Protein AF-A0A4D5S5E4-F1 (afdb_monomer_lite)

Secondary structure (DSSP, 8-state):
--SSSS--PPPHHHHHHHHHTT-EEEE-TTS-EEEE--TTEEEETTEEEE-TTT-TTS-HHHHHHTT-TTT-TTS-TT-BTTTTBPPSSGGGSPPTTEEEETTEEEETTTTT--TTT-TT-EEE-S-TTSSEEE---TTEEE-TTSSPEEEP-PPPHHHHHTS-TT-EEEEETTEEEEEPPTT-EEETTEEES--SSPPSSTTEEEEEETTEEEEEEPTT-EE-SSSS--EEB--EEEEEEE-BS--S---HHHHHHHHHHHHHHHHHHHGGGEEEEEEEEESSSEEEEEEESSPPPHHHHHHHHT-SEEETTEEEETTTEEEEGGG-PPPEE--TTTTHHHHHHT--TTTEEEEEETTEEEEEEPTTEEEEEEEEEBTEEEEEEEETT-------------------TT-TTTT---STTPEEEE-GGG-EEEEPPTTEESTTS-EE------THHHHHHHHHHHHHHHHHHHTT--

Organism: Ixodes scapularis (NCBI:txid6945)

InterPro domains:
  IPR000742 EGF-like domain [PF00008] (417-444)
  IPR000742 EGF-like domain [PS00022] (434-445)
  IPR000742 EGF-like domain [PS01186] (434-445)
  IPR000742 EGF-like domain [PS50026] (409-446)
  IPR000742 EGF-like domain [SM00181] (108-150)
  IPR000742 EGF-like domain [SM00181] (154-192)
  IPR000742 EGF-like domain [SM00181] (412-446)

Structure (mmCIF, N/CA/C/O backbone):
data_AF-A0A4D5S5E4-F1
#
_entry.id   AF-A0A4D5S5E4-F1
#
loop_
_atom_site.group_PDB
_atom_site.id
_atom_site.type_symbol
_atom_site.label_atom_id
_atom_site.label_alt_id
_atom_site.label_comp_id
_atom_site.label_asym_id
_atom_site.label_entity_id
_atom_site.label_seq_id
_atom_site.pdbx_PDB_ins_code
_atom_site.Cartn_x
_atom_site.Cartn_y
_atom_site.Cartn_z
_atom_site.occupancy
_atom_site.B_iso_or_equiv
_atom_site.auth_seq_id
_atom_site.auth_comp_id
_atom_site.auth_asym_id
_atom_site.auth_atom_id
_atom_site.pdbx_PDB_model_num
ATOM 1 N N . MET A 1 1 ? 11.226 23.882 -46.641 1.00 38.00 1 MET A N 1
ATOM 2 C CA . MET A 1 1 ? 11.353 22.423 -46.416 1.00 38.00 1 MET A CA 1
ATOM 3 C C . MET A 1 1 ? 12.629 21.880 -47.086 1.00 38.00 1 MET A C 1
ATOM 5 O O . MET A 1 1 ? 12.564 20.892 -47.804 1.00 38.00 1 MET A O 1
ATOM 9 N N . LYS A 1 2 ? 13.788 22.539 -46.888 1.00 30.80 2 LYS A N 1
ATOM 10 C CA . LYS A 1 2 ? 15.081 22.104 -47.457 1.00 30.80 2 LYS A CA 1
ATOM 11 C C . LYS A 1 2 ? 16.320 22.330 -46.564 1.00 30.80 2 LYS A C 1
ATOM 13 O O . LYS A 1 2 ? 17.338 21.736 -46.868 1.00 30.80 2 LYS A O 1
ATOM 18 N N . ASP A 1 3 ? 16.211 23.031 -45.427 1.00 33.88 3 ASP A N 1
ATOM 19 C CA . ASP A 1 3 ? 17.390 23.436 -44.624 1.00 33.88 3 ASP A CA 1
ATOM 20 C C . ASP A 1 3 ? 17.462 22.841 -43.201 1.00 33.88 3 ASP A C 1
ATOM 22 O O . ASP A 1 3 ? 18.107 23.401 -42.322 1.00 33.88 3 ASP A O 1
ATOM 26 N N . LEU A 1 4 ? 16.796 21.712 -42.930 1.00 36.72 4 LEU A N 1
ATOM 27 C CA . LEU A 1 4 ? 16.803 21.073 -41.595 1.00 36.72 4 LEU A CA 1
ATOM 28 C C . LEU A 1 4 ? 17.507 19.705 -41.543 1.00 36.72 4 LEU A C 1
ATOM 30 O O . LEU A 1 4 ? 17.500 19.065 -40.498 1.00 36.72 4 LEU A O 1
ATOM 34 N N . TYR A 1 5 ? 18.145 19.272 -42.636 1.00 40.41 5 TYR A N 1
ATOM 35 C CA . TYR A 1 5 ? 18.814 17.964 -42.719 1.00 40.41 5 TYR A CA 1
ATOM 36 C C . TYR A 1 5 ? 20.350 18.012 -42.772 1.00 40.41 5 TYR A C 1
ATOM 38 O O . TYR A 1 5 ? 20.973 16.956 -42.737 1.00 40.41 5 TYR A O 1
ATOM 46 N N . GLU A 1 6 ? 20.988 19.187 -42.802 1.00 40.56 6 GLU A N 1
ATOM 47 C CA . GLU A 1 6 ? 22.446 19.267 -43.018 1.00 40.56 6 GLU A CA 1
ATOM 48 C C . GLU A 1 6 ? 23.328 19.284 -41.756 1.00 40.56 6 GLU A C 1
ATOM 50 O O . GLU A 1 6 ? 24.540 19.193 -41.892 1.00 40.56 6 GLU A O 1
ATOM 55 N N . ASN A 1 7 ? 22.787 19.310 -40.528 1.00 47.00 7 ASN A N 1
ATOM 56 C CA . ASN A 1 7 ? 23.621 19.438 -39.313 1.00 47.00 7 ASN A CA 1
ATOM 57 C C . ASN A 1 7 ? 23.269 18.489 -38.150 1.00 47.00 7 ASN A C 1
ATOM 59 O O . ASN A 1 7 ? 23.381 18.862 -36.984 1.00 47.00 7 ASN A O 1
ATOM 63 N N . CYS A 1 8 ? 22.907 17.234 -38.425 1.00 52.91 8 CYS A N 1
ATOM 64 C CA . CYS A 1 8 ? 22.967 16.173 -37.406 1.00 52.91 8 CYS A CA 1
ATOM 65 C C . CYS A 1 8 ? 24.345 15.492 -37.443 1.00 52.91 8 CYS A C 1
ATOM 67 O O . CYS A 1 8 ? 24.472 14.321 -37.787 1.00 52.91 8 CYS A O 1
ATOM 69 N N . GLN A 1 9 ? 25.404 16.249 -37.140 1.00 67.12 9 GLN A N 1
ATOM 70 C CA . GLN A 1 9 ? 26.732 15.662 -36.966 1.00 67.12 9 GLN A CA 1
ATOM 71 C C . GLN A 1 9 ? 26.819 15.048 -35.569 1.00 67.12 9 GLN A C 1
ATOM 73 O O . GLN A 1 9 ? 26.638 15.737 -34.560 1.00 67.12 9 GLN A O 1
ATOM 78 N N . ILE A 1 10 ? 27.078 13.741 -35.504 1.00 71.62 10 ILE A N 1
ATOM 79 C CA . ILE A 1 10 ? 27.403 13.077 -34.243 1.00 71.62 10 ILE A CA 1
ATOM 80 C C . ILE A 1 10 ? 28.677 13.736 -33.707 1.00 71.62 10 ILE A C 1
ATOM 82 O O . ILE A 1 10 ? 29.654 13.918 -34.430 1.00 71.62 10 ILE A O 1
ATOM 86 N N . LYS A 1 11 ? 28.674 14.140 -32.433 1.00 79.19 11 LYS A N 1
ATOM 87 C CA . LYS A 1 11 ? 29.883 14.694 -31.817 1.00 79.19 11 LYS A CA 1
ATOM 88 C C . LYS A 1 11 ? 31.000 13.652 -31.877 1.00 79.19 11 LYS A C 1
ATOM 90 O O . LYS A 1 11 ? 30.810 12.536 -31.398 1.00 79.19 11 LYS A O 1
ATOM 95 N N . LYS A 1 12 ? 32.176 14.058 -32.355 1.00 79.06 12 LYS A N 1
ATOM 96 C CA . LYS A 1 12 ? 33.366 13.203 -32.500 1.00 79.06 12 LYS A CA 1
ATOM 97 C C . LYS A 1 12 ? 33.740 12.443 -31.218 1.00 79.06 12 LYS A C 1
ATOM 99 O O . LYS A 1 12 ? 34.141 11.291 -31.272 1.00 79.06 12 LYS A O 1
ATOM 104 N N . GLU A 1 13 ? 33.537 13.054 -30.050 1.00 80.38 13 GLU A N 1
ATOM 105 C CA . GLU A 1 13 ? 33.731 12.407 -28.738 1.00 80.38 13 GLU A CA 1
ATOM 106 C C . GLU A 1 13 ? 32.833 11.173 -28.541 1.00 80.38 13 GLU A C 1
ATOM 108 O O . GLU A 1 13 ? 33.253 10.161 -27.983 1.00 80.38 13 GLU A O 1
ATOM 113 N N . LYS A 1 14 ? 31.586 11.246 -29.017 1.00 78.06 14 LYS A N 1
ATOM 114 C CA . LYS A 1 14 ? 30.608 10.159 -28.925 1.00 78.06 14 LYS A CA 1
ATOM 115 C C . LYS A 1 14 ? 30.890 9.058 -29.949 1.00 78.06 14 LYS A C 1
ATOM 117 O O . LYS A 1 14 ? 30.644 7.899 -29.635 1.00 78.06 14 LYS A O 1
ATOM 122 N N . GLU A 1 15 ? 31.414 9.410 -31.125 1.00 81.81 15 GLU A N 1
ATOM 123 C CA . GLU A 1 15 ? 31.895 8.441 -32.122 1.00 81.81 15 GLU A CA 1
ATOM 124 C C . GLU A 1 15 ? 33.054 7.618 -31.561 1.00 81.81 15 GLU A C 1
ATOM 126 O O . GLU A 1 15 ? 32.940 6.398 -31.501 1.00 81.81 15 GLU A O 1
ATOM 131 N N . ILE A 1 16 ? 34.088 8.280 -31.027 1.00 83.88 16 ILE A N 1
ATOM 132 C CA . ILE A 1 16 ? 35.249 7.619 -30.408 1.00 83.88 16 ILE A CA 1
ATOM 133 C C . ILE A 1 16 ? 34.801 6.684 -29.274 1.00 83.88 16 ILE A C 1
ATOM 135 O O . ILE A 1 16 ? 35.215 5.531 -29.214 1.00 83.88 16 ILE A O 1
ATOM 139 N N . SER A 1 17 ? 33.885 7.139 -28.411 1.00 84.75 17 SER A N 1
ATOM 140 C CA . SER A 1 17 ? 33.360 6.318 -27.312 1.00 84.75 17 SER A CA 1
ATOM 141 C C . SER A 1 17 ? 32.582 5.077 -27.781 1.00 84.75 17 SER A C 1
ATOM 143 O O . SER A 1 17 ? 32.618 4.043 -27.110 1.00 84.75 17 SER A O 1
ATOM 145 N N . CYS A 1 18 ? 31.863 5.149 -28.908 1.00 85.62 18 CYS A N 1
ATOM 146 C CA . CYS A 1 18 ? 31.215 3.970 -29.484 1.00 85.62 18 CYS A CA 1
ATOM 147 C C . CYS A 1 18 ? 32.245 3.044 -30.153 1.00 85.62 18 CYS A C 1
ATOM 149 O O . CYS A 1 18 ? 32.162 1.830 -29.974 1.00 85.62 18 CYS A O 1
ATOM 151 N N . GLU A 1 19 ? 33.239 3.592 -30.855 1.00 86.62 19 GLU A N 1
ATOM 152 C CA . GLU A 1 19 ? 34.309 2.821 -31.502 1.00 86.62 19 GLU A CA 1
ATOM 153 C C . GLU A 1 19 ? 35.143 2.020 -30.492 1.00 86.62 19 GLU A C 1
ATOM 155 O O . GLU A 1 19 ? 35.388 0.831 -30.706 1.00 86.62 19 GLU A O 1
ATOM 160 N N . GLU A 1 20 ? 35.500 2.619 -29.350 1.00 87.81 20 GLU A N 1
ATOM 161 C CA . GLU A 1 20 ? 36.188 1.937 -28.240 1.00 87.81 20 GLU A CA 1
ATOM 162 C C . GLU A 1 20 ? 35.399 0.728 -27.711 1.00 87.81 20 GLU A C 1
ATOM 164 O O . GLU A 1 20 ? 35.977 -0.263 -27.259 1.00 87.81 20 GLU A O 1
ATOM 169 N N . ALA A 1 21 ? 34.070 0.777 -27.815 1.00 83.12 21 ALA A N 1
ATOM 170 C CA . ALA A 1 21 ? 33.169 -0.301 -27.429 1.00 83.12 21 ALA A CA 1
ATOM 171 C C . ALA A 1 21 ? 32.892 -1.319 -28.551 1.00 83.12 21 ALA A C 1
ATOM 173 O O . ALA A 1 21 ? 32.093 -2.232 -28.340 1.00 83.12 21 ALA A O 1
ATOM 174 N N . GLN A 1 22 ? 33.534 -1.181 -29.720 1.00 85.81 22 GLN A N 1
ATOM 175 C CA . GLN A 1 22 ? 33.241 -1.936 -30.948 1.00 85.81 22 GLN A CA 1
ATOM 176 C C . GLN A 1 22 ? 31.803 -1.730 -31.462 1.00 85.81 22 GLN A C 1
ATOM 178 O O . GLN A 1 22 ? 31.191 -2.647 -32.012 1.00 85.81 22 GLN A O 1
ATOM 183 N N . ALA A 1 23 ? 31.261 -0.528 -31.268 1.00 88.25 23 ALA A N 1
ATOM 184 C CA . ALA A 1 23 ? 29.935 -0.113 -31.704 1.00 88.25 23 ALA A CA 1
ATOM 185 C C . ALA A 1 23 ? 30.013 0.986 -32.770 1.00 88.25 23 ALA A C 1
ATOM 187 O O . ALA A 1 23 ? 30.993 1.721 -32.867 1.00 88.25 23 ALA A O 1
ATOM 188 N N . ILE A 1 24 ? 28.932 1.150 -33.528 1.00 87.19 24 ILE A N 1
ATOM 189 C CA . ILE A 1 24 ? 28.780 2.226 -34.510 1.00 87.19 24 ILE A CA 1
ATOM 190 C C . ILE A 1 24 ? 27.849 3.287 -33.921 1.00 87.19 24 ILE A C 1
ATOM 192 O O . ILE A 1 24 ? 26.723 2.977 -33.538 1.00 87.19 24 ILE A O 1
ATOM 196 N N . ALA A 1 25 ? 28.283 4.546 -33.848 1.00 87.00 25 ALA A N 1
ATOM 197 C CA . ALA A 1 25 ? 27.410 5.627 -33.395 1.00 87.00 25 ALA A CA 1
ATOM 198 C C . ALA A 1 25 ? 26.293 5.893 -34.423 1.00 87.00 25 ALA A C 1
ATOM 200 O O . ALA A 1 25 ? 26.550 6.018 -35.620 1.00 87.00 25 ALA A O 1
ATOM 201 N N . ARG A 1 26 ? 25.041 5.980 -33.965 1.00 86.56 26 ARG A N 1
ATOM 202 C CA . ARG A 1 26 ? 23.855 6.256 -34.791 1.00 86.56 26 ARG A CA 1
ATOM 203 C C . ARG A 1 26 ? 22.950 7.281 -34.122 1.00 86.56 26 ARG A C 1
ATOM 205 O O . ARG A 1 26 ? 23.034 7.492 -32.915 1.00 86.56 26 ARG A O 1
ATOM 212 N N . ILE A 1 27 ? 22.082 7.909 -34.909 1.00 78.12 27 ILE A N 1
ATOM 213 C CA . ILE A 1 27 ? 21.069 8.859 -34.439 1.00 78.12 27 ILE A CA 1
ATOM 214 C C . ILE A 1 27 ? 19.695 8.195 -34.566 1.00 78.12 27 ILE A C 1
ATOM 216 O O . ILE A 1 27 ? 19.386 7.613 -35.607 1.00 78.12 27 ILE A O 1
ATOM 220 N N . ASP A 1 28 ? 18.894 8.232 -33.503 1.00 73.69 28 ASP A N 1
ATOM 221 C CA . ASP A 1 28 ? 17.511 7.752 -33.532 1.00 73.69 28 ASP A CA 1
ATOM 222 C C . ASP A 1 28 ? 16.553 8.769 -34.188 1.00 73.69 28 ASP A C 1
ATOM 224 O O . ASP A 1 28 ? 16.930 9.885 -34.544 1.00 73.69 28 ASP A O 1
ATOM 228 N N . GLN A 1 29 ? 15.281 8.396 -34.350 1.00 70.88 29 GLN A N 1
ATOM 229 C CA . GLN A 1 29 ? 14.263 9.254 -34.978 1.00 70.88 29 GLN A CA 1
ATOM 230 C C . GLN A 1 29 ? 14.006 10.570 -34.215 1.00 70.88 29 GLN A C 1
ATOM 232 O O . GLN A 1 29 ? 13.455 11.508 -34.786 1.00 70.88 29 GLN A O 1
ATOM 237 N N . ASN A 1 30 ? 14.434 10.653 -32.952 1.00 62.88 30 ASN A N 1
ATOM 238 C CA . ASN A 1 30 ? 14.288 11.812 -32.075 1.00 62.88 30 ASN A CA 1
ATOM 239 C C . ASN A 1 30 ? 15.581 12.644 -31.979 1.00 62.88 30 ASN A C 1
ATOM 241 O O . ASN A 1 30 ? 15.666 13.554 -31.152 1.00 62.88 30 ASN A O 1
ATOM 245 N N . GLY A 1 31 ? 16.603 12.336 -32.785 1.00 68.62 31 GLY A N 1
ATOM 246 C CA . GLY A 1 31 ? 17.877 13.053 -32.782 1.00 68.62 31 GLY A CA 1
ATOM 247 C C . GLY A 1 31 ? 18.836 12.648 -31.655 1.00 68.62 31 GLY A C 1
ATOM 248 O O . GLY A 1 31 ? 19.849 13.320 -31.456 1.00 68.62 31 GLY A O 1
ATOM 249 N N . ARG A 1 32 ? 18.560 11.574 -30.898 1.00 73.56 32 ARG A N 1
ATOM 250 C CA . ARG A 1 32 ? 19.447 11.096 -29.824 1.00 73.56 32 ARG A CA 1
ATOM 251 C C . ARG A 1 32 ? 20.532 10.184 -30.399 1.00 73.56 32 ARG A C 1
ATOM 253 O O . ARG A 1 32 ? 20.251 9.260 -31.158 1.00 73.56 32 ARG A O 1
ATOM 260 N N . VAL A 1 33 ? 21.780 10.423 -29.996 1.00 78.25 33 VAL A N 1
ATOM 261 C CA . VAL A 1 33 ? 22.934 9.597 -30.387 1.00 78.25 33 VAL A CA 1
ATOM 262 C C . VAL A 1 33 ? 23.027 8.355 -29.493 1.00 78.25 33 VAL A C 1
ATOM 264 O O . VAL A 1 33 ? 23.167 8.484 -28.274 1.00 78.25 33 VAL A O 1
ATOM 267 N N . TYR A 1 34 ? 23.050 7.162 -30.086 1.00 83.75 34 TYR A N 1
ATOM 268 C CA . TYR A 1 34 ? 23.265 5.884 -29.398 1.00 83.75 34 TYR A CA 1
ATOM 269 C C . TYR A 1 34 ? 24.379 5.060 -30.066 1.00 83.75 34 TYR A C 1
ATOM 271 O O . TYR A 1 34 ? 24.756 5.322 -31.205 1.00 83.75 34 TYR A O 1
ATOM 279 N N . CYS A 1 35 ? 24.934 4.086 -29.340 1.00 87.56 35 CYS A N 1
ATOM 280 C CA . CYS A 1 35 ? 25.936 3.161 -29.872 1.00 87.56 35 CYS A CA 1
ATOM 281 C C . CYS A 1 35 ? 25.247 1.864 -30.321 1.00 87.56 35 CYS A C 1
ATOM 283 O O . CYS A 1 35 ? 24.686 1.147 -29.493 1.00 87.56 35 CYS A O 1
ATOM 285 N N . ASP A 1 36 ? 25.281 1.571 -31.617 1.00 87.38 36 ASP A N 1
ATOM 286 C CA . ASP A 1 36 ? 24.758 0.343 -32.214 1.00 87.38 36 ASP A CA 1
ATOM 287 C C . ASP A 1 36 ? 25.822 -0.760 -32.161 1.00 87.38 36 ASP A C 1
ATOM 289 O O . ASP A 1 36 ? 26.851 -0.695 -32.835 1.00 87.38 36 ASP A O 1
ATOM 293 N N . CYS A 1 37 ? 25.572 -1.774 -31.337 1.00 85.56 37 CYS A N 1
ATOM 294 C CA . CYS A 1 37 ? 26.461 -2.916 -31.137 1.00 85.56 37 CYS A CA 1
ATOM 295 C C . CYS A 1 37 ? 26.270 -4.043 -32.166 1.00 85.56 37 CYS A C 1
ATOM 297 O O . CYS A 1 37 ? 26.925 -5.087 -32.066 1.00 85.56 37 CYS A O 1
ATOM 299 N N . GLY A 1 38 ? 25.370 -3.865 -33.136 1.00 81.56 38 GLY A N 1
ATOM 300 C CA . GLY A 1 38 ? 24.967 -4.918 -34.055 1.00 81.56 38 GLY A CA 1
ATOM 301 C C . GLY A 1 38 ? 24.071 -5.979 -33.396 1.00 81.56 38 GLY A C 1
ATOM 302 O O . GLY A 1 38 ? 23.600 -5.819 -32.268 1.00 81.56 38 GLY A O 1
ATOM 303 N N . PRO A 1 39 ? 23.792 -7.087 -34.099 1.00 76.06 39 PRO A N 1
ATOM 304 C CA . PRO A 1 39 ? 22.788 -8.049 -33.663 1.00 76.06 39 PRO A CA 1
ATOM 305 C C . PRO A 1 39 ? 23.257 -8.864 -32.447 1.00 76.06 39 PRO A C 1
ATOM 307 O O . PRO A 1 39 ? 24.420 -9.269 -32.367 1.00 76.06 39 PRO A O 1
ATOM 310 N N . ALA A 1 40 ? 22.316 -9.153 -31.540 1.00 76.75 40 ALA A N 1
ATOM 311 C CA . ALA A 1 40 ? 22.502 -9.915 -30.296 1.00 76.75 40 ALA A CA 1
ATOM 312 C C . ALA A 1 40 ? 23.417 -9.277 -29.238 1.00 76.75 40 ALA A C 1
ATOM 314 O O . ALA A 1 40 ? 23.824 -9.967 -28.299 1.00 76.75 40 ALA A O 1
ATOM 315 N N . LYS A 1 41 ? 23.739 -7.986 -29.373 1.00 86.44 41 LYS A N 1
ATOM 316 C CA . LYS A 1 41 ? 24.493 -7.224 -28.380 1.00 86.44 41 LYS A CA 1
ATOM 317 C C . LYS A 1 41 ? 23.763 -5.942 -28.008 1.00 86.44 41 LYS A C 1
ATOM 319 O O . LYS A 1 41 ? 23.157 -5.303 -28.862 1.00 86.44 41 LYS A O 1
ATOM 324 N N . THR A 1 42 ? 23.898 -5.531 -26.756 1.00 86.25 42 THR A N 1
ATOM 325 C CA . THR A 1 42 ? 23.395 -4.249 -26.260 1.00 86.25 42 THR A CA 1
ATOM 326 C C . THR A 1 42 ? 24.548 -3.443 -25.676 1.00 86.25 42 THR A C 1
ATOM 328 O O . THR A 1 42 ? 25.428 -3.991 -25.012 1.00 86.25 42 THR A O 1
ATOM 331 N N . TYR A 1 43 ? 24.558 -2.135 -25.939 1.00 85.44 43 TYR A N 1
ATOM 332 C CA . TYR A 1 43 ? 25.537 -1.227 -25.353 1.00 85.44 43 TYR A CA 1
ATOM 333 C C . TYR A 1 43 ? 25.207 -0.991 -23.877 1.00 85.44 43 TYR A C 1
ATOM 335 O O . TYR A 1 43 ? 24.170 -0.413 -23.553 1.00 85.44 43 TYR A O 1
ATOM 343 N N . HIS A 1 44 ? 26.093 -1.420 -22.986 1.00 85.44 44 HIS A N 1
ATOM 344 C CA . HIS A 1 44 ? 25.930 -1.309 -21.543 1.00 85.44 44 HIS A CA 1
ATOM 345 C C . HIS A 1 44 ? 27.295 -1.052 -20.885 1.00 85.44 44 HIS A C 1
ATOM 347 O O . HIS A 1 44 ? 28.298 -1.654 -21.257 1.00 85.44 44 HIS A O 1
ATOM 353 N N . ASN A 1 45 ? 27.361 -0.100 -19.945 1.00 82.56 45 ASN A N 1
ATOM 354 C CA . ASN A 1 45 ? 28.585 0.278 -19.216 1.00 82.56 45 ASN A CA 1
ATOM 355 C C . ASN A 1 45 ? 29.839 0.488 -20.094 1.00 82.56 45 ASN A C 1
ATOM 357 O O . ASN A 1 45 ? 30.946 0.091 -19.732 1.00 82.56 45 ASN A O 1
ATOM 361 N N . GLY A 1 46 ? 29.668 1.126 -21.256 1.00 82.44 46 GLY A N 1
ATOM 362 C CA . GLY A 1 46 ? 30.778 1.442 -22.158 1.00 82.44 46 GLY A CA 1
ATOM 363 C C . GLY A 1 46 ? 31.264 0.270 -23.012 1.00 82.44 46 GLY A C 1
ATOM 364 O O . GLY A 1 46 ? 32.314 0.385 -23.636 1.00 82.44 46 GLY A O 1
ATOM 365 N N . LYS A 1 47 ? 30.545 -0.859 -23.045 1.00 89.00 47 LYS A N 1
ATOM 366 C CA . LYS A 1 47 ? 30.892 -2.040 -23.846 1.00 89.00 47 LYS A CA 1
ATOM 367 C C . LYS A 1 47 ? 29.661 -2.634 -24.524 1.00 89.00 47 LYS A C 1
ATOM 369 O O . LYS A 1 47 ? 28.537 -2.481 -24.056 1.00 89.00 47 LYS A O 1
ATOM 374 N N . CYS A 1 48 ? 29.877 -3.341 -25.627 1.00 87.88 48 CYS A N 1
ATOM 375 C CA . CYS A 1 48 ? 28.843 -4.157 -26.251 1.00 87.88 48 CYS A CA 1
ATOM 376 C C . CYS A 1 48 ? 28.785 -5.537 -25.597 1.00 87.88 48 CYS A C 1
ATOM 378 O O . CYS A 1 48 ? 29.654 -6.380 -25.827 1.00 87.88 48 CYS A O 1
ATOM 380 N N . GLU A 1 49 ? 27.750 -5.773 -24.801 1.00 88.50 49 GLU A N 1
ATOM 381 C CA . GLU A 1 49 ? 27.529 -7.037 -24.105 1.00 88.50 49 GLU A CA 1
ATOM 382 C C . GLU A 1 49 ? 26.528 -7.905 -24.865 1.00 88.50 49 GLU A C 1
ATOM 384 O O . GLU A 1 49 ? 25.587 -7.396 -25.467 1.00 88.50 49 GLU A O 1
ATOM 389 N N . LEU A 1 50 ? 26.722 -9.222 -24.847 1.00 87.06 50 LEU A N 1
ATOM 390 C CA . LEU A 1 50 ? 25.801 -10.164 -25.481 1.00 87.06 50 LEU A CA 1
ATOM 391 C C . LEU A 1 50 ? 24.455 -10.154 -24.750 1.00 87.06 50 LEU A C 1
ATOM 393 O O . LEU A 1 50 ? 24.413 -10.149 -23.518 1.00 87.06 50 LEU A O 1
ATOM 397 N N . THR A 1 51 ? 23.356 -10.167 -25.498 1.00 88.88 51 THR A N 1
ATOM 398 C CA . THR A 1 51 ? 21.983 -10.133 -24.962 1.00 88.88 51 THR A CA 1
ATOM 399 C C . THR A 1 51 ? 21.018 -11.079 -25.668 1.00 88.88 51 THR A C 1
ATOM 401 O O . THR A 1 51 ? 19.869 -11.184 -25.242 1.00 88.88 51 THR A O 1
ATOM 404 N N . GLY A 1 52 ? 21.468 -11.810 -26.695 1.00 88.25 52 GLY A N 1
ATOM 405 C CA . GLY A 1 52 ? 20.631 -12.735 -27.466 1.00 88.25 52 GLY A CA 1
ATOM 406 C C . GLY A 1 52 ? 19.879 -13.741 -26.590 1.00 88.25 52 GLY A C 1
ATOM 407 O O . GLY A 1 52 ? 18.665 -13.864 -26.704 1.00 88.25 52 GLY A O 1
ATOM 408 N N . CYS A 1 53 ? 20.570 -14.377 -25.644 1.00 89.75 53 CYS A N 1
ATOM 409 C CA . CYS A 1 53 ? 19.969 -15.327 -24.709 1.00 89.75 53 CYS A CA 1
ATOM 410 C C . CYS A 1 53 ? 19.156 -14.680 -23.590 1.00 89.75 53 CYS A C 1
ATOM 412 O O . CYS A 1 53 ? 18.370 -15.361 -22.939 1.00 89.75 53 CYS A O 1
ATOM 414 N N . LEU A 1 54 ? 19.333 -13.383 -23.343 1.00 91.94 54 LEU A N 1
ATOM 415 C CA . LEU A 1 54 ? 18.567 -12.648 -22.335 1.00 91.94 54 LEU A CA 1
ATOM 416 C C . LEU A 1 54 ? 17.235 -12.142 -22.895 1.00 91.94 54 LEU A C 1
ATOM 418 O O . LEU A 1 54 ? 16.309 -11.877 -22.134 1.00 91.94 54 LEU A O 1
ATOM 422 N N . ASN A 1 55 ? 17.136 -12.010 -24.217 1.00 90.44 55 ASN A N 1
ATOM 423 C CA . ASN A 1 55 ? 15.950 -11.527 -24.894 1.00 90.44 55 ASN A CA 1
ATOM 424 C C . ASN A 1 55 ? 14.959 -12.671 -25.164 1.00 90.44 55 ASN A C 1
ATOM 426 O O . ASN A 1 55 ? 14.984 -13.297 -26.222 1.00 90.44 55 ASN A O 1
ATOM 430 N N . TYR A 1 56 ? 14.054 -12.917 -24.217 1.00 90.88 56 TYR A N 1
ATOM 431 C CA . TYR A 1 56 ? 13.018 -13.946 -24.357 1.00 90.88 56 TYR A CA 1
ATOM 432 C C . TYR A 1 56 ? 11.905 -13.602 -25.359 1.00 90.88 56 TYR A C 1
ATOM 434 O O . TYR A 1 56 ? 11.078 -14.461 -25.647 1.00 90.88 56 TYR A O 1
ATOM 442 N N . SER A 1 57 ? 11.880 -12.392 -25.940 1.00 88.00 57 SER A N 1
ATOM 443 C CA . SER A 1 57 ? 10.977 -12.091 -27.069 1.00 88.00 57 SER A CA 1
ATOM 444 C C . SER A 1 57 ? 11.369 -12.832 -28.356 1.00 88.00 57 SER A C 1
ATOM 446 O O . SER A 1 57 ? 10.593 -12.893 -29.308 1.00 88.00 57 SER A O 1
ATOM 448 N N . LYS A 1 58 ? 12.579 -13.401 -28.390 1.00 88.31 58 LYS A N 1
ATOM 449 C CA . LYS A 1 58 ? 13.109 -14.228 -29.474 1.00 88.31 58 LYS A CA 1
ATOM 450 C C . LYS A 1 58 ? 13.221 -15.667 -28.998 1.00 88.31 58 LYS A C 1
ATOM 452 O O . LYS A 1 58 ? 13.641 -15.904 -27.874 1.00 88.31 58 LYS A O 1
ATOM 457 N N . THR A 1 59 ? 12.913 -16.638 -29.847 1.00 89.50 59 THR A N 1
ATOM 458 C CA . THR A 1 59 ? 13.155 -18.062 -29.571 1.00 89.50 59 THR A CA 1
ATOM 459 C C . THR A 1 59 ? 14.565 -18.484 -29.997 1.00 89.50 59 THR A C 1
ATOM 461 O O . THR A 1 59 ? 15.215 -17.809 -30.794 1.00 89.50 59 THR A O 1
ATOM 464 N N . CYS A 1 60 ? 15.034 -19.653 -29.546 1.00 89.81 60 CYS A N 1
ATOM 465 C CA . CYS A 1 60 ? 16.272 -20.255 -30.067 1.00 89.81 60 CYS A CA 1
ATOM 466 C C . CYS A 1 60 ? 16.247 -20.445 -31.594 1.00 89.81 60 CYS A C 1
ATOM 468 O O . CYS A 1 60 ? 17.279 -20.334 -32.253 1.00 89.81 60 CYS A O 1
ATOM 470 N N . GLN A 1 61 ? 15.067 -20.694 -32.168 1.00 89.69 61 GLN A N 1
ATOM 471 C CA . GLN A 1 61 ? 14.907 -20.785 -33.613 1.00 89.69 61 GLN A CA 1
ATOM 472 C C . GLN A 1 61 ? 15.124 -19.427 -34.283 1.00 89.69 61 GLN A C 1
ATOM 474 O O . GLN A 1 61 ? 15.834 -19.359 -35.281 1.00 89.69 61 GLN A O 1
ATOM 479 N N . ASP A 1 62 ? 14.588 -18.351 -33.705 1.00 90.19 62 ASP A N 1
ATOM 480 C CA . ASP A 1 62 ? 14.792 -16.992 -34.217 1.00 90.19 62 ASP A CA 1
ATOM 481 C C . ASP A 1 62 ? 16.263 -16.585 -34.130 1.00 90.19 62 ASP A C 1
ATOM 483 O O . ASP A 1 62 ? 16.820 -16.097 -35.109 1.00 90.19 62 ASP A O 1
ATOM 487 N N . LEU A 1 63 ? 16.928 -16.870 -33.002 1.00 89.44 63 LEU A N 1
ATOM 488 C CA . LEU A 1 63 ? 18.367 -16.628 -32.860 1.00 89.44 63 LEU A CA 1
ATOM 489 C C . LEU A 1 63 ? 19.187 -17.396 -33.911 1.00 89.44 63 LEU A C 1
ATOM 491 O O . LEU A 1 63 ? 20.217 -16.911 -34.380 1.00 89.44 63 LEU A O 1
ATOM 495 N N . CYS A 1 64 ? 18.750 -18.594 -34.296 1.00 89.88 64 CYS A N 1
ATOM 496 C CA . CYS A 1 64 ? 19.389 -19.362 -35.357 1.00 89.88 64 CYS A CA 1
ATOM 497 C C . CYS A 1 64 ? 19.151 -18.768 -36.745 1.00 89.88 64 CYS A C 1
ATOM 499 O O . CYS A 1 64 ? 20.114 -18.537 -37.474 1.00 89.88 64 CYS A O 1
ATOM 501 N N . ASN A 1 65 ? 17.898 -18.455 -37.079 1.00 89.25 65 ASN A N 1
ATOM 502 C CA . ASN A 1 65 ? 17.530 -17.844 -38.356 1.00 89.25 65 ASN A CA 1
ATOM 503 C C . ASN A 1 65 ? 18.243 -16.496 -38.569 1.00 89.25 65 ASN A C 1
ATOM 505 O O . ASN A 1 65 ? 18.668 -16.184 -39.680 1.00 89.25 65 ASN A O 1
ATOM 509 N N . ASP A 1 66 ? 18.443 -15.739 -37.488 1.00 86.19 66 ASP A N 1
ATOM 510 C CA . ASP A 1 66 ? 19.149 -14.455 -37.479 1.00 86.19 66 ASP A CA 1
ATOM 511 C C . ASP A 1 66 ? 20.695 -14.619 -37.487 1.00 86.19 66 ASP A C 1
ATOM 513 O O . ASP A 1 66 ? 21.430 -13.632 -37.419 1.00 86.19 66 ASP A O 1
ATOM 517 N N . ASN A 1 67 ? 21.226 -15.850 -37.585 1.00 85.56 67 ASN A N 1
ATOM 518 C CA . ASN A 1 67 ? 22.660 -16.188 -37.542 1.00 85.56 67 ASN A CA 1
ATOM 519 C C . ASN A 1 67 ? 23.388 -15.664 -36.284 1.00 85.56 67 ASN A C 1
ATOM 521 O O . ASN A 1 67 ? 24.542 -15.212 -36.332 1.00 85.56 67 ASN A O 1
ATOM 525 N N . ILE A 1 68 ? 22.710 -15.706 -35.134 1.00 85.38 68 ILE A N 1
ATOM 526 C CA . ILE A 1 68 ? 23.218 -15.217 -33.842 1.00 85.38 68 ILE A CA 1
ATOM 527 C C . ILE A 1 68 ? 23.215 -16.263 -32.719 1.00 85.38 68 ILE A C 1
ATOM 529 O O . ILE A 1 68 ? 23.739 -15.977 -31.647 1.00 85.38 68 ILE A O 1
ATOM 533 N N . LEU A 1 69 ? 22.712 -17.475 -32.968 1.00 81.75 69 LEU A N 1
ATOM 534 C CA . LEU A 1 69 ? 22.546 -18.553 -31.982 1.00 81.75 69 LEU A CA 1
ATOM 535 C C . LEU A 1 69 ? 23.787 -18.846 -31.124 1.00 81.75 69 LEU A C 1
ATOM 537 O O . LEU A 1 69 ? 23.652 -19.021 -29.924 1.00 81.75 69 LEU A O 1
ATOM 541 N N . TYR A 1 70 ? 24.987 -18.882 -31.712 1.00 78.25 70 TYR A N 1
ATOM 542 C CA . TYR A 1 70 ? 26.234 -19.154 -30.973 1.00 78.25 70 TYR A CA 1
ATOM 543 C C . TYR A 1 70 ? 27.032 -17.904 -30.613 1.00 78.25 70 TYR A C 1
ATOM 545 O O . TYR A 1 70 ? 28.163 -18.005 -30.144 1.00 78.25 70 TYR A O 1
ATOM 553 N N . LYS A 1 71 ? 26.481 -16.712 -30.855 1.00 82.88 71 LYS A N 1
ATOM 554 C CA . LYS A 1 71 ? 27.123 -15.489 -30.371 1.00 82.88 71 LYS A CA 1
ATOM 555 C C . LYS A 1 71 ? 26.975 -15.364 -28.859 1.00 82.88 71 LYS A C 1
ATOM 557 O O . LYS A 1 71 ? 27.815 -14.718 -28.254 1.00 82.88 71 LYS A O 1
ATOM 562 N N . ASP A 1 72 ? 25.949 -15.984 -28.279 1.00 83.50 72 ASP A N 1
ATOM 563 C CA . ASP A 1 72 ? 25.630 -15.992 -26.854 1.00 83.50 72 ASP A CA 1
ATOM 564 C C . ASP A 1 72 ? 25.452 -17.445 -26.387 1.00 83.50 72 ASP A C 1
ATOM 566 O O . ASP A 1 72 ? 24.542 -18.133 -26.835 1.00 83.50 72 ASP A O 1
ATOM 570 N N . ASP A 1 73 ? 26.348 -17.936 -25.532 1.00 85.19 73 ASP A N 1
ATOM 571 C CA . ASP A 1 73 ? 26.454 -19.350 -25.142 1.00 85.19 73 ASP A CA 1
ATOM 572 C C . ASP A 1 73 ? 25.631 -19.718 -23.896 1.00 85.19 73 ASP A C 1
ATOM 574 O O . ASP A 1 73 ? 25.684 -20.849 -23.409 1.00 85.19 73 ASP A O 1
ATOM 578 N N . ARG A 1 74 ? 24.850 -18.773 -23.363 1.00 87.81 74 ARG A N 1
ATOM 579 C CA . ARG A 1 74 ? 24.117 -18.945 -22.099 1.00 87.81 74 ARG A CA 1
ATOM 580 C C . ARG A 1 74 ? 22.834 -19.772 -22.220 1.00 87.81 74 ARG A C 1
ATOM 582 O O . ARG A 1 74 ? 22.282 -20.164 -21.190 1.00 87.81 74 ARG A O 1
ATOM 589 N N . CYS A 1 75 ? 22.352 -20.008 -23.437 1.00 89.06 75 CYS A N 1
ATOM 590 C CA . CYS A 1 75 ? 21.090 -20.676 -23.746 1.00 89.06 75 CYS A CA 1
ATOM 591 C C . CYS A 1 75 ? 21.188 -21.469 -25.062 1.00 89.06 75 CYS A C 1
ATOM 593 O O . CYS A 1 75 ? 22.205 -21.432 -25.753 1.00 89.06 75 CYS A O 1
ATOM 595 N N . CYS A 1 76 ? 20.113 -22.169 -25.431 1.00 90.00 76 CYS A N 1
ATOM 596 C CA . CYS A 1 76 ? 19.984 -22.893 -26.700 1.00 90.00 76 CYS A CA 1
ATOM 597 C C . CYS A 1 76 ? 21.069 -23.959 -26.948 1.00 90.00 76 CYS A C 1
ATOM 599 O O . CYS A 1 76 ? 21.421 -24.264 -28.090 1.00 90.00 76 CYS A O 1
ATOM 601 N N . GLU A 1 77 ? 21.578 -24.570 -25.882 1.00 89.94 77 GLU A N 1
ATOM 602 C CA . GLU A 1 77 ? 22.633 -25.573 -25.951 1.00 89.94 77 GLU A CA 1
ATOM 603 C C . GLU A 1 77 ? 22.222 -26.769 -26.827 1.00 89.94 77 GLU A C 1
ATOM 605 O O . GLU A 1 77 ? 21.121 -27.311 -26.724 1.00 89.94 77 GLU A O 1
ATOM 610 N N . GLY A 1 78 ? 23.117 -27.201 -27.715 1.00 85.94 78 GLY A N 1
ATOM 611 C CA . GLY A 1 78 ? 22.881 -28.356 -28.585 1.00 85.94 78 GLY A CA 1
ATOM 612 C C . GLY A 1 78 ? 21.931 -28.117 -29.765 1.00 85.94 78 GLY A C 1
ATOM 613 O O . GLY A 1 78 ? 21.678 -29.058 -30.517 1.00 85.94 78 GLY A O 1
ATOM 614 N N . TRP A 1 79 ? 21.414 -26.898 -29.966 1.00 89.75 79 TRP A N 1
ATOM 615 C CA . TRP A 1 79 ? 20.770 -26.527 -31.231 1.00 89.75 79 TRP A CA 1
ATOM 616 C C . TRP A 1 79 ? 21.774 -26.612 -32.378 1.00 89.75 79 TRP A C 1
ATOM 618 O O . TRP A 1 79 ? 22.949 -26.317 -32.179 1.00 89.75 79 TRP A O 1
ATOM 628 N N . ASN A 1 80 ? 21.326 -26.978 -33.580 1.00 84.88 80 ASN A N 1
ATOM 629 C CA . ASN A 1 80 ? 22.174 -27.000 -34.772 1.00 84.88 80 ASN A CA 1
ATOM 630 C C . ASN A 1 80 ? 22.056 -25.668 -35.528 1.00 84.88 80 ASN A C 1
ATOM 632 O O . ASN A 1 80 ? 21.019 -25.397 -36.126 1.00 84.88 80 ASN A O 1
ATOM 636 N N . ALA A 1 81 ? 23.116 -24.852 -35.543 1.00 83.94 81 ALA A N 1
ATOM 637 C CA . ALA A 1 81 ? 23.075 -23.553 -36.223 1.00 83.94 81 ALA A CA 1
ATOM 638 C C . ALA A 1 81 ? 23.065 -23.621 -37.758 1.00 83.94 81 ALA A C 1
ATOM 640 O O . ALA A 1 81 ? 22.748 -22.627 -38.396 1.00 83.94 81 ALA A O 1
ATOM 641 N N . SER A 1 82 ? 23.423 -24.754 -38.372 1.00 83.75 82 SER A N 1
ATOM 642 C CA . SER A 1 82 ? 23.460 -24.874 -39.841 1.00 83.75 82 SER A CA 1
ATOM 643 C C . SER A 1 82 ? 22.079 -25.104 -40.451 1.00 83.75 82 SER A C 1
ATOM 645 O O . SER A 1 82 ? 21.852 -24.765 -41.607 1.00 83.75 82 SER A O 1
ATOM 647 N N . ASN A 1 83 ? 21.160 -25.709 -39.696 1.00 87.94 83 ASN A N 1
ATOM 648 C CA . ASN A 1 83 ? 19.817 -26.045 -40.176 1.00 87.94 83 ASN A CA 1
ATOM 649 C C . ASN A 1 83 ? 18.701 -25.687 -39.181 1.00 87.94 83 ASN A C 1
ATOM 651 O O . ASN A 1 83 ? 17.568 -26.134 -39.351 1.00 87.94 83 ASN A O 1
ATOM 655 N N . CYS A 1 84 ? 19.032 -24.951 -38.119 1.00 87.38 84 CYS A N 1
ATOM 656 C CA . CYS A 1 84 ? 18.123 -24.505 -37.064 1.00 87.38 84 CYS A CA 1
ATOM 657 C C . CYS A 1 84 ? 17.237 -25.606 -36.474 1.00 87.38 84 CYS A C 1
ATOM 659 O O . CYS A 1 84 ? 16.090 -25.371 -36.098 1.00 87.38 84 CYS A O 1
ATOM 661 N N . SER A 1 85 ? 17.776 -26.823 -36.381 1.00 84.25 85 SER A N 1
ATOM 662 C CA . SER A 1 85 ? 17.077 -27.956 -35.779 1.00 84.25 85 SER A CA 1
ATOM 663 C C . SER A 1 85 ? 17.244 -27.968 -34.260 1.00 84.25 85 SER A C 1
ATOM 665 O O . SER A 1 85 ? 18.351 -27.790 -33.739 1.00 84.25 85 SER A O 1
ATOM 667 N N . ARG A 1 86 ? 16.134 -28.220 -33.553 1.00 81.62 86 ARG A N 1
ATOM 668 C CA . ARG A 1 86 ? 16.107 -28.338 -32.089 1.00 81.62 86 ARG A CA 1
ATOM 669 C C . ARG A 1 86 ? 16.839 -29.601 -31.596 1.00 81.62 86 ARG A C 1
ATOM 671 O O . ARG A 1 86 ? 16.860 -30.602 -32.317 1.00 81.62 86 ARG A O 1
ATOM 678 N N . PRO A 1 87 ? 17.349 -29.609 -30.351 1.00 76.44 87 PRO A N 1
ATOM 679 C CA . PRO A 1 87 ? 17.915 -30.799 -29.729 1.00 76.44 87 PRO A CA 1
ATOM 680 C C . PRO A 1 87 ? 16.886 -31.940 -29.627 1.00 76.44 87 PRO A C 1
ATOM 682 O O . PRO A 1 87 ? 15.685 -31.674 -29.509 1.00 76.44 87 PRO A O 1
ATOM 685 N N . PRO A 1 88 ? 17.326 -33.212 -29.595 1.00 69.94 88 PRO A N 1
ATOM 686 C CA . PRO A 1 88 ? 16.427 -34.368 -29.523 1.00 69.94 88 PRO A CA 1
ATOM 687 C C . PRO A 1 88 ? 15.553 -34.414 -28.258 1.00 69.94 88 PRO A C 1
ATOM 689 O O . PRO A 1 88 ? 14.522 -35.083 -28.251 1.00 69.94 88 PRO A O 1
ATOM 692 N N . ILE A 1 89 ? 15.955 -33.719 -27.185 1.00 76.50 89 ILE A N 1
ATOM 693 C CA . ILE A 1 89 ? 15.293 -33.727 -25.876 1.00 76.50 89 ILE A CA 1
ATOM 694 C C . ILE A 1 89 ? 15.131 -32.280 -25.387 1.00 76.50 89 ILE A C 1
ATOM 696 O O . ILE A 1 89 ? 16.096 -31.529 -25.325 1.00 76.50 89 ILE A O 1
ATOM 700 N N . ALA A 1 90 ? 13.918 -31.875 -25.002 1.00 66.56 90 ALA A N 1
ATOM 701 C CA . ALA A 1 90 ? 13.632 -30.486 -24.625 1.00 66.56 90 ALA A CA 1
ATOM 702 C C . ALA A 1 90 ? 14.341 -30.013 -23.336 1.00 66.56 90 ALA A C 1
ATOM 704 O O . ALA A 1 90 ? 14.608 -28.828 -23.191 1.00 66.56 90 ALA A O 1
ATOM 705 N N . SER A 1 91 ? 14.687 -30.918 -22.414 1.00 70.31 91 SER A N 1
ATOM 706 C CA . SER A 1 91 ? 15.354 -30.582 -21.144 1.00 70.31 91 SER A CA 1
ATOM 707 C C . SER A 1 91 ? 16.868 -30.354 -21.259 1.00 70.31 91 SER A C 1
ATOM 709 O O . SER A 1 91 ? 17.511 -29.967 -20.280 1.00 70.31 91 SER A O 1
ATOM 711 N N . THR A 1 92 ? 17.467 -30.591 -22.432 1.00 82.19 92 THR A N 1
ATOM 712 C CA . THR A 1 92 ? 18.923 -30.472 -22.615 1.00 82.19 92 THR A CA 1
ATOM 713 C C . THR A 1 92 ? 19.387 -29.051 -22.888 1.00 82.19 92 THR A C 1
ATOM 715 O O . THR A 1 92 ? 20.587 -28.811 -22.849 1.00 82.19 92 THR A O 1
ATOM 718 N N . PHE A 1 93 ? 18.479 -28.099 -23.101 1.00 88.62 93 PHE A N 1
ATOM 719 C CA . PHE A 1 93 ? 18.807 -26.698 -23.368 1.00 88.62 93 PHE A CA 1
ATOM 720 C C . PHE A 1 93 ? 17.981 -25.760 -22.488 1.00 88.62 93 PHE A C 1
ATOM 722 O O . PHE A 1 93 ? 16.892 -26.123 -22.044 1.00 88.62 93 PHE A O 1
ATOM 729 N N . CYS A 1 94 ? 18.499 -24.563 -22.233 1.00 90.12 94 CYS A N 1
ATOM 730 C CA . CYS A 1 94 ? 17.729 -23.484 -21.636 1.00 90.12 94 CYS A CA 1
ATOM 731 C C . CYS A 1 94 ? 17.118 -22.620 -22.744 1.00 90.12 94 CYS A C 1
ATOM 733 O O . CYS A 1 94 ? 17.836 -22.242 -23.675 1.00 90.12 94 CYS A O 1
ATOM 735 N N . PRO A 1 95 ? 15.812 -22.308 -22.687 1.00 90.75 95 PRO A N 1
ATOM 736 C CA . PRO A 1 95 ? 15.218 -21.350 -23.608 1.00 90.75 95 PRO A CA 1
ATOM 737 C C . PRO A 1 95 ? 15.768 -19.941 -23.346 1.00 90.75 95 PRO A C 1
ATOM 739 O O . PRO A 1 95 ? 16.371 -19.666 -22.307 1.00 90.75 95 PRO A O 1
ATOM 742 N N . THR A 1 96 ? 15.550 -19.036 -24.293 1.00 91.19 96 THR A N 1
ATOM 743 C CA . THR A 1 96 ? 15.856 -17.613 -24.124 1.00 91.19 96 THR A CA 1
ATOM 744 C C . THR A 1 96 ? 15.138 -17.043 -22.895 1.00 91.19 96 THR A C 1
ATOM 746 O O . THR A 1 96 ? 14.045 -17.464 -22.525 1.00 91.19 96 THR A O 1
ATOM 749 N N . GLY A 1 97 ? 15.798 -16.120 -22.198 1.00 90.75 97 GLY A N 1
ATOM 750 C CA . GLY A 1 97 ? 15.387 -15.624 -20.883 1.00 90.75 97 GLY A CA 1
ATOM 751 C C . GLY A 1 97 ? 15.795 -16.509 -19.705 1.00 90.75 97 GLY A C 1
ATOM 752 O O . GLY A 1 97 ? 15.674 -16.069 -18.560 1.00 90.75 97 GLY A O 1
ATOM 753 N N . TYR A 1 98 ? 16.333 -17.704 -19.958 1.00 91.75 98 TYR A N 1
ATOM 754 C CA . TYR A 1 98 ? 16.914 -18.587 -18.953 1.00 91.75 98 TYR A CA 1
ATOM 755 C C . TYR A 1 98 ? 18.387 -18.835 -19.258 1.00 91.75 98 TYR A C 1
ATOM 757 O O . TYR A 1 98 ? 18.817 -18.860 -20.409 1.00 91.75 98 TYR A O 1
ATOM 765 N N . VAL A 1 99 ? 19.166 -19.047 -18.204 1.00 91.19 99 VAL A N 1
ATOM 766 C CA . VAL A 1 99 ? 20.594 -19.340 -18.293 1.00 91.19 99 VAL A CA 1
ATOM 767 C C . VAL A 1 99 ? 20.932 -20.599 -17.507 1.00 91.19 99 VAL A C 1
ATOM 769 O O . VAL A 1 99 ? 20.347 -20.876 -16.452 1.00 91.19 99 VAL A O 1
ATOM 772 N N . ARG A 1 100 ? 21.888 -21.379 -18.015 1.00 87.81 100 ARG A N 1
ATOM 773 C CA . ARG A 1 100 ? 22.351 -22.593 -17.338 1.00 87.81 100 ARG A CA 1
ATOM 774 C C . ARG A 1 100 ? 23.223 -22.237 -16.138 1.00 87.81 100 ARG A C 1
ATOM 776 O O . ARG A 1 100 ? 24.333 -21.735 -16.283 1.00 87.81 100 ARG A O 1
ATOM 783 N N . LEU A 1 101 ? 22.764 -22.579 -14.939 1.00 84.25 101 LEU A N 1
ATOM 784 C CA . LEU A 1 101 ? 23.537 -22.448 -13.706 1.00 84.25 101 LEU A CA 1
ATOM 785 C C . LEU A 1 101 ? 23.484 -23.759 -12.921 1.00 84.25 101 LEU A C 1
ATOM 787 O O . LEU A 1 101 ? 22.415 -24.238 -12.556 1.00 84.25 101 LEU A O 1
ATOM 791 N N . ARG A 1 102 ? 24.658 -24.347 -12.650 1.00 82.75 102 ARG A N 1
ATOM 792 C CA . ARG A 1 102 ? 24.804 -25.619 -11.906 1.00 82.75 102 ARG A CA 1
ATOM 793 C C . ARG A 1 102 ? 23.971 -26.777 -12.489 1.00 82.75 102 ARG A C 1
ATOM 795 O O . ARG A 1 102 ? 23.396 -27.569 -11.752 1.00 82.75 102 ARG A O 1
ATOM 802 N N . GLY A 1 103 ? 23.893 -26.863 -13.819 1.00 82.44 103 GLY A N 1
ATOM 803 C CA . GLY A 1 103 ? 23.170 -27.926 -14.532 1.00 82.44 103 GLY A CA 1
ATOM 804 C C . GLY A 1 103 ? 21.660 -27.700 -14.687 1.00 82.44 103 GLY A C 1
ATOM 805 O O . GLY A 1 103 ? 21.022 -28.421 -15.450 1.00 82.44 103 GLY A O 1
ATOM 806 N N . GLN A 1 104 ? 21.090 -26.674 -14.051 1.00 87.50 104 GLN A N 1
ATOM 807 C CA . GLN A 1 104 ? 19.669 -26.332 -14.148 1.00 87.50 104 GLN A CA 1
ATOM 808 C C . GLN A 1 104 ? 19.465 -25.007 -14.888 1.00 87.50 104 GLN A C 1
ATOM 810 O O . GLN A 1 104 ? 20.332 -24.132 -14.862 1.00 87.50 104 GLN A O 1
ATOM 815 N N . CYS A 1 105 ? 18.318 -24.863 -15.551 1.00 89.69 105 CYS A N 1
ATOM 816 C CA . CYS A 1 105 ? 17.919 -23.595 -16.151 1.00 89.69 105 CYS A CA 1
ATOM 817 C C . CYS A 1 105 ? 17.306 -22.703 -15.077 1.00 89.69 105 CYS A C 1
ATOM 819 O O . CYS A 1 105 ? 16.348 -23.092 -14.411 1.00 89.69 105 CYS A O 1
ATOM 821 N N . ARG A 1 106 ? 17.872 -21.511 -14.909 1.00 91.06 106 ARG A N 1
ATOM 822 C CA . ARG A 1 106 ? 17.361 -20.480 -14.008 1.00 91.06 106 ARG A CA 1
ATOM 823 C C . ARG A 1 106 ? 17.025 -19.251 -14.829 1.00 91.06 106 ARG A C 1
ATOM 825 O O . ARG A 1 106 ? 17.758 -18.943 -15.766 1.00 91.06 106 ARG A O 1
ATOM 832 N N . ASP A 1 107 ? 15.946 -18.555 -14.496 1.00 91.38 107 ASP A N 1
ATOM 833 C CA . ASP A 1 107 ? 15.619 -17.314 -15.188 1.00 91.38 107 ASP A CA 1
ATOM 834 C C . ASP A 1 107 ? 16.772 -16.306 -15.041 1.00 91.38 107 ASP A C 1
ATOM 836 O O . ASP A 1 107 ? 17.460 -16.241 -14.011 1.00 91.38 107 ASP A O 1
ATOM 840 N N . ALA A 1 108 ? 17.012 -15.536 -16.098 1.00 92.31 108 ALA A N 1
ATOM 841 C CA . ALA A 1 108 ? 18.150 -14.633 -16.179 1.00 92.31 108 ALA A CA 1
ATOM 842 C C . ALA A 1 108 ? 18.115 -13.538 -15.096 1.00 92.31 108 ALA A C 1
ATOM 844 O O . ALA A 1 108 ? 19.171 -13.059 -14.667 1.00 92.31 108 ALA A O 1
ATOM 845 N N . CYS A 1 109 ? 16.919 -13.156 -14.633 1.00 93.69 109 CYS A N 1
ATOM 846 C CA . CYS A 1 109 ? 16.745 -12.136 -13.606 1.00 93.69 109 CYS A CA 1
ATOM 847 C C . CYS A 1 109 ? 17.221 -12.634 -12.239 1.00 93.69 109 CYS A C 1
ATOM 849 O O . CYS A 1 109 ? 18.060 -12.000 -11.598 1.00 93.69 109 CYS A O 1
ATOM 851 N N . THR A 1 110 ? 16.782 -13.818 -11.815 1.00 91.75 110 THR A N 1
ATOM 852 C CA . THR A 1 110 ? 17.232 -14.448 -10.568 1.00 91.75 110 THR A CA 1
ATOM 853 C C . THR A 1 110 ? 18.698 -14.892 -10.656 1.00 91.75 110 THR A C 1
ATOM 855 O O . THR A 1 110 ? 19.399 -14.971 -9.643 1.00 91.75 110 THR A O 1
ATOM 858 N N . ALA A 1 111 ? 19.197 -15.168 -11.863 1.00 90.38 111 ALA A N 1
ATOM 859 C CA . ALA A 1 111 ? 20.617 -15.369 -12.138 1.00 90.38 111 ALA A CA 1
ATOM 860 C C . ALA A 1 111 ? 21.459 -14.077 -12.077 1.00 90.38 111 ALA A C 1
ATOM 862 O O . ALA A 1 111 ? 22.684 -14.171 -12.057 1.00 90.38 111 ALA A O 1
ATOM 863 N N . ASN A 1 112 ? 20.825 -12.900 -12.000 1.00 91.25 112 ASN A N 1
ATOM 864 C CA . ASN A 1 112 ? 21.461 -11.582 -11.936 1.00 91.25 112 ASN A CA 1
ATOM 865 C C . ASN A 1 112 ? 22.365 -11.264 -13.144 1.00 91.25 112 ASN A C 1
ATOM 867 O O . ASN A 1 112 ? 23.437 -10.680 -12.995 1.00 91.25 112 ASN A O 1
ATOM 871 N N . VAL A 1 113 ? 21.938 -11.666 -14.345 1.00 91.00 113 VAL A N 1
ATOM 872 C CA . VAL A 1 113 ? 22.673 -11.430 -15.606 1.00 91.00 113 VAL A CA 1
ATOM 873 C C . VAL A 1 113 ? 21.914 -10.531 -16.588 1.00 91.00 113 VAL A C 1
ATOM 875 O O . VAL A 1 113 ? 22.363 -10.331 -17.711 1.00 91.00 113 VAL A O 1
ATOM 878 N N . THR A 1 114 ? 20.768 -9.974 -16.185 1.00 92.31 114 THR A N 1
ATOM 879 C CA . THR A 1 114 ? 19.887 -9.165 -17.046 1.00 92.31 114 THR A CA 1
ATOM 880 C C . THR A 1 114 ? 20.299 -7.709 -17.194 1.00 92.31 114 THR A C 1
ATOM 882 O O . THR A 1 114 ? 19.701 -7.033 -18.018 1.00 92.31 114 THR A O 1
ATOM 885 N N . SER A 1 115 ? 21.277 -7.192 -16.445 1.00 90.75 115 SER A N 1
ATOM 886 C CA . SER A 1 115 ? 21.651 -5.764 -16.480 1.00 90.75 115 SER A CA 1
ATOM 887 C C . SER A 1 115 ? 21.838 -5.176 -17.891 1.00 90.75 115 SER A C 1
ATOM 889 O O . SER A 1 115 ? 21.355 -4.069 -18.121 1.00 90.75 115 SER A O 1
ATOM 891 N N . PRO A 1 116 ? 22.417 -5.900 -18.872 1.00 89.69 116 PRO A N 1
ATOM 892 C CA . PRO A 1 116 ? 22.592 -5.368 -20.226 1.00 89.69 116 PRO A CA 1
ATOM 893 C C . PRO A 1 116 ? 21.292 -5.144 -21.008 1.00 89.69 116 PRO A C 1
ATOM 895 O O . PRO A 1 116 ? 21.288 -4.363 -21.953 1.00 89.69 116 PRO A O 1
ATOM 898 N N . ILE A 1 117 ? 20.200 -5.830 -20.645 1.00 90.44 117 ILE A N 1
ATOM 899 C CA . ILE A 1 117 ? 18.872 -5.669 -21.265 1.00 90.44 117 ILE A CA 1
ATOM 900 C C . ILE A 1 117 ? 17.869 -4.959 -20.337 1.00 90.44 117 ILE A C 1
ATOM 902 O O . ILE A 1 117 ? 16.980 -4.265 -20.814 1.00 90.44 117 ILE A O 1
ATOM 906 N N . CYS A 1 118 ? 18.053 -5.062 -19.018 1.00 91.69 118 CYS A N 1
ATOM 907 C CA . CYS A 1 118 ? 17.269 -4.401 -17.977 1.00 91.69 118 CYS A CA 1
ATOM 908 C C . CYS A 1 118 ? 18.185 -3.543 -17.073 1.00 91.69 118 CYS A C 1
ATOM 910 O O . CYS A 1 118 ? 18.488 -3.953 -15.945 1.00 91.69 118 CYS A O 1
ATOM 912 N N . PRO A 1 119 ? 18.623 -2.352 -17.516 1.00 87.69 119 PRO A N 1
ATOM 913 C CA . PRO A 1 119 ? 19.566 -1.523 -16.756 1.00 87.69 119 PRO A CA 1
ATOM 914 C C . PRO A 1 119 ? 19.004 -1.026 -15.412 1.00 87.69 119 PRO A C 1
ATOM 916 O O . PRO A 1 119 ? 19.747 -0.870 -14.449 1.00 87.69 119 PRO A O 1
ATOM 919 N N . GLU A 1 120 ? 17.684 -0.845 -15.305 1.00 89.94 120 GLU A N 1
ATOM 920 C CA . GLU A 1 120 ? 16.997 -0.427 -14.066 1.00 89.94 120 GLU A CA 1
ATOM 921 C C . GLU A 1 120 ? 16.636 -1.619 -13.149 1.00 89.94 120 GLU A C 1
ATOM 923 O O . GLU A 1 120 ? 15.922 -1.484 -12.148 1.00 89.94 120 GLU A O 1
ATOM 928 N N . GLY A 1 121 ? 17.122 -2.814 -13.495 1.00 91.56 121 GLY A N 1
ATOM 929 C CA . GLY A 1 121 ? 16.837 -4.069 -12.814 1.00 91.56 121 GLY A CA 1
ATOM 930 C C . GLY A 1 121 ? 15.596 -4.780 -13.349 1.00 91.56 121 GLY A C 1
ATOM 931 O O . GLY A 1 121 ? 14.927 -4.327 -14.274 1.00 91.56 121 GLY A O 1
ATOM 932 N N . CYS A 1 122 ? 15.286 -5.927 -12.753 1.00 94.31 122 CYS A N 1
ATOM 933 C CA . CYS A 1 122 ? 14.225 -6.821 -13.208 1.00 94.31 122 CYS A CA 1
ATOM 934 C C . CYS A 1 122 ? 13.402 -7.366 -12.029 1.00 94.31 122 CYS A C 1
ATOM 936 O O . CYS A 1 122 ? 13.771 -7.196 -10.857 1.00 94.31 122 CYS A O 1
ATOM 938 N N . THR A 1 123 ? 12.277 -8.002 -12.345 1.00 93.38 123 THR A N 1
ATOM 939 C CA . THR A 1 123 ? 11.421 -8.730 -11.402 1.00 93.38 123 THR A CA 1
ATOM 940 C C . THR A 1 123 ? 11.142 -10.125 -11.969 1.00 93.38 123 THR A C 1
ATOM 942 O O . THR A 1 123 ? 10.613 -10.201 -13.079 1.00 93.38 123 THR A O 1
ATOM 945 N N . PRO A 1 124 ? 11.479 -11.217 -11.258 1.00 91.50 124 PRO A N 1
ATOM 946 C CA . PRO A 1 124 ? 11.203 -12.570 -11.728 1.00 91.50 124 PRO A CA 1
ATOM 947 C C . PRO A 1 124 ? 9.701 -12.866 -11.684 1.00 91.50 124 PRO A C 1
ATOM 949 O O . PRO A 1 124 ? 8.987 -12.384 -10.801 1.00 91.50 124 PRO A O 1
ATOM 952 N N . MET A 1 125 ? 9.234 -13.673 -12.631 1.00 86.88 125 MET A N 1
ATOM 953 C CA . MET A 1 125 ? 7.829 -14.042 -12.791 1.00 86.88 125 MET A CA 1
ATOM 954 C C . MET A 1 125 ? 7.644 -15.547 -12.580 1.00 86.88 125 MET A C 1
ATOM 956 O O . MET A 1 125 ? 8.576 -16.334 -12.712 1.00 86.88 125 MET A O 1
ATOM 960 N N . THR A 1 126 ? 6.419 -15.966 -12.267 1.00 78.00 126 THR A N 1
ATOM 961 C CA . THR A 1 126 ? 6.052 -17.390 -12.151 1.00 78.00 126 THR A CA 1
ATOM 962 C C . THR A 1 126 ? 5.501 -17.974 -13.457 1.00 78.00 126 THR A C 1
ATOM 964 O O . THR A 1 126 ? 4.975 -19.082 -13.441 1.00 78.00 126 THR A O 1
ATOM 967 N N . ASN A 1 127 ? 5.540 -17.216 -14.559 1.00 73.50 127 ASN A N 1
ATOM 968 C CA . ASN A 1 127 ? 5.022 -17.615 -15.868 1.00 73.50 127 ASN A CA 1
ATOM 969 C C . ASN A 1 127 ? 6.187 -17.930 -16.817 1.00 73.50 127 ASN A C 1
ATOM 971 O O . ASN A 1 127 ? 7.007 -17.055 -17.083 1.00 73.50 127 ASN A O 1
ATOM 975 N N . ASP A 1 128 ? 6.211 -19.140 -17.376 1.00 66.69 128 ASP A N 1
ATOM 976 C CA . ASP A 1 128 ? 7.276 -19.603 -18.274 1.00 66.69 128 ASP A CA 1
ATOM 977 C C . ASP A 1 128 ? 7.324 -18.866 -19.628 1.00 66.69 128 ASP A C 1
ATOM 979 O O . ASP A 1 128 ? 8.341 -18.911 -20.315 1.00 66.69 128 ASP A O 1
ATOM 983 N N . GLN A 1 129 ? 6.257 -18.159 -20.026 1.00 75.62 129 GLN A N 1
ATOM 984 C CA . GLN A 1 129 ? 6.258 -17.341 -21.252 1.00 75.62 129 GLN A CA 1
ATOM 985 C C . GLN A 1 129 ? 7.020 -16.018 -21.102 1.00 75.62 129 GLN A C 1
ATOM 987 O O . GLN A 1 129 ? 7.517 -15.479 -22.086 1.00 75.62 129 GLN A O 1
ATOM 992 N N . MET A 1 130 ? 7.091 -15.483 -19.883 1.00 85.94 130 MET A N 1
ATOM 993 C CA . MET A 1 130 ? 7.752 -14.218 -19.566 1.00 85.94 130 MET A CA 1
ATOM 994 C C . MET A 1 130 ? 8.532 -14.424 -18.273 1.00 85.94 130 MET A C 1
ATOM 996 O O . MET A 1 130 ? 8.004 -14.131 -17.203 1.00 85.94 130 MET A O 1
ATOM 1000 N N . PRO A 1 131 ? 9.765 -14.951 -18.342 1.00 87.75 131 PRO A N 1
ATOM 1001 C CA . PRO A 1 131 ? 10.508 -15.375 -17.156 1.00 87.75 131 PRO A CA 1
ATOM 1002 C C . PRO A 1 131 ? 10.790 -14.236 -16.169 1.00 87.75 131 PRO A C 1
ATOM 1004 O O . PRO A 1 131 ? 10.940 -14.459 -14.967 1.00 87.75 131 PRO A O 1
ATOM 1007 N N . PHE A 1 132 ? 10.857 -12.999 -16.660 1.00 92.25 132 PHE A N 1
ATOM 1008 C CA . PHE A 1 132 ? 11.042 -11.804 -15.845 1.00 92.25 132 PHE A CA 1
ATOM 1009 C C . PHE A 1 132 ? 10.558 -10.562 -16.582 1.00 92.25 132 PHE A C 1
ATOM 1011 O O . PHE A 1 132 ? 10.549 -10.536 -17.803 1.00 92.25 132 PHE A O 1
ATOM 1018 N N . HIS A 1 133 ? 10.253 -9.494 -15.856 1.00 93.12 133 HIS A N 1
ATOM 1019 C CA . HIS A 1 133 ? 10.003 -8.174 -16.434 1.00 93.12 133 HIS A CA 1
ATOM 1020 C C . HIS A 1 133 ? 11.154 -7.220 -16.127 1.00 93.12 133 HIS A C 1
ATOM 1022 O O . HIS A 1 133 ? 11.667 -7.221 -15.002 1.00 93.12 133 HIS A O 1
ATOM 1028 N N . CYS A 1 134 ? 11.542 -6.381 -17.088 1.00 93.19 134 CYS A N 1
ATOM 1029 C CA . CYS A 1 134 ? 12.415 -5.249 -16.793 1.00 93.19 134 CYS A CA 1
ATOM 1030 C C . CYS A 1 134 ? 11.669 -4.201 -15.950 1.00 93.19 134 CYS A C 1
ATOM 1032 O O . CYS A 1 134 ? 10.451 -4.037 -16.025 1.00 93.19 134 CYS A O 1
ATOM 1034 N N . LYS A 1 135 ? 12.412 -3.471 -15.123 1.00 91.94 135 LYS A N 1
ATOM 1035 C CA . LYS A 1 135 ? 11.930 -2.266 -14.447 1.00 91.94 135 LYS A CA 1
ATOM 1036 C C . LYS A 1 135 ? 12.199 -1.067 -15.347 1.00 91.94 135 LYS A C 1
ATOM 1038 O O . LYS A 1 135 ? 13.174 -1.058 -16.091 1.00 91.94 135 LYS A O 1
ATOM 1043 N N . CYS A 1 136 ? 11.347 -0.052 -15.257 1.00 87.12 136 CYS A N 1
ATOM 1044 C CA . CYS A 1 136 ? 11.504 1.180 -16.019 1.00 87.12 136 CYS A CA 1
ATOM 1045 C C . CYS A 1 136 ? 11.805 2.360 -15.101 1.00 87.12 136 CYS A C 1
ATOM 1047 O O . CYS A 1 136 ? 11.307 2.445 -13.974 1.00 87.12 136 CYS A O 1
ATOM 1049 N N . LYS A 1 137 ? 12.616 3.286 -15.612 1.00 85.69 137 LYS A N 1
ATOM 1050 C CA . LYS A 1 137 ? 12.889 4.573 -14.977 1.00 85.69 137 LYS A CA 1
ATOM 1051 C C . LYS A 1 137 ? 11.604 5.408 -14.888 1.00 85.69 137 LYS A C 1
ATOM 1053 O O . LYS A 1 137 ? 10.675 5.236 -15.676 1.00 85.69 137 LYS A O 1
ATOM 1058 N N . SER A 1 138 ? 11.560 6.352 -13.946 1.00 77.69 138 SER A N 1
ATOM 1059 C CA . SER A 1 138 ? 10.467 7.329 -13.859 1.00 77.69 138 SER A CA 1
ATOM 1060 C C . SER A 1 138 ? 10.238 8.044 -15.199 1.00 77.69 138 SER A C 1
ATOM 1062 O O . SER A 1 138 ? 11.195 8.426 -15.873 1.00 77.69 138 SER A O 1
ATOM 1064 N N . GLY A 1 139 ? 8.970 8.200 -15.584 1.00 69.56 139 GLY A N 1
ATOM 1065 C CA . GLY A 1 139 ? 8.563 8.724 -16.894 1.00 69.56 139 GLY A CA 1
ATOM 1066 C C . GLY A 1 139 ? 8.442 7.672 -18.004 1.00 69.56 139 GLY A C 1
ATOM 1067 O O . GLY A 1 139 ? 7.992 8.012 -19.091 1.00 69.56 139 GLY A O 1
ATOM 1068 N N . PHE A 1 140 ? 8.774 6.406 -17.735 1.00 81.62 140 PHE A N 1
ATOM 1069 C CA . PHE A 1 140 ? 8.651 5.299 -18.686 1.00 81.62 140 PHE A CA 1
ATOM 1070 C C . PHE A 1 140 ? 7.738 4.196 -18.138 1.00 81.62 140 PHE A C 1
ATOM 1072 O O . PHE A 1 140 ? 7.591 4.031 -16.925 1.00 81.62 140 PHE A O 1
ATOM 1079 N N . GLU A 1 141 ? 7.103 3.450 -19.033 1.00 83.88 141 GLU A N 1
ATOM 1080 C CA . GLU A 1 141 ? 6.302 2.263 -18.733 1.00 83.88 141 GLU A CA 1
ATOM 1081 C C . GLU A 1 141 ? 6.822 1.047 -19.499 1.00 83.88 141 GLU A C 1
ATOM 1083 O O . GLU A 1 141 ? 7.451 1.182 -20.549 1.00 83.88 141 GLU A O 1
ATOM 1088 N N . LEU A 1 142 ? 6.579 -0.141 -18.948 1.00 87.94 142 LEU A N 1
ATOM 1089 C CA . LEU A 1 142 ? 6.991 -1.393 -19.567 1.00 87.94 142 LEU A CA 1
ATOM 1090 C C . LEU A 1 142 ? 6.073 -1.709 -20.751 1.00 87.94 142 LEU A C 1
ATOM 1092 O O . LEU A 1 142 ? 4.849 -1.656 -20.623 1.00 87.94 142 LEU A O 1
ATOM 1096 N N . ALA A 1 143 ? 6.665 -2.022 -21.896 1.00 85.94 143 ALA A N 1
ATOM 1097 C CA . ALA A 1 143 ? 5.950 -2.485 -23.070 1.00 85.94 143 ALA A CA 1
ATOM 1098 C C . ALA A 1 143 ? 5.426 -3.917 -22.872 1.00 85.94 143 ALA A C 1
ATOM 1100 O O . ALA A 1 143 ? 5.814 -4.631 -21.949 1.00 85.94 143 ALA A O 1
ATOM 1101 N N . GLU A 1 144 ? 4.533 -4.343 -23.765 1.00 85.12 144 GLU A N 1
ATOM 1102 C CA . GLU A 1 144 ? 3.907 -5.671 -23.702 1.00 85.12 144 GLU A CA 1
ATOM 1103 C C . GLU A 1 144 ? 4.905 -6.820 -23.873 1.00 85.12 144 GLU A C 1
ATOM 1105 O O . GLU A 1 144 ? 4.631 -7.931 -23.440 1.00 85.12 144 GLU A O 1
ATOM 1110 N N . ASP A 1 145 ? 6.072 -6.556 -24.464 1.00 86.38 145 ASP A N 1
ATOM 1111 C CA . ASP A 1 145 ? 7.152 -7.537 -24.587 1.00 86.38 145 ASP A CA 1
ATOM 1112 C C . ASP A 1 145 ? 7.839 -7.863 -23.247 1.00 86.38 145 ASP A C 1
ATOM 1114 O O . ASP A 1 145 ? 8.652 -8.783 -23.193 1.00 86.38 145 ASP A O 1
ATOM 1118 N N . GLY A 1 146 ? 7.534 -7.114 -22.178 1.00 87.94 146 GLY A N 1
ATOM 1119 C CA . GLY A 1 146 ? 8.097 -7.292 -20.840 1.00 87.94 146 GLY A CA 1
ATOM 1120 C C . GLY A 1 146 ? 9.569 -6.871 -20.694 1.00 87.94 146 GLY A C 1
ATOM 1121 O O . GLY A 1 146 ? 10.130 -6.977 -19.596 1.00 87.94 146 GLY A O 1
ATOM 1122 N N . LEU A 1 147 ? 10.193 -6.355 -21.758 1.00 89.75 147 LEU A N 1
ATOM 1123 C CA . LEU A 1 147 ? 11.618 -6.009 -21.828 1.00 89.75 147 LEU A CA 1
ATOM 1124 C C . LEU A 1 147 ? 11.849 -4.526 -22.129 1.00 89.75 147 LEU A C 1
ATOM 1126 O O . LEU A 1 147 ? 12.752 -3.910 -21.565 1.00 89.75 147 LEU A O 1
ATOM 1130 N N . THR A 1 148 ? 11.038 -3.937 -23.004 1.00 88.25 148 THR A N 1
ATOM 1131 C CA . THR A 1 148 ? 11.264 -2.585 -23.513 1.00 88.25 148 THR A CA 1
ATOM 1132 C C . THR A 1 148 ? 10.555 -1.550 -22.650 1.00 88.25 148 THR A C 1
ATOM 1134 O O . THR A 1 148 ? 9.364 -1.658 -22.377 1.00 88.25 148 THR A O 1
ATOM 1137 N N . CYS A 1 149 ? 11.259 -0.489 -22.260 1.00 85.00 149 CYS A N 1
ATOM 1138 C CA . CYS A 1 149 ? 10.645 0.666 -21.609 1.00 85.00 149 CYS A CA 1
ATOM 1139 C C . CYS A 1 149 ? 10.308 1.740 -22.644 1.00 85.00 149 CYS A C 1
ATOM 1141 O O . CYS A 1 149 ? 11.199 2.254 -23.321 1.00 85.00 149 CYS A O 1
ATOM 1143 N N . ARG A 1 150 ? 9.032 2.113 -22.742 1.00 82.19 150 ARG A N 1
ATOM 1144 C CA . ARG A 1 150 ? 8.556 3.207 -23.601 1.00 82.19 150 ARG A CA 1
ATOM 1145 C C . ARG A 1 150 ? 8.249 4.441 -22.766 1.00 82.19 150 ARG A C 1
ATOM 1147 O O . ARG A 1 150 ? 7.869 4.318 -21.603 1.00 82.19 150 ARG A O 1
ATOM 1154 N N . GLU A 1 151 ? 8.453 5.630 -23.329 1.00 76.56 151 GLU A N 1
ATOM 1155 C CA . GLU A 1 151 ? 8.063 6.872 -22.652 1.00 76.56 151 GLU A CA 1
ATOM 1156 C C . GLU A 1 151 ? 6.564 6.801 -22.339 1.00 76.56 151 GLU A C 1
ATOM 1158 O O . GLU A 1 151 ? 5.761 6.406 -23.190 1.00 76.56 151 GLU A O 1
ATOM 1163 N N . LYS A 1 152 ? 6.185 7.134 -21.101 1.00 72.88 152 LYS A N 1
ATOM 1164 C CA . LYS A 1 152 ? 4.775 7.202 -20.723 1.00 72.88 152 LYS A CA 1
ATOM 1165 C C . LYS A 1 152 ? 4.122 8.254 -21.597 1.00 72.88 152 LYS A C 1
ATOM 1167 O O . LYS A 1 152 ? 4.456 9.435 -21.499 1.00 72.88 152 LYS A O 1
ATOM 1172 N N . VAL A 1 153 ? 3.174 7.829 -22.424 1.00 70.75 153 VAL A N 1
ATOM 1173 C CA . VAL A 1 153 ? 2.337 8.766 -23.163 1.00 70.75 153 VAL A CA 1
ATOM 1174 C C . VAL A 1 153 ? 1.444 9.445 -22.133 1.00 70.75 153 VAL A C 1
ATOM 1176 O O . VAL A 1 153 ? 0.537 8.840 -21.564 1.00 70.75 153 VAL A O 1
ATOM 1179 N N . VAL A 1 154 ? 1.767 10.694 -21.830 1.00 73.19 154 VAL A N 1
ATOM 1180 C CA . VAL A 1 154 ? 0.973 11.552 -20.956 1.00 73.19 154 VAL A CA 1
ATOM 1181 C C . VAL A 1 154 ? 0.102 12.448 -21.819 1.00 73.19 154 VAL A C 1
ATOM 1183 O O . VAL A 1 154 ? 0.496 12.825 -22.922 1.00 73.19 154 VAL A O 1
ATOM 1186 N N . CYS A 1 155 ? -1.076 12.804 -21.314 1.00 81.62 155 CYS A N 1
ATOM 1187 C CA . CYS A 1 155 ? -1.922 13.759 -22.012 1.00 81.62 155 CYS A CA 1
ATOM 1188 C C . CYS A 1 155 ? -1.180 15.078 -22.243 1.00 81.62 155 CYS A C 1
ATOM 1190 O O . CYS A 1 155 ? -0.506 15.585 -21.338 1.00 81.62 155 CYS A O 1
ATOM 1192 N N . ASN A 1 156 ? -1.345 15.655 -23.429 1.00 83.38 156 ASN A N 1
ATOM 1193 C CA . ASN A 1 156 ? -0.865 17.003 -23.702 1.00 83.38 156 ASN A CA 1
ATOM 1194 C C . ASN A 1 156 ? -1.729 18.055 -22.973 1.00 83.38 156 ASN A C 1
ATOM 1196 O O . ASN A 1 156 ? -2.787 17.755 -22.414 1.00 83.38 156 ASN A O 1
ATOM 1200 N N . GLU A 1 157 ? -1.277 19.308 -22.951 1.00 83.44 157 GLU A N 1
ATOM 1201 C CA . GLU A 1 157 ? -1.969 20.377 -22.215 1.00 83.44 157 GLU A CA 1
ATOM 1202 C C . GLU A 1 157 ? -3.374 20.684 -22.757 1.00 83.44 157 GLU A C 1
ATOM 1204 O O . GLU A 1 157 ? -4.249 21.102 -21.999 1.00 83.44 157 GLU A O 1
ATOM 1209 N N . GLU A 1 158 ? -3.635 20.454 -24.045 1.00 86.25 158 GLU A N 1
ATOM 1210 C CA . GLU A 1 158 ? -4.974 20.630 -24.619 1.00 86.25 158 GLU A CA 1
ATOM 1211 C C . GLU A 1 158 ? -5.924 19.504 -24.207 1.00 86.25 158 GLU A C 1
ATOM 1213 O O . GLU A 1 158 ? -7.091 19.749 -23.916 1.00 86.25 158 GLU A O 1
ATOM 1218 N N . GLU A 1 159 ? -5.430 18.270 -24.146 1.00 86.94 159 GLU A N 1
ATOM 1219 C CA . GLU A 1 159 ? -6.175 17.101 -23.683 1.00 86.94 159 GLU A CA 1
ATOM 1220 C C . GLU A 1 159 ? -6.504 17.199 -22.197 1.00 86.94 159 GLU A C 1
ATOM 1222 O O . GLU A 1 159 ? -7.639 16.931 -21.810 1.00 86.94 159 GLU A O 1
ATOM 1227 N N . LYS A 1 160 ? -5.560 17.670 -21.373 1.00 82.88 160 LYS A N 1
ATOM 1228 C CA . LYS A 1 160 ? -5.812 17.935 -19.949 1.00 82.88 160 LYS A CA 1
ATOM 1229 C C . LYS A 1 160 ? -6.929 18.957 -19.750 1.00 82.88 160 LYS A C 1
ATOM 1231 O O . LYS A 1 160 ? -7.793 18.744 -18.908 1.00 82.88 160 LYS A O 1
ATOM 1236 N N . LYS A 1 161 ? -6.956 20.025 -20.555 1.00 87.25 161 LYS A N 1
ATOM 1237 C CA . LYS A 1 161 ? -8.001 21.066 -20.497 1.00 87.25 161 LYS A CA 1
ATOM 1238 C C . LYS A 1 161 ? -9.397 20.571 -20.882 1.00 87.25 161 LYS A C 1
ATOM 1240 O O . LYS A 1 161 ? -10.371 21.240 -20.553 1.00 87.25 161 LYS A O 1
ATOM 1245 N N . LYS A 1 162 ? -9.515 19.441 -21.590 1.00 88.31 162 LYS A N 1
ATOM 1246 C CA . LYS A 1 162 ? -10.817 18.833 -21.923 1.00 88.31 162 LYS A CA 1
ATOM 1247 C C . LYS A 1 162 ? -11.441 18.100 -20.737 1.00 88.31 162 LYS A C 1
ATOM 1249 O O . LYS A 1 162 ? -12.638 17.826 -20.773 1.00 88.31 162 LYS A O 1
ATOM 1254 N N . CYS A 1 163 ? -10.647 17.762 -19.726 1.00 86.38 163 CYS A N 1
ATOM 1255 C CA . CYS A 1 163 ? -11.133 17.096 -18.531 1.00 86.38 163 CYS A CA 1
ATOM 1256 C C . CYS A 1 163 ? -11.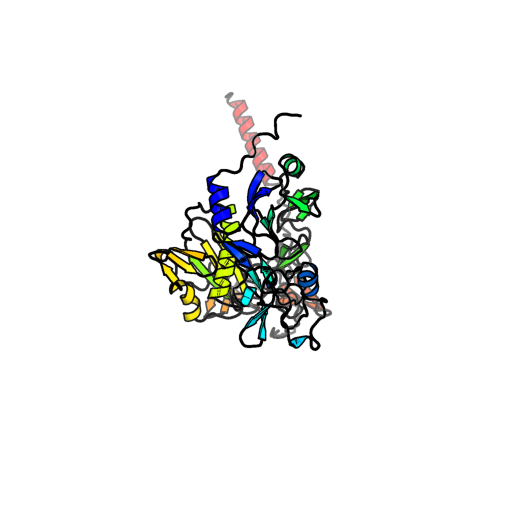722 18.099 -17.545 1.00 86.38 163 CYS A C 1
ATOM 1258 O O . CYS A 1 163 ? -11.298 19.254 -17.482 1.00 86.38 163 CYS A O 1
ATOM 1260 N N . HIS A 1 164 ? -12.708 17.649 -16.769 1.00 86.44 164 HIS A N 1
ATOM 1261 C CA . HIS A 1 164 ? -13.211 18.444 -15.656 1.00 86.44 164 HIS A CA 1
ATOM 1262 C C . HIS A 1 164 ? -12.083 18.695 -14.639 1.00 86.44 164 HIS A C 1
ATOM 1264 O O . HIS A 1 164 ? -11.178 17.878 -14.503 1.00 86.44 164 HIS A O 1
ATOM 1270 N N . GLU A 1 165 ? -12.148 19.785 -13.872 1.00 84.31 165 GLU A N 1
ATOM 1271 C CA . GLU A 1 165 ? -11.129 20.118 -12.857 1.00 84.31 165 GLU A CA 1
ATOM 1272 C C . GLU A 1 165 ? -10.930 19.020 -11.795 1.00 84.31 165 GLU A C 1
ATOM 1274 O O . GLU A 1 165 ? -9.859 18.896 -11.208 1.00 84.31 165 GLU A O 1
ATOM 1279 N N . SER A 1 166 ? -11.957 18.198 -11.567 1.00 82.38 166 SER A N 1
ATOM 1280 C CA . SER A 1 166 ? -11.919 17.057 -10.644 1.00 82.38 166 SER A CA 1
ATOM 1281 C C . SER A 1 166 ? -11.372 15.769 -11.274 1.00 82.38 166 SER A C 1
ATOM 1283 O O . SER A 1 166 ? -11.338 14.733 -10.612 1.00 82.38 166 SER A O 1
ATOM 1285 N N . GLU A 1 167 ? -11.064 15.781 -12.568 1.00 87.75 167 GLU A N 1
ATOM 1286 C CA . GLU A 1 167 ? -10.662 14.615 -13.350 1.00 87.75 167 GLU A CA 1
ATOM 1287 C C . GLU A 1 167 ? -9.177 14.660 -13.685 1.00 87.75 167 GLU A C 1
ATOM 1289 O O . GLU A 1 167 ? -8.572 15.715 -13.857 1.00 87.75 167 GLU A O 1
ATOM 1294 N N . ILE A 1 168 ? -8.596 13.475 -13.827 1.00 86.31 168 ILE A N 1
ATOM 1295 C CA . ILE A 1 168 ? -7.245 13.295 -14.332 1.00 86.31 168 ILE A CA 1
ATOM 1296 C C . ILE A 1 168 ? -7.310 12.810 -15.776 1.00 86.31 168 ILE A C 1
ATOM 1298 O O . ILE A 1 168 ? -8.133 11.970 -16.145 1.00 86.31 168 ILE A O 1
ATOM 1302 N N . CYS A 1 169 ? -6.430 13.348 -16.612 1.00 86.62 169 CYS A N 1
ATOM 1303 C CA . CYS A 1 169 ? -6.298 12.877 -17.979 1.00 86.62 169 CYS A CA 1
ATOM 1304 C C . CYS A 1 169 ? -5.351 11.678 -18.023 1.00 86.62 169 CYS A C 1
ATOM 1306 O O . CYS A 1 169 ? -4.193 11.769 -17.611 1.00 86.62 169 CYS A O 1
ATOM 1308 N N . THR A 1 170 ? -5.851 10.560 -18.538 1.00 82.81 170 THR A N 1
ATOM 1309 C CA . THR A 1 170 ? -5.122 9.294 -18.659 1.00 82.81 170 THR A CA 1
ATOM 1310 C C . THR A 1 170 ? -5.204 8.781 -20.088 1.00 82.81 170 THR A C 1
ATOM 1312 O O . THR A 1 170 ? -6.255 8.896 -20.714 1.00 82.81 170 THR A O 1
ATOM 1315 N N . ILE A 1 171 ? -4.125 8.199 -20.611 1.00 79.75 171 ILE A N 1
ATOM 1316 C CA . ILE A 1 171 ? -4.147 7.558 -21.928 1.00 79.75 171 ILE A CA 1
ATOM 1317 C C . ILE A 1 171 ? -4.594 6.102 -21.761 1.00 79.75 171 ILE A C 1
ATOM 1319 O O . ILE A 1 171 ? -3.934 5.329 -21.074 1.00 79.75 171 ILE A O 1
ATOM 1323 N N . ILE A 1 172 ? -5.710 5.733 -22.388 1.00 75.56 172 ILE A N 1
ATOM 1324 C CA . ILE A 1 172 ? -6.223 4.357 -22.447 1.00 75.56 172 ILE A CA 1
ATOM 1325 C C . ILE A 1 172 ? -6.347 3.993 -23.926 1.00 75.56 172 ILE A C 1
ATOM 1327 O O . ILE A 1 172 ? -6.973 4.734 -24.683 1.00 75.56 172 ILE A O 1
ATOM 1331 N N . ASP A 1 173 ? -5.715 2.897 -24.351 1.00 75.69 173 ASP A N 1
ATOM 1332 C CA . ASP A 1 173 ? -5.702 2.437 -25.748 1.00 75.69 173 ASP A CA 1
ATOM 1333 C C . ASP A 1 173 ? -5.343 3.552 -26.744 1.00 75.69 173 ASP A C 1
ATOM 1335 O O . ASP A 1 173 ? -6.029 3.763 -27.744 1.00 75.69 173 ASP A O 1
ATOM 1339 N N . THR A 1 174 ? -4.282 4.315 -26.450 1.00 74.31 174 THR A N 1
ATOM 1340 C CA . THR A 1 174 ? -3.798 5.470 -27.244 1.00 74.31 174 THR A CA 1
ATOM 1341 C C . THR A 1 174 ? -4.746 6.676 -27.324 1.00 74.31 174 THR A C 1
ATOM 1343 O O . THR A 1 174 ? -4.479 7.619 -28.066 1.00 74.31 174 THR A O 1
ATOM 1346 N N . LYS A 1 175 ? -5.830 6.700 -26.539 1.00 82.06 175 LYS A N 1
ATOM 1347 C CA . LYS A 1 175 ? -6.771 7.825 -26.467 1.00 82.06 175 LYS A CA 1
ATOM 1348 C C . LYS A 1 175 ? -6.689 8.523 -25.119 1.00 82.06 175 LYS A C 1
ATOM 1350 O O . LYS A 1 175 ? -6.675 7.871 -24.079 1.00 82.06 175 LYS A O 1
ATOM 1355 N N . ALA A 1 176 ? -6.711 9.852 -25.138 1.00 86.56 176 ALA A N 1
ATOM 1356 C CA . ALA A 1 176 ? -6.893 10.647 -23.933 1.00 86.56 176 ALA A CA 1
ATOM 1357 C C . ALA A 1 176 ? -8.315 10.469 -23.387 1.00 86.56 176 ALA A C 1
ATOM 1359 O O . ALA A 1 176 ? -9.301 10.825 -24.036 1.00 86.56 176 ALA A O 1
ATOM 1360 N N . VAL A 1 177 ? -8.409 9.899 -22.188 1.00 89.06 177 VAL A N 1
ATOM 1361 C CA . VAL A 1 177 ? -9.650 9.653 -21.457 1.00 89.06 177 VAL A CA 1
ATOM 1362 C C . VAL A 1 177 ? -9.567 10.347 -20.103 1.00 89.06 177 VAL A C 1
ATOM 1364 O O . VAL A 1 177 ? -8.643 10.115 -19.321 1.00 89.06 177 VAL A O 1
ATOM 1367 N N . CYS A 1 178 ? -10.564 11.178 -19.812 1.00 88.56 178 CYS A N 1
ATOM 1368 C CA . CYS A 1 178 ? -10.722 11.808 -18.508 1.00 88.56 178 CYS A CA 1
ATOM 1369 C C . CYS A 1 178 ? -11.323 10.805 -17.525 1.00 88.56 178 CYS A C 1
ATOM 1371 O O . CYS A 1 178 ? -12.435 10.306 -17.737 1.00 88.56 178 CYS A O 1
ATOM 1373 N N . THR A 1 179 ? -10.579 10.495 -16.471 1.00 86.31 179 THR A N 1
ATOM 1374 C CA . THR A 1 179 ? -10.962 9.533 -15.439 1.00 86.31 179 THR A CA 1
ATOM 1375 C C . THR A 1 179 ? -10.885 10.172 -14.058 1.00 86.31 179 THR A C 1
ATOM 1377 O O . THR A 1 179 ? -10.212 11.177 -13.850 1.00 86.31 179 THR A O 1
ATOM 1380 N N . CYS A 1 180 ? -11.613 9.613 -13.095 1.00 85.06 180 CYS A N 1
ATOM 1381 C CA . CYS A 1 180 ? -11.455 10.015 -11.704 1.00 85.06 180 CYS A CA 1
ATOM 1382 C C . CYS A 1 180 ? -10.186 9.398 -11.119 1.00 85.06 180 CYS A C 1
ATOM 1384 O O . CYS A 1 180 ? -9.838 8.264 -11.457 1.00 85.06 180 CYS A O 1
ATOM 1386 N N . ALA A 1 181 ? -9.526 10.139 -10.226 1.00 81.12 181 ALA A N 1
ATOM 1387 C CA . ALA A 1 181 ? -8.414 9.611 -9.448 1.00 81.12 181 ALA A CA 1
ATOM 1388 C C . ALA A 1 181 ? -8.844 8.387 -8.617 1.00 81.12 181 ALA A C 1
ATOM 1390 O O . ALA A 1 181 ? -10.033 8.163 -8.366 1.00 81.12 181 ALA A O 1
ATOM 1391 N N . GLU A 1 182 ? -7.867 7.587 -8.193 1.00 79.31 182 GLU A N 1
ATOM 1392 C CA . GLU A 1 182 ? -8.118 6.431 -7.335 1.00 79.31 182 GLU A CA 1
ATOM 1393 C C . GLU A 1 182 ? -8.861 6.855 -6.056 1.00 79.31 182 GLU A C 1
ATOM 1395 O O . GLU A 1 182 ? -8.578 7.897 -5.468 1.00 79.31 182 GLU A O 1
ATOM 1400 N N . GLY A 1 183 ? -9.854 6.064 -5.644 1.00 76.06 183 GLY A N 1
ATOM 1401 C CA . GLY A 1 183 ? -10.705 6.394 -4.497 1.00 76.06 183 GLY A CA 1
ATOM 1402 C C . GLY A 1 183 ? -11.880 7.331 -4.801 1.00 76.06 183 GLY A C 1
ATOM 1403 O O . GLY A 1 183 ? -12.660 7.613 -3.895 1.00 76.06 183 GLY A O 1
ATOM 1404 N N . LEU A 1 184 ? -12.044 7.782 -6.050 1.00 84.25 184 LEU A N 1
ATOM 1405 C CA . LEU A 1 184 ? -13.153 8.635 -6.483 1.00 84.25 184 LEU A CA 1
ATOM 1406 C C . LEU A 1 184 ? -14.013 7.946 -7.550 1.00 84.25 184 LEU A C 1
ATOM 1408 O O . LEU A 1 184 ? -13.539 7.126 -8.339 1.00 84.25 184 LEU A O 1
ATOM 1412 N N . GLN A 1 185 ? -15.290 8.316 -7.606 1.00 85.00 185 GLN A N 1
ATOM 1413 C CA . GLN A 1 185 ? -16.230 7.874 -8.634 1.00 85.00 185 GLN A CA 1
ATOM 1414 C C . GLN A 1 185 ? -16.839 9.068 -9.358 1.00 85.00 185 GLN A C 1
ATOM 1416 O O . GLN A 1 185 ? -16.954 10.156 -8.793 1.00 85.00 185 GLN A O 1
ATOM 1421 N N . ARG A 1 186 ? -17.268 8.860 -10.605 1.00 85.38 186 ARG A N 1
ATOM 1422 C CA . ARG A 1 186 ? -17.949 9.898 -11.380 1.00 85.38 186 ARG A CA 1
ATOM 1423 C C . ARG A 1 186 ? -19.434 9.896 -11.024 1.00 85.38 186 ARG A C 1
ATOM 1425 O O . ARG A 1 186 ? -20.156 8.978 -11.401 1.00 85.38 186 ARG A O 1
ATOM 1432 N N . LEU A 1 187 ? -19.891 10.946 -10.348 1.00 83.50 187 LEU A N 1
ATOM 1433 C CA . LEU A 1 187 ? -21.297 11.168 -10.027 1.00 83.50 187 LEU A CA 1
ATOM 1434 C C . LEU A 1 187 ? -21.747 12.483 -10.667 1.00 83.50 187 LEU A C 1
ATOM 1436 O O . LEU A 1 187 ? -21.173 13.536 -10.404 1.00 83.50 187 LEU A O 1
ATOM 1440 N N . ASN A 1 188 ? -22.757 12.425 -11.538 1.00 82.00 188 ASN A N 1
ATOM 1441 C CA . ASN A 1 188 ? -23.261 13.586 -12.290 1.00 82.00 188 ASN A CA 1
ATOM 1442 C C . ASN A 1 188 ? -22.170 14.361 -13.062 1.00 82.00 188 ASN A C 1
ATOM 1444 O O . ASN A 1 188 ? -22.221 15.582 -13.156 1.00 82.00 188 ASN A O 1
ATOM 1448 N N . GLY A 1 189 ? -21.170 13.655 -13.601 1.00 79.38 189 GLY A N 1
ATOM 1449 C CA . GLY A 1 189 ? -20.075 14.268 -14.364 1.00 79.38 189 GLY A CA 1
ATOM 1450 C C . GLY A 1 189 ? -18.957 14.891 -13.521 1.00 79.38 189 GLY A C 1
ATOM 1451 O O . GLY A 1 189 ? -18.032 15.450 -14.094 1.00 79.38 189 GLY A O 1
ATOM 1452 N N . VAL A 1 190 ? -19.004 14.763 -12.191 1.00 87.62 190 VAL A N 1
ATOM 1453 C CA . VAL A 1 190 ? -17.969 15.259 -11.271 1.00 87.62 190 VAL A CA 1
ATOM 1454 C C . VAL A 1 190 ? -17.395 14.091 -10.473 1.00 87.62 190 VAL A C 1
ATOM 1456 O O . VAL A 1 190 ? -18.125 13.186 -10.063 1.00 87.62 190 VAL A O 1
ATOM 1459 N N . CYS A 1 191 ? -16.083 14.091 -10.247 1.00 87.94 191 CYS A N 1
ATOM 1460 C CA . CYS A 1 191 ? -15.446 13.083 -9.405 1.00 87.94 191 CYS A CA 1
ATOM 1461 C C . CYS A 1 191 ? -15.669 13.406 -7.931 1.00 87.94 191 CYS A C 1
ATOM 1463 O O . CYS A 1 191 ? -15.372 14.508 -7.473 1.00 87.94 191 CYS A O 1
ATOM 1465 N N . THR A 1 192 ? -16.190 12.439 -7.185 1.00 85.06 192 THR A N 1
ATOM 1466 C CA . THR A 1 192 ? -16.494 12.592 -5.764 1.00 85.06 192 THR A CA 1
ATOM 1467 C C . THR A 1 192 ? -16.111 11.343 -4.981 1.00 85.06 192 THR A C 1
ATOM 1469 O O . THR A 1 192 ? -16.121 10.231 -5.506 1.00 85.06 192 THR A O 1
ATOM 1472 N N . ASP A 1 193 ? -15.777 11.552 -3.713 1.00 83.38 193 ASP A N 1
ATOM 1473 C CA . ASP A 1 193 ? -15.592 10.532 -2.682 1.00 83.38 193 ASP A CA 1
ATOM 1474 C C . ASP A 1 193 ? -16.919 10.138 -2.002 1.00 83.38 193 ASP A C 1
ATOM 1476 O O . ASP A 1 193 ? -16.964 9.222 -1.180 1.00 83.38 193 ASP A O 1
ATOM 1480 N N . LYS A 1 194 ? -18.020 10.828 -2.335 1.00 84.62 194 LYS A N 1
ATOM 1481 C CA . LYS A 1 194 ? -19.341 10.570 -1.763 1.00 84.62 194 LYS A CA 1
ATOM 1482 C C . LYS A 1 194 ? -19.904 9.267 -2.297 1.00 84.62 194 LYS A C 1
ATOM 1484 O O . LYS A 1 194 ? -20.003 9.073 -3.507 1.00 84.62 194 LYS A O 1
ATOM 1489 N N . CYS A 1 195 ? -20.362 8.428 -1.380 1.00 85.69 195 CYS A N 1
ATOM 1490 C CA . CYS A 1 195 ? -21.110 7.226 -1.706 1.00 85.69 195 CYS A CA 1
ATOM 1491 C C . CYS A 1 195 ? -22.616 7.477 -1.799 1.00 85.69 195 CYS A C 1
ATOM 1493 O O . CYS A 1 195 ? -23.185 8.273 -1.049 1.00 85.69 195 CYS A O 1
ATOM 1495 N N . THR A 1 196 ? -23.261 6.724 -2.681 1.00 84.75 196 THR A N 1
ATOM 1496 C CA . THR A 1 196 ? -24.715 6.610 -2.825 1.00 84.75 196 THR A CA 1
ATOM 1497 C C . THR A 1 196 ? -25.270 5.435 -2.012 1.00 84.75 196 THR A C 1
ATOM 1499 O O . THR A 1 196 ? -26.375 5.515 -1.472 1.00 84.75 196 THR A O 1
ATOM 1502 N N . THR A 1 197 ? -24.478 4.376 -1.847 1.00 81.06 197 THR A N 1
ATOM 1503 C CA . THR A 1 197 ? -24.793 3.176 -1.073 1.00 81.06 197 THR A CA 1
ATOM 1504 C C . THR A 1 197 ? -24.692 3.455 0.418 1.00 81.06 197 THR A C 1
ATOM 1506 O O . THR A 1 197 ? -23.694 3.979 0.923 1.00 81.06 197 THR A O 1
ATOM 1509 N N . LYS A 1 198 ? -25.721 3.032 1.152 1.00 81.50 198 LYS A N 1
ATOM 1510 C CA . LYS A 1 198 ? -25.694 2.972 2.614 1.00 81.50 198 LYS A CA 1
ATOM 1511 C C . LYS A 1 198 ? -25.232 1.587 3.041 1.00 81.50 198 LYS A C 1
ATOM 1513 O O . LYS A 1 198 ? -25.745 0.591 2.550 1.00 81.50 198 LYS A O 1
ATOM 1518 N N . CYS A 1 199 ? -24.271 1.533 3.956 1.00 82.25 199 CYS A N 1
ATOM 1519 C CA . CYS A 1 199 ? -23.797 0.266 4.491 1.00 82.25 199 CYS A CA 1
ATOM 1520 C C . CYS A 1 199 ? -24.732 -0.260 5.581 1.00 82.25 199 CYS A C 1
ATOM 1522 O O . CYS A 1 199 ? -25.121 0.474 6.491 1.00 82.25 199 CYS A O 1
ATOM 1524 N N . ASP A 1 200 ? -25.028 -1.557 5.524 1.00 75.19 200 ASP A N 1
ATOM 1525 C CA . ASP A 1 200 ? -25.917 -2.217 6.482 1.00 75.19 200 ASP A CA 1
ATOM 1526 C C . ASP A 1 200 ? -25.290 -2.381 7.872 1.00 75.19 200 ASP A C 1
ATOM 1528 O O . ASP A 1 200 ? -25.998 -2.598 8.849 1.00 75.19 200 ASP A O 1
ATOM 1532 N N . HIS A 1 201 ? -23.982 -2.213 8.036 1.00 75.88 201 HIS A N 1
ATOM 1533 C CA . HIS A 1 201 ? -23.333 -2.323 9.342 1.00 75.88 201 HIS A CA 1
ATOM 1534 C C . HIS A 1 201 ? -22.979 -0.941 9.907 1.00 75.88 201 HIS A C 1
ATOM 1536 O O . HIS A 1 201 ? -22.364 -0.131 9.218 1.00 75.88 201 HIS A O 1
ATOM 1542 N N . LYS A 1 202 ? -23.314 -0.678 11.182 1.00 75.94 202 LYS A N 1
ATOM 1543 C CA . LYS A 1 202 ? -23.092 0.628 11.842 1.00 75.94 202 LYS A CA 1
ATOM 1544 C C . LYS A 1 202 ? -21.623 1.053 11.839 1.00 75.94 202 LYS A C 1
ATOM 1546 O O . LYS A 1 202 ? -21.317 2.233 11.712 1.00 75.94 202 LYS A O 1
ATOM 1551 N N . PHE A 1 203 ? -20.724 0.083 11.972 1.00 83.31 203 PHE A N 1
ATOM 1552 C CA . PHE A 1 203 ? -19.280 0.309 11.942 1.00 83.31 203 PHE A CA 1
ATOM 1553 C C . PHE A 1 203 ? -18.656 0.022 10.576 1.00 83.31 203 PHE A C 1
ATOM 1555 O O . PHE A 1 203 ? -17.463 -0.255 10.494 1.00 83.31 203 PHE A O 1
ATOM 1562 N N . ALA A 1 204 ? -19.456 0.040 9.510 1.00 85.19 204 ALA A N 1
ATOM 1563 C CA . ALA A 1 204 ? -18.957 0.027 8.148 1.00 85.19 204 ALA A CA 1
ATOM 1564 C C . ALA A 1 204 ? -19.190 1.388 7.493 1.00 85.19 204 ALA A C 1
ATOM 1566 O O . ALA A 1 204 ? -20.260 1.982 7.609 1.00 85.19 204 ALA A O 1
ATOM 1567 N N . LYS A 1 205 ? -18.178 1.859 6.771 1.00 87.69 205 LYS A N 1
ATOM 1568 C CA . LYS A 1 205 ? -18.257 3.024 5.899 1.00 87.69 205 LYS A CA 1
ATOM 1569 C C . LYS A 1 205 ? -18.175 2.584 4.448 1.00 87.69 205 LYS A C 1
ATOM 1571 O O . LYS A 1 205 ? -17.491 1.611 4.114 1.00 87.69 205 LYS A O 1
ATOM 1576 N N . CYS A 1 206 ? -18.851 3.322 3.585 1.00 87.31 206 CYS A N 1
ATOM 1577 C CA . CYS A 1 206 ? -18.650 3.163 2.161 1.00 87.31 206 CYS A CA 1
ATOM 1578 C C . CYS A 1 206 ? -17.358 3.873 1.745 1.00 87.31 206 CYS A C 1
ATOM 1580 O O . CYS A 1 206 ? -17.047 4.962 2.227 1.00 87.31 206 CYS A O 1
ATOM 1582 N N . VAL A 1 207 ? -16.597 3.212 0.885 1.00 86.75 207 VAL A N 1
ATOM 1583 C CA . VAL A 1 207 ? -15.410 3.740 0.216 1.00 86.75 207 VAL A CA 1
ATOM 1584 C C . VAL A 1 207 ? -15.473 3.333 -1.249 1.00 86.75 207 VAL A C 1
ATOM 1586 O O . VAL A 1 207 ? -16.099 2.327 -1.584 1.00 86.75 207 VAL A O 1
ATOM 1589 N N . ILE A 1 208 ? -14.814 4.080 -2.125 1.00 83.94 208 ILE A N 1
ATOM 1590 C CA . ILE A 1 208 ? -14.735 3.735 -3.544 1.00 83.94 208 ILE A CA 1
ATOM 1591 C C . ILE A 1 208 ? -13.413 3.005 -3.780 1.00 83.94 208 ILE A C 1
ATOM 1593 O O . ILE A 1 208 ? -12.345 3.538 -3.503 1.00 83.94 208 ILE A O 1
ATOM 1597 N N . ILE A 1 209 ? -13.485 1.766 -4.262 1.00 76.69 209 ILE A N 1
ATOM 1598 C CA . ILE A 1 209 ? -12.325 0.930 -4.596 1.00 76.69 209 ILE A CA 1
ATOM 1599 C C . ILE A 1 209 ? -12.532 0.419 -6.018 1.00 76.69 209 ILE A C 1
ATOM 1601 O O . ILE A 1 209 ? -13.593 -0.120 -6.333 1.00 76.69 209 ILE A O 1
ATOM 1605 N N . ASP A 1 210 ? -11.535 0.597 -6.884 1.00 75.31 210 ASP A N 1
ATOM 1606 C CA . ASP A 1 210 ? -11.610 0.238 -8.309 1.00 75.31 210 ASP A CA 1
ATOM 1607 C C . ASP A 1 210 ? -12.797 0.890 -9.047 1.00 75.31 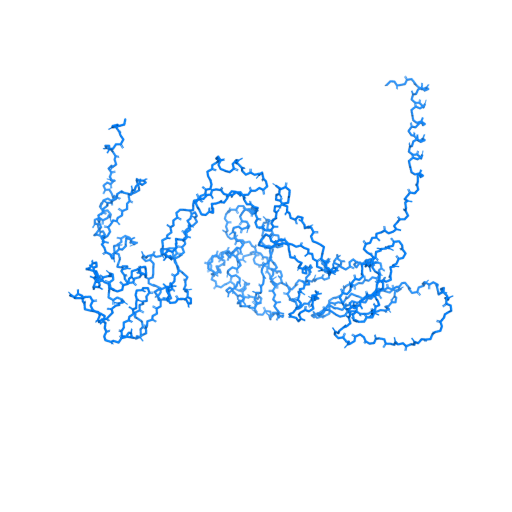210 ASP A C 1
ATOM 1609 O O . ASP A 1 210 ? -13.377 0.292 -9.949 1.00 75.31 210 ASP A O 1
ATOM 1613 N N . ARG A 1 211 ? -13.176 2.120 -8.661 1.00 73.50 211 ARG A N 1
ATOM 1614 C CA . ARG A 1 211 ? -14.371 2.855 -9.141 1.00 73.50 211 ARG A CA 1
ATOM 1615 C C . ARG A 1 211 ? -15.723 2.265 -8.719 1.00 73.50 211 ARG A C 1
ATOM 1617 O O . ARG A 1 211 ? -16.754 2.734 -9.191 1.00 73.50 211 ARG A O 1
ATOM 1624 N N . TYR A 1 212 ? -15.734 1.294 -7.810 1.00 80.00 212 TYR A N 1
ATOM 1625 C CA . TYR A 1 212 ? -16.956 0.722 -7.251 1.00 80.00 212 TYR A CA 1
ATOM 1626 C C . TYR A 1 212 ? -17.106 1.078 -5.778 1.00 80.00 212 TYR A C 1
ATOM 1628 O O . TYR A 1 212 ? -16.148 1.020 -5.005 1.00 80.00 212 TYR A O 1
ATOM 1636 N N . GLU A 1 213 ? -18.331 1.389 -5.370 1.00 86.25 213 GLU A N 1
ATOM 1637 C CA . GLU A 1 213 ? -18.665 1.559 -3.963 1.00 86.25 213 GLU A CA 1
ATOM 1638 C C . GLU A 1 213 ? -18.576 0.215 -3.225 1.00 86.25 213 GLU A C 1
ATOM 1640 O O . GLU A 1 213 ? -19.206 -0.775 -3.601 1.00 86.25 213 GLU A O 1
ATOM 1645 N N . ARG A 1 214 ? -17.783 0.168 -2.152 1.00 86.00 214 ARG A N 1
ATOM 1646 C CA . ARG A 1 214 ? -17.647 -0.996 -1.273 1.00 86.00 214 ARG A CA 1
ATOM 1647 C C . ARG A 1 214 ? -17.823 -0.586 0.181 1.00 86.00 214 ARG A C 1
ATOM 1649 O O . ARG A 1 214 ? -17.205 0.359 0.664 1.00 86.00 214 ARG A O 1
ATOM 1656 N N . CYS A 1 215 ? -18.601 -1.370 0.920 1.00 85.56 215 CYS A N 1
ATOM 1657 C CA . CYS A 1 215 ? -18.689 -1.236 2.370 1.00 85.56 215 CYS A CA 1
ATOM 1658 C C . CYS A 1 215 ? -17.482 -1.894 3.039 1.00 85.56 215 CYS A C 1
ATOM 1660 O O . CYS A 1 215 ? -17.255 -3.099 2.890 1.00 85.56 215 CYS A O 1
ATOM 1662 N N . THR A 1 216 ? -16.719 -1.110 3.793 1.00 86.56 216 THR A N 1
ATOM 1663 C CA . THR A 1 216 ? -15.534 -1.538 4.547 1.00 86.56 216 THR A CA 1
ATOM 1664 C C . THR A 1 216 ? -15.699 -1.182 6.014 1.00 86.56 216 THR A C 1
ATOM 1666 O O . THR A 1 216 ? -16.382 -0.218 6.344 1.00 86.56 216 THR A O 1
ATOM 1669 N N . CYS A 1 217 ? -15.105 -1.966 6.909 1.00 87.56 217 CYS A N 1
ATOM 1670 C CA . CYS A 1 217 ? -15.163 -1.659 8.331 1.00 87.56 217 CYS A CA 1
ATOM 1671 C C . CYS A 1 217 ? -14.380 -0.379 8.641 1.00 87.56 217 CYS A C 1
ATOM 1673 O O . CYS A 1 217 ? -13.335 -0.106 8.046 1.00 87.56 217 CYS A O 1
ATOM 1675 N N . ILE A 1 218 ? -14.917 0.428 9.550 1.00 88.56 218 ILE A N 1
ATOM 1676 C CA . ILE A 1 218 ? -14.248 1.621 10.052 1.00 88.56 218 ILE A CA 1
ATOM 1677 C C . ILE A 1 218 ? -13.083 1.159 10.922 1.00 88.56 218 ILE A C 1
ATOM 1679 O O . ILE A 1 218 ? -13.253 0.313 11.801 1.00 88.56 218 ILE A O 1
ATOM 1683 N N . TYR A 1 219 ? -11.906 1.729 10.673 1.00 86.88 219 TYR A N 1
ATOM 1684 C CA . TYR A 1 219 ? -10.720 1.505 11.490 1.00 86.88 219 TYR A CA 1
ATOM 1685 C C . TYR A 1 219 ? -11.039 1.728 12.983 1.00 86.88 219 TYR A C 1
ATOM 1687 O O . TYR A 1 219 ? -11.678 2.734 13.299 1.00 86.88 219 TYR A O 1
ATOM 1695 N N . PRO A 1 220 ? -10.633 0.835 13.906 1.00 88.88 220 PRO A N 1
ATOM 1696 C CA . PRO A 1 220 ? -9.696 -0.286 13.764 1.00 88.88 220 PRO A CA 1
ATOM 1697 C C . PRO A 1 220 ? -10.356 -1.645 13.483 1.00 88.88 220 PRO A C 1
ATOM 1699 O O . PRO A 1 220 ? -9.704 -2.681 13.577 1.00 88.88 220 PRO A O 1
ATOM 1702 N N . LEU A 1 221 ? -11.650 -1.663 13.165 1.00 89.06 221 LEU A N 1
ATOM 1703 C CA . LEU A 1 221 ? -12.386 -2.898 12.931 1.00 89.06 221 LEU A CA 1
ATOM 1704 C C . LEU A 1 221 ? -12.140 -3.431 11.517 1.00 89.06 221 LEU A C 1
ATOM 1706 O O . LEU A 1 221 ? -11.905 -2.681 10.568 1.00 89.06 221 LEU A O 1
ATOM 1710 N N . SER A 1 222 ? -12.267 -4.743 11.364 1.00 86.38 222 SER A N 1
ATOM 1711 C CA . SER A 1 222 ? -12.066 -5.462 10.107 1.00 86.38 222 SER A CA 1
ATOM 1712 C C . SER A 1 222 ? -13.144 -6.517 9.888 1.00 86.38 222 SER A C 1
ATOM 1714 O O . SER A 1 222 ? -13.787 -6.945 10.841 1.00 86.38 222 SER A O 1
ATOM 1716 N N . LYS A 1 223 ? -13.374 -6.914 8.631 1.00 79.56 223 LYS A N 1
ATOM 1717 C CA . LYS A 1 223 ? -14.344 -7.972 8.319 1.00 79.56 223 LYS A CA 1
ATOM 1718 C C . LYS A 1 223 ? -13.788 -9.330 8.733 1.00 79.56 223 LYS A C 1
ATOM 1720 O O . LYS A 1 223 ? -12.639 -9.627 8.417 1.00 79.56 223 LYS A O 1
ATOM 1725 N N . THR A 1 224 ? -14.621 -10.165 9.342 1.00 68.06 224 THR A N 1
ATOM 1726 C CA . THR A 1 224 ? -14.286 -11.573 9.581 1.00 68.06 224 THR A CA 1
ATOM 1727 C C . THR A 1 224 ? -14.375 -12.389 8.287 1.00 68.06 224 THR A C 1
ATOM 1729 O O . THR A 1 224 ? -15.171 -12.095 7.393 1.00 68.06 224 THR A O 1
ATOM 1732 N N . SER A 1 225 ? -13.566 -13.445 8.181 1.00 57.97 225 SER A N 1
ATOM 1733 C CA . SER A 1 225 ? -13.528 -14.340 7.011 1.00 57.97 225 SER A CA 1
ATOM 1734 C C . SER A 1 225 ? -14.792 -15.203 6.841 1.00 57.97 225 SER A C 1
ATOM 1736 O O . SER A 1 225 ? -14.976 -15.822 5.796 1.00 57.97 225 SER A O 1
ATOM 1738 N N . ASN A 1 226 ? -15.691 -15.236 7.834 1.00 52.31 226 ASN A N 1
ATOM 1739 C CA . ASN A 1 226 ? -16.763 -16.235 7.957 1.00 52.31 226 ASN A CA 1
ATOM 1740 C C . ASN A 1 226 ? -18.128 -15.798 7.383 1.00 52.31 226 ASN A C 1
ATOM 1742 O O . ASN A 1 226 ? -19.168 -16.116 7.955 1.00 52.31 226 ASN A O 1
ATOM 1746 N N . GLY A 1 227 ? -18.155 -15.083 6.255 1.00 46.94 227 GLY A N 1
ATOM 1747 C CA . GLY A 1 227 ? -19.367 -14.857 5.441 1.00 46.94 227 GLY A CA 1
ATOM 1748 C C . GLY A 1 227 ? -20.436 -13.908 6.014 1.00 46.94 227 GLY A C 1
ATOM 1749 O O . GLY A 1 227 ? -21.087 -13.204 5.244 1.00 46.94 227 GLY A O 1
ATOM 1750 N N . ASN A 1 228 ? -20.578 -13.802 7.335 1.00 53.81 228 ASN A N 1
ATOM 1751 C CA . ASN A 1 228 ? -21.395 -12.784 7.990 1.00 53.81 228 ASN A CA 1
ATOM 1752 C C . ASN A 1 228 ? -20.578 -11.489 8.077 1.00 53.81 228 ASN A C 1
ATOM 1754 O O . ASN A 1 228 ? -19.507 -11.472 8.673 1.00 53.81 228 ASN A O 1
ATOM 1758 N N . GLN A 1 229 ? -21.060 -10.404 7.463 1.00 57.31 229 GLN A N 1
ATOM 1759 C CA . GLN A 1 229 ? -20.413 -9.084 7.393 1.00 57.31 229 GLN A CA 1
ATOM 1760 C C . GLN A 1 229 ? -20.293 -8.394 8.774 1.00 57.31 229 GLN A C 1
ATOM 1762 O O . GLN A 1 229 ? -20.873 -7.334 9.003 1.00 57.31 229 GLN A O 1
ATOM 1767 N N . MET A 1 230 ? -19.552 -8.980 9.710 1.00 72.50 230 MET A N 1
ATOM 1768 C CA . MET A 1 230 ? -19.308 -8.422 11.038 1.00 72.50 230 MET A CA 1
ATOM 1769 C C . MET A 1 230 ? -17.959 -7.708 11.073 1.00 72.50 230 MET A C 1
ATOM 1771 O O . MET A 1 230 ? -16.957 -8.230 10.583 1.00 72.50 230 MET A O 1
ATOM 1775 N N . CYS A 1 231 ? -17.950 -6.501 11.645 1.00 84.75 231 CYS A N 1
ATOM 1776 C CA . CYS A 1 231 ? -16.735 -5.720 11.860 1.00 84.75 231 CYS A CA 1
ATOM 1777 C C . CYS A 1 231 ? -16.189 -5.974 13.265 1.00 84.75 231 CYS A C 1
ATOM 1779 O O . CYS A 1 231 ? -16.771 -5.490 14.234 1.00 84.75 231 CYS A O 1
ATOM 1781 N N . THR A 1 232 ? -15.070 -6.691 13.365 1.00 86.75 232 THR A N 1
ATOM 1782 C CA . THR A 1 232 ? -14.452 -7.088 14.635 1.00 86.75 232 THR A CA 1
ATOM 1783 C C . THR A 1 232 ? -13.023 -6.572 14.782 1.00 86.75 232 THR A C 1
ATOM 1785 O O . THR A 1 232 ? -12.367 -6.204 13.801 1.00 86.75 232 THR A O 1
ATOM 1788 N N . LEU A 1 233 ? -12.549 -6.482 16.031 1.00 90.00 233 LEU A N 1
ATOM 1789 C CA . LEU A 1 233 ? -11.195 -6.035 16.348 1.00 90.00 233 LEU A CA 1
ATOM 1790 C C . LEU A 1 233 ? -10.246 -7.238 16.405 1.00 90.00 233 LEU A C 1
ATOM 1792 O O . LEU A 1 233 ? -10.002 -7.782 17.479 1.00 90.00 233 LEU A O 1
ATOM 1796 N N . GLU A 1 234 ? -9.718 -7.641 15.252 1.00 86.94 234 GLU A N 1
ATOM 1797 C CA . GLU A 1 234 ? -8.797 -8.787 15.149 1.00 86.94 234 GLU A CA 1
ATOM 1798 C C . GLU A 1 234 ? -7.333 -8.342 15.093 1.00 86.94 234 GLU A C 1
ATOM 1800 O O . GLU A 1 234 ? -6.470 -8.905 15.759 1.00 86.94 234 GLU A O 1
ATOM 1805 N N . PHE A 1 235 ? -7.048 -7.276 14.346 1.00 88.44 235 PHE A N 1
ATOM 1806 C CA . PHE A 1 235 ? -5.679 -6.900 14.004 1.00 88.44 235 PHE A CA 1
ATOM 1807 C C . PHE A 1 235 ? -4.984 -6.048 15.057 1.00 88.44 235 PHE A C 1
ATOM 1809 O O . PHE A 1 235 ? -5.620 -5.289 15.789 1.00 88.44 235 PHE A O 1
ATOM 1816 N N . TYR A 1 236 ? -3.656 -6.131 15.082 1.00 92.19 236 TYR A N 1
ATOM 1817 C CA . TYR A 1 236 ? -2.780 -5.331 15.932 1.00 92.19 236 TYR A CA 1
ATOM 1818 C C . TYR A 1 236 ? -2.180 -4.187 15.123 1.00 92.19 236 TYR A C 1
ATOM 1820 O O . TYR A 1 236 ? -1.678 -4.402 14.018 1.00 92.19 236 TYR A O 1
ATOM 1828 N N . SER A 1 237 ? -2.207 -2.974 15.675 1.00 93.31 237 SER A N 1
ATOM 1829 C CA . SER A 1 237 ? -1.638 -1.793 15.035 1.00 93.31 237 SER A CA 1
ATOM 1830 C C . SER A 1 237 ? -0.469 -1.226 15.834 1.00 93.31 237 SER A C 1
ATOM 1832 O O . SER A 1 237 ? -0.491 -1.150 17.063 1.00 93.31 237 SER A O 1
ATOM 1834 N N . TYR A 1 238 ? 0.570 -0.811 15.117 1.00 95.19 238 TYR A N 1
ATOM 1835 C CA . TYR A 1 238 ? 1.769 -0.209 15.686 1.00 95.19 238 TYR A CA 1
ATOM 1836 C C . TYR A 1 238 ? 2.102 1.088 14.965 1.00 95.19 238 TYR A C 1
ATOM 1838 O O . TYR A 1 238 ? 1.958 1.179 13.748 1.00 95.19 238 TYR A O 1
ATOM 1846 N N . ILE A 1 239 ? 2.587 2.078 15.708 1.00 94.94 239 ILE A N 1
ATOM 1847 C CA . ILE A 1 239 ? 3.008 3.361 15.156 1.00 94.94 239 ILE A CA 1
ATOM 1848 C C . ILE A 1 239 ? 4.519 3.366 14.959 1.00 94.94 239 ILE A C 1
ATOM 1850 O O . ILE A 1 239 ? 5.292 3.175 15.902 1.00 94.94 239 ILE A O 1
ATOM 1854 N N . LEU A 1 240 ? 4.922 3.612 13.717 1.00 94.94 240 LEU A N 1
ATOM 1855 C CA . LEU A 1 240 ? 6.296 3.828 13.296 1.00 94.94 240 LEU A CA 1
ATOM 1856 C C . LEU A 1 240 ? 6.462 5.296 12.899 1.00 94.94 240 LEU A C 1
ATOM 1858 O O . LEU A 1 240 ? 5.666 5.830 12.128 1.00 94.94 240 LEU A O 1
ATOM 1862 N N . VAL A 1 241 ? 7.515 5.935 13.410 1.00 95.00 241 VAL A N 1
ATOM 1863 C CA . VAL A 1 241 ? 7.814 7.341 13.129 1.00 95.00 241 VAL A CA 1
ATOM 1864 C C . VAL A 1 241 ? 9.272 7.510 12.735 1.00 95.00 241 VAL A C 1
ATOM 1866 O O . VAL A 1 241 ? 10.153 7.019 13.446 1.00 95.00 241 VAL A O 1
ATOM 1869 N N . PHE A 1 242 ? 9.515 8.197 11.619 1.00 94.50 242 PHE A N 1
ATOM 1870 C CA . PHE A 1 242 ? 10.862 8.484 11.126 1.00 94.50 242 PHE A CA 1
ATOM 1871 C C . PHE A 1 242 ? 10.892 9.631 10.109 1.00 94.50 242 PHE A C 1
ATOM 1873 O O . PHE A 1 242 ? 9.877 9.980 9.508 1.00 94.50 242 PHE A O 1
ATOM 1880 N N . GLN A 1 243 ? 12.082 10.173 9.860 1.00 94.06 243 GLN A N 1
ATOM 1881 C CA . GLN A 1 243 ? 12.366 11.094 8.762 1.00 94.06 243 GLN A CA 1
ATOM 1882 C C . GLN A 1 243 ? 13.183 10.395 7.680 1.00 94.06 243 GLN A C 1
ATOM 1884 O O . GLN A 1 243 ? 14.160 9.704 7.973 1.00 94.06 243 GLN A O 1
ATOM 1889 N N . THR A 1 244 ? 12.823 10.593 6.416 1.00 92.00 244 THR A N 1
ATOM 1890 C CA . THR A 1 244 ? 13.675 10.164 5.306 1.00 92.00 244 THR A CA 1
ATOM 1891 C C . THR A 1 244 ? 14.932 11.028 5.209 1.00 92.00 244 THR A C 1
ATOM 1893 O O . THR A 1 244 ? 14.986 12.151 5.720 1.00 92.00 244 THR A O 1
ATOM 1896 N N . ASN A 1 245 ? 15.956 10.499 4.540 1.00 88.88 245 ASN A N 1
ATOM 1897 C CA . ASN A 1 245 ? 17.162 11.256 4.199 1.00 88.88 245 ASN A CA 1
ATOM 1898 C C . ASN A 1 245 ? 17.011 12.088 2.905 1.00 88.88 245 ASN A C 1
ATOM 1900 O O . ASN A 1 245 ? 18.001 12.567 2.361 1.00 88.88 245 ASN A O 1
ATOM 1904 N N . ASP A 1 246 ? 15.792 12.230 2.378 1.00 87.06 246 ASP A N 1
ATOM 1905 C CA . ASP A 1 246 ? 15.545 13.041 1.186 1.00 87.06 246 ASP A CA 1
ATOM 1906 C C . ASP A 1 246 ? 15.671 14.539 1.506 1.00 87.06 246 ASP A C 1
ATOM 1908 O O . ASP A 1 246 ? 15.376 14.991 2.615 1.00 87.06 246 ASP A O 1
ATOM 1912 N N . THR A 1 247 ? 16.103 15.318 0.515 1.00 82.75 247 THR A N 1
ATOM 1913 C CA . THR A 1 247 ? 16.192 16.786 0.597 1.00 82.75 247 THR A CA 1
ATOM 1914 C C . THR A 1 247 ? 14.911 17.483 0.142 1.00 82.75 247 THR A C 1
ATOM 1916 O O . THR A 1 247 ? 14.782 18.695 0.301 1.00 82.75 247 THR A O 1
ATOM 1919 N N . GLU A 1 248 ? 13.982 16.736 -0.458 1.00 82.62 248 GLU A N 1
ATOM 1920 C CA . GLU A 1 248 ? 12.703 17.256 -0.932 1.00 82.62 248 GLU A CA 1
ATOM 1921 C C . GLU A 1 248 ? 11.765 17.599 0.238 1.00 82.62 248 GLU A C 1
ATOM 1923 O O . GLU A 1 248 ? 11.750 16.903 1.258 1.00 82.62 248 GLU A O 1
ATOM 1928 N N . PRO A 1 249 ? 10.957 18.666 0.115 1.00 85.69 249 PRO A N 1
ATOM 1929 C CA . PRO A 1 249 ? 9.957 18.995 1.117 1.00 85.69 249 PRO A CA 1
ATOM 1930 C C . PRO A 1 249 ? 8.819 17.966 1.112 1.00 85.69 249 PRO A C 1
ATOM 1932 O O . PRO A 1 249 ? 8.394 17.479 0.063 1.00 85.69 249 PRO A O 1
ATOM 1935 N N . TYR A 1 250 ? 8.264 17.707 2.295 1.00 88.56 250 TYR A N 1
ATOM 1936 C CA . TYR A 1 250 ? 7.151 16.785 2.547 1.00 88.56 250 TYR A CA 1
ATOM 1937 C C . TYR A 1 250 ? 5.814 17.362 2.045 1.00 88.56 250 TYR A C 1
ATOM 1939 O O . TYR A 1 250 ? 4.909 17.707 2.804 1.00 88.56 250 TYR A O 1
ATOM 1947 N N . THR A 1 251 ? 5.711 17.514 0.731 1.00 87.75 251 THR A N 1
ATOM 1948 C CA . THR A 1 251 ? 4.472 17.850 0.024 1.00 87.75 251 THR A CA 1
ATOM 1949 C C . THR A 1 251 ? 3.595 16.606 -0.125 1.00 87.75 251 THR A C 1
ATOM 1951 O O . THR A 1 251 ? 4.099 15.488 -0.041 1.00 87.75 251 THR A O 1
ATOM 1954 N N . SER A 1 252 ? 2.296 16.770 -0.400 1.00 79.44 252 SER A N 1
ATOM 1955 C CA . SER A 1 252 ? 1.398 15.633 -0.669 1.00 79.44 252 SER A CA 1
ATOM 1956 C C . SER A 1 252 ? 1.941 14.722 -1.776 1.00 79.44 252 SER A C 1
ATOM 1958 O O . SER A 1 252 ? 2.083 13.524 -1.563 1.00 79.44 252 SER A O 1
ATOM 1960 N N . SER A 1 253 ? 2.377 15.306 -2.897 1.00 80.69 253 SER A N 1
ATOM 1961 C CA . SER A 1 253 ? 2.993 14.575 -4.014 1.00 80.69 253 SER A CA 1
ATOM 1962 C C . SER A 1 253 ? 4.236 13.785 -3.590 1.00 80.69 253 SER A C 1
ATOM 1964 O O . SER A 1 253 ? 4.380 12.618 -3.948 1.00 80.69 253 SER A O 1
ATOM 1966 N N . PHE A 1 254 ? 5.124 14.382 -2.786 1.00 86.38 254 PHE A N 1
ATOM 1967 C CA . PHE A 1 254 ? 6.285 13.667 -2.250 1.00 86.38 254 PHE A CA 1
ATOM 1968 C C . PHE A 1 254 ? 5.856 12.464 -1.401 1.00 86.38 254 PHE A C 1
ATOM 1970 O O . PHE A 1 254 ? 6.340 11.352 -1.610 1.00 86.38 254 PHE A O 1
ATOM 1977 N N . CYS A 1 255 ? 4.921 12.672 -0.472 1.00 87.62 255 CYS A N 1
ATOM 1978 C CA . CYS A 1 255 ? 4.421 11.629 0.418 1.00 87.62 255 CYS A CA 1
ATOM 1979 C C . CYS A 1 255 ? 3.792 10.463 -0.358 1.00 87.62 255 CYS A C 1
ATOM 1981 O O . CYS A 1 255 ? 4.124 9.306 -0.093 1.00 87.62 255 CYS A O 1
ATOM 1983 N N . ASP A 1 256 ? 2.941 10.771 -1.337 1.00 83.94 256 ASP A N 1
ATOM 1984 C CA . ASP A 1 256 ? 2.237 9.784 -2.158 1.00 83.94 256 ASP A CA 1
ATOM 1985 C C . ASP A 1 256 ? 3.214 8.986 -3.032 1.00 83.94 256 ASP A C 1
ATOM 1987 O O . ASP A 1 256 ? 3.125 7.761 -3.106 1.00 83.94 256 ASP A O 1
ATOM 1991 N N . ASN A 1 257 ? 4.214 9.651 -3.621 1.00 82.38 257 ASN A N 1
ATOM 1992 C CA . ASN A 1 257 ? 5.235 8.995 -4.441 1.00 82.38 257 ASN A CA 1
ATOM 1993 C C . ASN A 1 257 ? 6.209 8.139 -3.616 1.00 82.38 257 ASN A C 1
ATOM 1995 O O . ASN A 1 257 ? 6.704 7.125 -4.108 1.00 82.38 257 ASN A O 1
ATOM 1999 N N . LYS A 1 258 ? 6.500 8.526 -2.367 1.00 88.44 258 LYS A N 1
ATOM 2000 C CA . LYS A 1 258 ? 7.440 7.804 -1.495 1.00 88.44 258 LYS A CA 1
ATOM 2001 C C . LYS A 1 258 ? 6.799 6.598 -0.802 1.00 88.44 258 LYS A C 1
ATOM 2003 O O . LYS A 1 258 ? 7.494 5.631 -0.477 1.00 88.44 258 LYS A O 1
ATOM 2008 N N . LEU A 1 259 ? 5.485 6.627 -0.571 1.00 88.62 259 LEU A N 1
ATOM 2009 C CA . LEU A 1 259 ? 4.765 5.590 0.174 1.00 88.62 259 LEU A CA 1
ATOM 2010 C C . LEU A 1 259 ? 4.925 4.163 -0.402 1.00 88.62 259 LEU A C 1
ATOM 2012 O O . LEU A 1 259 ? 5.112 3.241 0.400 1.00 88.62 259 LEU A O 1
ATOM 2016 N N . PRO A 1 260 ? 4.919 3.923 -1.730 1.00 86.38 260 PRO A N 1
ATOM 2017 C CA . PRO A 1 260 ? 5.169 2.596 -2.300 1.00 86.38 260 PRO A CA 1
ATOM 2018 C C . PRO A 1 260 ? 6.568 2.043 -1.992 1.00 86.38 260 PRO A C 1
ATOM 2020 O O . PRO A 1 260 ? 6.702 0.863 -1.651 1.00 86.38 260 PRO A O 1
ATOM 2023 N N . ASP A 1 261 ? 7.603 2.886 -2.056 1.00 87.69 261 ASP A N 1
ATOM 2024 C CA . ASP A 1 261 ? 8.986 2.504 -1.736 1.00 87.69 261 ASP A CA 1
ATOM 2025 C C . ASP A 1 261 ? 9.130 2.174 -0.245 1.00 87.69 261 ASP A C 1
ATOM 2027 O O . ASP A 1 261 ? 9.702 1.141 0.119 1.00 87.69 261 ASP A O 1
ATOM 2031 N N . ILE A 1 262 ? 8.538 3.009 0.619 1.00 92.44 262 ILE A N 1
ATOM 2032 C CA . ILE A 1 262 ? 8.469 2.777 2.067 1.00 92.44 262 ILE A CA 1
ATOM 2033 C C . ILE A 1 262 ? 7.764 1.450 2.358 1.00 92.44 262 ILE A C 1
ATOM 2035 O O . ILE A 1 262 ? 8.290 0.606 3.081 1.00 92.44 262 ILE A O 1
ATOM 2039 N N . THR A 1 263 ? 6.586 1.240 1.769 1.00 90.31 263 THR A N 1
ATOM 2040 C CA . THR A 1 263 ? 5.779 0.031 1.972 1.00 90.31 263 THR A CA 1
ATOM 2041 C C . THR A 1 263 ? 6.538 -1.217 1.532 1.00 90.31 263 THR A C 1
ATOM 2043 O O . THR A 1 263 ? 6.529 -2.227 2.236 1.00 90.31 263 THR A O 1
ATOM 2046 N N . SER A 1 264 ? 7.237 -1.149 0.397 1.00 85.88 264 SER A N 1
ATOM 2047 C CA . SER A 1 264 ? 8.052 -2.253 -0.115 1.00 85.88 264 SER A CA 1
ATOM 2048 C C . SER A 1 264 ? 9.196 -2.600 0.836 1.00 85.88 264 SER A C 1
ATOM 2050 O O . SER A 1 264 ? 9.398 -3.773 1.140 1.00 85.88 264 SER A O 1
ATOM 2052 N N . ALA A 1 265 ? 9.902 -1.596 1.363 1.00 88.38 265 ALA A N 1
ATOM 2053 C CA . ALA A 1 265 ? 10.974 -1.818 2.328 1.00 88.38 265 ALA A CA 1
ATOM 2054 C C . ALA A 1 265 ? 10.456 -2.389 3.657 1.00 88.38 265 ALA A C 1
ATOM 2056 O O . ALA A 1 265 ? 11.011 -3.353 4.182 1.00 88.38 265 ALA A O 1
ATOM 2057 N N . LEU A 1 266 ? 9.342 -1.871 4.179 1.00 91.56 266 LEU A N 1
ATOM 2058 C CA . LEU A 1 266 ? 8.732 -2.384 5.409 1.00 91.56 266 LEU A CA 1
ATOM 2059 C C . LEU A 1 266 ? 8.268 -3.839 5.258 1.00 91.56 266 LEU A C 1
ATOM 2061 O O . LEU A 1 266 ? 8.454 -4.633 6.178 1.00 91.56 266 LEU A O 1
ATOM 2065 N N . LYS A 1 267 ? 7.742 -4.226 4.090 1.00 88.94 267 LYS A N 1
ATOM 2066 C CA . LYS A 1 267 ? 7.418 -5.630 3.787 1.00 88.94 267 LYS A CA 1
ATOM 2067 C C . LYS A 1 267 ? 8.651 -6.536 3.777 1.00 88.94 267 LYS A C 1
ATOM 2069 O O . LYS A 1 267 ? 8.534 -7.703 4.135 1.00 88.94 267 LYS A O 1
ATOM 2074 N N . VAL A 1 268 ? 9.831 -6.027 3.419 1.00 82.69 268 VAL A N 1
ATOM 2075 C CA . VAL A 1 268 ? 11.093 -6.780 3.540 1.00 82.69 268 VAL A CA 1
ATOM 2076 C C . VAL A 1 268 ? 11.510 -6.917 5.009 1.00 82.69 268 VAL A C 1
ATOM 2078 O O . VAL A 1 268 ? 11.891 -8.003 5.438 1.00 82.69 268 VAL A O 1
ATOM 2081 N N . VAL A 1 269 ? 11.393 -5.845 5.800 1.00 84.38 269 VAL A N 1
ATOM 2082 C CA . VAL A 1 269 ? 11.790 -5.823 7.223 1.00 84.38 269 VAL A CA 1
ATOM 2083 C C . VAL A 1 269 ? 10.904 -6.731 8.087 1.00 84.38 269 VAL A C 1
ATOM 2085 O O . VAL A 1 269 ? 11.397 -7.498 8.927 1.00 84.38 269 VAL A O 1
ATOM 2088 N N . PHE A 1 270 ? 9.591 -6.641 7.891 1.00 86.69 270 PHE A N 1
ATOM 2089 C CA . PHE A 1 270 ? 8.586 -7.313 8.716 1.00 86.69 270 PHE A CA 1
ATOM 2090 C C . PHE A 1 270 ? 8.025 -8.591 8.079 1.00 86.69 270 PHE A C 1
ATOM 2092 O O . PHE A 1 270 ? 7.415 -9.403 8.767 1.00 86.69 270 PHE A O 1
ATOM 2099 N N . GLY A 1 271 ? 8.282 -8.825 6.792 1.00 83.56 271 GLY A N 1
ATOM 2100 C CA . GLY A 1 271 ? 7.835 -10.021 6.088 1.00 83.56 271 GLY A CA 1
ATOM 2101 C C . GLY A 1 271 ? 6.333 -10.028 5.799 1.00 83.56 271 GLY A C 1
ATOM 2102 O O . GLY A 1 271 ? 5.672 -8.991 5.747 1.00 83.56 271 GLY A O 1
ATOM 2103 N N . ARG A 1 272 ? 5.791 -11.235 5.594 1.00 79.06 272 ARG A N 1
ATOM 2104 C CA . ARG A 1 272 ? 4.383 -11.461 5.215 1.00 79.06 272 ARG A CA 1
ATOM 2105 C C . ARG A 1 272 ? 3.383 -11.155 6.333 1.00 79.06 272 ARG A C 1
ATOM 2107 O O . ARG A 1 272 ? 2.200 -11.039 6.047 1.00 79.06 272 ARG A O 1
ATOM 2114 N N . GLU A 1 273 ? 3.848 -11.029 7.574 1.00 81.62 273 GLU A N 1
ATOM 2115 C CA . GLU A 1 273 ? 2.995 -10.720 8.728 1.00 81.62 273 GLU A CA 1
ATOM 2116 C C . GLU A 1 273 ? 2.481 -9.274 8.704 1.00 81.62 273 GLU A C 1
ATOM 2118 O O . GLU A 1 273 ? 1.429 -8.983 9.276 1.00 81.62 273 GLU A O 1
ATOM 2123 N N . LEU A 1 274 ? 3.205 -8.367 8.035 1.00 88.75 274 LEU A N 1
ATOM 2124 C CA . LEU A 1 274 ? 2.769 -6.991 7.826 1.00 88.75 274 LEU A CA 1
ATOM 2125 C C . LEU A 1 274 ? 1.689 -6.954 6.738 1.00 88.75 274 LEU A C 1
ATOM 2127 O O . LEU A 1 274 ? 1.985 -6.953 5.541 1.00 88.75 274 LEU A O 1
ATOM 2131 N N . LEU A 1 275 ? 0.431 -6.892 7.169 1.00 86.25 275 LEU A N 1
ATOM 2132 C CA . LEU A 1 275 ? -0.735 -6.909 6.288 1.00 86.25 275 LEU A CA 1
ATOM 2133 C C . LEU A 1 275 ? -0.926 -5.576 5.565 1.00 86.25 275 LEU A C 1
ATOM 2135 O O . LEU A 1 275 ? -1.215 -5.543 4.367 1.00 86.25 275 LEU A O 1
ATOM 2139 N N . LYS A 1 276 ? -0.782 -4.464 6.295 1.00 89.25 276 LYS A N 1
ATOM 2140 C CA . LYS A 1 276 ? -1.073 -3.124 5.775 1.00 89.25 276 LYS A CA 1
ATOM 2141 C C . LYS A 1 276 ? -0.147 -2.070 6.373 1.00 89.25 276 LYS A C 1
ATOM 2143 O O . LYS A 1 276 ? 0.206 -2.135 7.548 1.00 89.25 276 LYS A O 1
ATOM 2148 N N . VAL A 1 277 ? 0.196 -1.080 5.552 1.00 92.00 277 VAL A N 1
ATOM 2149 C CA . VAL A 1 277 ? 0.863 0.160 5.960 1.00 92.00 277 VAL A CA 1
ATOM 2150 C C . VAL A 1 277 ? -0.072 1.311 5.614 1.00 92.00 277 VAL A C 1
ATOM 2152 O O . VAL A 1 277 ? -0.486 1.439 4.464 1.00 92.00 277 VAL A O 1
ATOM 2155 N N . GLU A 1 278 ? -0.432 2.122 6.602 1.00 90.31 278 GLU A N 1
ATOM 2156 C CA . GLU A 1 278 ? -1.265 3.310 6.410 1.00 90.31 278 GLU A CA 1
ATOM 2157 C C . GLU A 1 278 ? -0.507 4.561 6.841 1.00 90.31 278 GLU A C 1
ATOM 2159 O O . GLU A 1 278 ? 0.094 4.598 7.916 1.00 90.31 278 GLU A O 1
ATOM 2164 N N . THR A 1 279 ? -0.570 5.614 6.033 1.00 91.94 279 THR A N 1
ATOM 2165 C CA . THR A 1 279 ? -0.038 6.922 6.417 1.00 91.94 279 THR A CA 1
ATOM 2166 C C . THR A 1 279 ? -1.013 7.605 7.367 1.00 91.94 279 THR A C 1
ATOM 2168 O O . THR A 1 279 ? -2.150 7.884 6.998 1.00 91.94 279 THR A O 1
ATOM 2171 N N . VAL A 1 280 ? -0.571 7.890 8.592 1.00 92.06 280 VAL A N 1
ATOM 2172 C CA . VAL A 1 280 ? -1.335 8.683 9.569 1.00 92.06 280 VAL A CA 1
ATOM 2173 C C . VAL A 1 280 ? -1.057 10.170 9.371 1.00 92.06 280 VAL A C 1
ATOM 2175 O O . VAL A 1 280 ? -1.967 10.991 9.416 1.00 92.06 280 VAL A O 1
ATOM 2178 N N . SER A 1 281 ? 0.208 10.529 9.150 1.00 94.06 281 SER A N 1
ATOM 2179 C CA . SER A 1 281 ? 0.632 11.904 8.886 1.00 94.06 281 SER A CA 1
ATOM 2180 C C . SER A 1 281 ? 1.928 11.908 8.082 1.00 94.06 281 SER A C 1
ATOM 2182 O O . SER A 1 281 ? 2.807 11.074 8.301 1.00 94.06 281 SER A O 1
ATOM 2184 N N . CYS A 1 282 ? 2.049 12.874 7.178 1.00 92.81 282 CYS A N 1
ATOM 2185 C CA . CYS A 1 282 ? 3.265 13.162 6.436 1.00 92.81 282 CYS A CA 1
ATOM 2186 C C . CYS A 1 282 ? 3.435 14.685 6.408 1.00 92.81 282 CYS A C 1
ATOM 2188 O O . CYS A 1 282 ? 2.725 15.380 5.687 1.00 92.81 282 CYS A O 1
ATOM 2190 N N . LYS A 1 283 ? 4.288 15.209 7.298 1.00 91.56 283 LYS A N 1
ATOM 2191 C CA . LYS A 1 283 ? 4.511 16.662 7.455 1.00 91.56 283 LYS A CA 1
ATOM 2192 C C . LYS A 1 283 ? 5.985 17.015 7.546 1.00 91.56 283 LYS A C 1
ATOM 2194 O O . LYS A 1 283 ? 6.510 17.621 6.641 1.00 91.56 283 LYS A O 1
ATOM 2199 N N . ASN A 1 284 ? 6.651 16.637 8.633 1.00 90.38 284 ASN A N 1
ATOM 2200 C CA . ASN A 1 284 ? 8.110 16.776 8.786 1.00 90.38 284 ASN A CA 1
ATOM 2201 C C . ASN A 1 284 ? 8.776 15.419 9.053 1.00 90.38 284 ASN A C 1
ATOM 2203 O O . ASN A 1 284 ? 9.995 15.315 9.133 1.00 90.38 284 ASN A O 1
ATOM 2207 N N . GLU A 1 285 ? 7.953 14.402 9.275 1.00 94.69 285 GLU A N 1
ATOM 2208 C CA . GLU A 1 285 ? 8.287 13.011 9.513 1.00 94.69 285 GLU A CA 1
ATOM 2209 C C . GLU A 1 285 ? 7.113 12.185 8.980 1.00 94.69 285 GLU A C 1
ATOM 2211 O O . GLU A 1 285 ? 5.979 12.679 8.891 1.00 94.69 285 GLU A O 1
ATOM 2216 N N . PHE A 1 286 ? 7.388 10.940 8.614 1.00 95.25 286 PHE A N 1
ATOM 2217 C CA . PHE A 1 286 ? 6.353 9.956 8.359 1.00 95.25 286 PHE A CA 1
ATOM 2218 C C . PHE A 1 286 ? 5.874 9.398 9.692 1.00 95.25 286 PHE A C 1
ATOM 2220 O O . PHE A 1 286 ? 6.675 8.910 10.486 1.00 95.25 286 PHE A O 1
ATOM 2227 N N . VAL A 1 287 ? 4.563 9.443 9.912 1.00 95.69 287 VAL A N 1
ATOM 2228 C CA . VAL A 1 287 ? 3.879 8.699 10.969 1.00 95.69 287 VAL A CA 1
ATOM 2229 C C . VAL A 1 287 ? 3.053 7.634 10.273 1.00 95.69 287 VAL A C 1
ATOM 2231 O O . VAL A 1 287 ? 2.068 7.944 9.600 1.00 95.69 287 VAL A O 1
ATOM 2234 N N . LEU A 1 288 ? 3.482 6.384 10.397 1.00 95.75 288 LEU A N 1
ATOM 2235 C CA . LEU A 1 288 ? 2.871 5.245 9.729 1.00 95.75 288 LEU A CA 1
ATOM 2236 C C . LEU A 1 288 ? 2.249 4.309 10.749 1.00 95.75 288 LEU A C 1
ATOM 2238 O O . LEU A 1 288 ? 2.826 4.041 11.804 1.00 95.75 288 LEU A O 1
ATOM 2242 N N . ARG A 1 289 ? 1.099 3.759 10.385 1.00 95.00 289 ARG A N 1
ATOM 2243 C CA . ARG A 1 289 ? 0.465 2.658 11.087 1.00 95.00 289 ARG A CA 1
ATOM 2244 C C . ARG A 1 289 ? 0.783 1.357 10.369 1.00 95.00 289 ARG A C 1
ATOM 2246 O O . ARG A 1 289 ? 0.484 1.195 9.188 1.00 95.00 289 ARG A O 1
ATOM 2253 N N . LEU A 1 290 ? 1.379 0.432 11.105 1.00 95.44 290 LEU A N 1
ATOM 2254 C CA . LEU A 1 290 ? 1.687 -0.922 10.671 1.00 95.44 290 LEU A CA 1
ATOM 2255 C C . LEU A 1 290 ? 0.624 -1.859 11.238 1.00 95.44 290 LEU A C 1
ATOM 2257 O O . LEU A 1 290 ? 0.438 -1.888 12.454 1.00 95.44 290 LEU A O 1
ATOM 2261 N N . VAL A 1 291 ? -0.070 -2.601 10.379 1.00 92.44 291 VAL A N 1
ATOM 2262 C CA . VAL A 1 291 ? -1.155 -3.511 10.773 1.00 92.44 291 VAL A CA 1
ATOM 2263 C C . VAL A 1 291 ? -0.712 -4.956 10.581 1.00 92.44 291 VAL A C 1
ATOM 2265 O O . VAL A 1 291 ? -0.263 -5.326 9.494 1.00 92.44 291 VAL A O 1
ATOM 2268 N N . PHE A 1 292 ? -0.875 -5.765 11.624 1.00 91.88 292 PHE A N 1
ATOM 2269 C CA . PHE A 1 292 ? -0.493 -7.173 11.671 1.00 91.88 292 PHE A CA 1
ATOM 2270 C C . PHE A 1 292 ? -1.675 -8.050 12.079 1.00 91.88 292 PHE A C 1
ATOM 2272 O O . PHE A 1 292 ? -2.542 -7.620 12.842 1.00 91.88 292 PHE A O 1
ATOM 2279 N N . GLU A 1 293 ? -1.670 -9.298 11.610 1.00 86.25 293 GLU A N 1
ATOM 2280 C CA . GLU A 1 293 ? -2.641 -10.309 12.044 1.00 86.25 293 GLU A CA 1
ATOM 2281 C C . GLU A 1 293 ? -2.444 -10.688 13.512 1.00 86.25 293 GLU A C 1
ATOM 2283 O O . GLU A 1 293 ? -3.389 -10.723 14.291 1.00 86.25 293 GLU A O 1
ATOM 2288 N N . ASN A 1 294 ? -1.185 -10.897 13.893 1.00 88.06 294 ASN A N 1
ATOM 2289 C CA . ASN A 1 294 ? -0.793 -11.369 15.211 1.00 88.06 294 ASN A CA 1
ATOM 2290 C C . ASN A 1 294 ? 0.046 -10.325 15.946 1.00 88.06 294 ASN A C 1
ATOM 2292 O O . ASN A 1 294 ? 0.777 -9.537 15.329 1.00 88.06 294 ASN A O 1
ATOM 2296 N N . LYS A 1 295 ? -0.004 -10.374 17.281 1.00 91.31 295 LYS A N 1
ATOM 2297 C CA . LYS A 1 295 ? 0.836 -9.548 18.146 1.00 91.31 295 LYS A CA 1
ATOM 2298 C C . LYS A 1 295 ? 2.311 -9.796 17.855 1.00 91.31 295 LYS A C 1
ATOM 2300 O O . LYS A 1 295 ? 2.790 -10.927 17.871 1.00 91.31 295 LYS A O 1
ATOM 2305 N N . GLN A 1 296 ? 3.042 -8.713 17.642 1.00 90.12 296 GLN A N 1
ATOM 2306 C CA . GLN A 1 296 ? 4.445 -8.763 17.270 1.00 90.12 296 GLN A CA 1
ATOM 2307 C C . GLN A 1 296 ? 5.348 -8.817 18.500 1.00 90.12 296 GLN A C 1
ATOM 2309 O O . GLN A 1 296 ? 5.212 -8.026 19.438 1.00 90.12 296 GLN A O 1
ATOM 2314 N N . HIS A 1 297 ? 6.322 -9.728 18.477 1.00 89.12 297 HIS A N 1
ATOM 2315 C CA . HIS A 1 297 ? 7.333 -9.803 19.526 1.00 89.12 297 HIS A CA 1
ATOM 2316 C C . HIS A 1 297 ? 8.217 -8.536 19.503 1.00 89.12 297 HIS A C 1
ATOM 2318 O O . HIS A 1 297 ? 8.618 -8.100 18.418 1.00 89.12 297 HIS A O 1
ATOM 2324 N N . PRO A 1 298 ? 8.622 -7.963 20.658 1.00 86.81 298 PRO A N 1
ATOM 2325 C CA . PRO A 1 298 ? 9.435 -6.741 20.696 1.00 86.81 298 PRO A CA 1
ATOM 2326 C C . PRO A 1 298 ? 10.724 -6.802 19.863 1.00 86.81 298 PRO A C 1
ATOM 2328 O O . PRO A 1 298 ? 11.164 -5.790 19.323 1.00 86.81 298 PRO A O 1
ATOM 2331 N N . ALA A 1 299 ? 11.324 -7.987 19.717 1.00 81.88 299 ALA A N 1
ATOM 2332 C CA . ALA A 1 299 ? 12.503 -8.189 18.870 1.00 81.88 299 ALA A CA 1
ATOM 2333 C C . ALA A 1 299 ? 12.229 -7.938 17.374 1.00 81.88 299 ALA A C 1
ATOM 2335 O O . ALA A 1 299 ? 13.103 -7.429 16.676 1.00 81.88 299 ALA A O 1
ATOM 2336 N N . VAL A 1 300 ? 11.024 -8.255 16.887 1.00 86.31 300 VAL A N 1
ATOM 2337 C CA . VAL A 1 300 ? 10.614 -7.993 15.498 1.00 86.31 300 VAL A CA 1
ATOM 2338 C C . VAL A 1 300 ? 10.449 -6.491 15.284 1.00 86.31 300 VAL A C 1
ATOM 2340 O O . VAL A 1 300 ? 11.003 -5.938 14.338 1.00 86.31 300 VAL A O 1
ATOM 2343 N N . LEU A 1 301 ? 9.788 -5.805 16.219 1.00 86.81 301 LEU A N 1
ATOM 2344 C CA . LEU A 1 301 ? 9.586 -4.353 16.175 1.00 86.81 301 LEU A CA 1
ATOM 2345 C C . LEU A 1 301 ? 10.910 -3.566 16.218 1.00 86.81 301 LEU A C 1
ATOM 2347 O O . LEU A 1 301 ? 11.033 -2.510 15.601 1.00 86.81 301 LEU A O 1
ATOM 2351 N N . ARG A 1 302 ? 11.938 -4.102 16.887 1.00 85.62 302 ARG A N 1
ATOM 2352 C CA . ARG A 1 302 ? 13.283 -3.501 16.942 1.00 85.62 302 ARG A CA 1
ATOM 2353 C C . ARG A 1 302 ? 14.085 -3.627 15.646 1.00 85.62 302 ARG A C 1
ATOM 2355 O O . ARG A 1 302 ? 15.119 -2.978 15.539 1.00 85.62 302 ARG A O 1
ATOM 2362 N N . ARG A 1 303 ? 13.641 -4.400 14.647 1.00 82.81 303 ARG A N 1
ATOM 2363 C CA . ARG A 1 303 ? 14.373 -4.545 13.371 1.00 82.81 303 ARG A CA 1
ATOM 2364 C C . ARG A 1 303 ? 14.589 -3.211 12.658 1.00 82.81 303 ARG A C 1
ATOM 2366 O O . ARG A 1 303 ? 15.646 -3.010 12.071 1.00 82.81 303 ARG A O 1
ATOM 2373 N N . MET A 1 304 ? 13.631 -2.290 12.768 1.00 80.81 304 MET A N 1
ATOM 2374 C CA . MET A 1 304 ? 13.783 -0.934 12.237 1.00 80.81 304 MET A CA 1
ATOM 2375 C C . MET A 1 304 ? 14.758 -0.107 13.088 1.00 80.81 304 MET A C 1
ATOM 2377 O O . MET A 1 304 ? 15.617 0.585 12.557 1.00 80.81 304 MET A O 1
ATOM 2381 N N . SER A 1 305 ? 14.676 -0.212 14.417 1.00 74.75 305 SER A N 1
ATOM 2382 C CA . SER A 1 305 ? 15.565 0.515 15.337 1.00 74.75 305 SER A CA 1
ATOM 2383 C C . SER A 1 305 ? 17.025 0.058 15.259 1.00 74.75 305 SER A C 1
ATOM 2385 O O . SER A 1 305 ? 17.922 0.839 15.549 1.00 74.75 305 SER A O 1
ATOM 2387 N N . ASN A 1 306 ? 17.269 -1.187 14.850 1.00 72.94 306 ASN A N 1
ATOM 2388 C CA . ASN A 1 306 ? 18.607 -1.769 14.784 1.00 72.94 306 ASN A CA 1
ATOM 2389 C C . ASN A 1 306 ? 19.366 -1.455 13.487 1.00 72.94 306 ASN A C 1
ATOM 2391 O O . ASN A 1 306 ? 20.477 -1.947 13.354 1.00 72.94 306 ASN A O 1
ATOM 2395 N N . CYS A 1 307 ? 18.795 -0.658 12.570 1.00 71.62 307 CYS A N 1
ATOM 2396 C CA . CYS A 1 307 ? 19.442 -0.161 11.350 1.00 71.62 307 CYS A CA 1
ATOM 2397 C C . CYS A 1 307 ? 20.182 -1.244 10.537 1.00 71.62 307 CYS A C 1
ATOM 2399 O O . CYS A 1 307 ? 21.344 -1.550 10.789 1.00 71.62 307 CYS A O 1
ATOM 2401 N N . GLN A 1 308 ? 19.531 -1.821 9.522 1.00 67.06 308 GLN A N 1
ATOM 2402 C CA . GLN A 1 308 ? 20.092 -2.978 8.810 1.00 67.06 308 GLN A CA 1
ATOM 2403 C C . GLN A 1 308 ? 21.430 -2.681 8.106 1.00 67.06 308 GLN A C 1
ATOM 2405 O O . GLN A 1 308 ? 22.327 -3.521 8.124 1.00 67.06 308 GLN A O 1
ATOM 2410 N N . TYR A 1 309 ? 21.561 -1.492 7.509 1.00 76.38 309 TYR A N 1
ATOM 2411 C CA . TYR A 1 309 ? 22.771 -1.045 6.816 1.00 76.38 309 TYR A CA 1
ATOM 2412 C C . TYR A 1 309 ? 23.062 0.430 7.153 1.00 76.38 309 TYR A C 1
ATOM 2414 O O . TYR A 1 309 ? 22.544 1.326 6.478 1.00 76.38 309 TYR A O 1
ATOM 2422 N N . PRO A 1 310 ? 23.842 0.711 8.213 1.00 80.88 310 PRO A N 1
ATOM 2423 C CA . PRO A 1 310 ? 24.200 2.076 8.590 1.00 80.88 310 PRO A CA 1
ATOM 2424 C C . PRO A 1 310 ? 25.263 2.671 7.651 1.00 80.88 310 PRO A C 1
ATOM 2426 O O . PRO A 1 310 ? 26.269 2.032 7.344 1.00 80.88 310 PRO A O 1
ATOM 2429 N N . GLN A 1 311 ? 25.066 3.924 7.241 1.00 84.00 311 GLN A N 1
ATOM 2430 C CA . GLN A 1 311 ? 26.026 4.764 6.519 1.00 84.00 311 GLN A CA 1
ATOM 2431 C C . GLN A 1 311 ? 26.020 6.177 7.123 1.00 84.00 311 GLN A C 1
ATOM 2433 O O . GLN A 1 311 ? 25.209 7.026 6.755 1.00 84.00 311 GLN A O 1
ATOM 2438 N N . GLY A 1 312 ? 26.909 6.436 8.086 1.00 85.75 312 GLY A N 1
ATOM 2439 C CA . GLY A 1 312 ? 26.891 7.694 8.841 1.00 85.75 312 GLY A CA 1
ATOM 2440 C C . GLY A 1 312 ? 25.596 7.841 9.650 1.00 85.75 312 GLY A C 1
ATOM 2441 O O . GLY A 1 312 ? 25.249 6.938 10.405 1.00 85.75 312 GLY A O 1
ATOM 2442 N N . ASP A 1 313 ? 24.873 8.952 9.471 1.00 88.62 313 ASP A N 1
ATOM 2443 C CA . ASP A 1 313 ? 23.552 9.195 10.092 1.00 88.62 313 ASP A CA 1
ATOM 2444 C C . ASP A 1 313 ? 22.378 8.670 9.237 1.00 88.62 313 ASP A C 1
ATOM 2446 O O . ASP A 1 313 ? 21.224 9.051 9.420 1.00 88.62 313 ASP A O 1
ATOM 2450 N N . VAL A 1 314 ? 22.650 7.799 8.261 1.00 88.62 314 VAL A N 1
ATOM 2451 C CA . VAL A 1 314 ? 21.626 7.231 7.378 1.00 88.62 314 VAL A CA 1
ATOM 2452 C C . VAL A 1 314 ? 21.520 5.729 7.596 1.00 88.62 314 VAL A C 1
ATOM 2454 O O . VAL A 1 314 ? 22.505 5.000 7.533 1.00 88.62 314 VAL A O 1
ATOM 2457 N N . CYS A 1 315 ? 20.299 5.259 7.810 1.00 88.38 315 CYS A N 1
ATOM 2458 C CA . CYS A 1 315 ? 19.928 3.855 7.838 1.00 88.38 315 CYS A CA 1
ATOM 2459 C C . CYS A 1 315 ? 19.272 3.460 6.524 1.00 88.38 315 CYS A C 1
ATOM 2461 O O . CYS A 1 315 ? 18.227 4.002 6.156 1.00 88.38 315 CYS A O 1
ATOM 2463 N N . ILE A 1 316 ? 19.875 2.494 5.836 1.00 85.62 316 ILE A N 1
ATOM 2464 C CA . ILE A 1 316 ? 19.379 1.989 4.560 1.00 85.62 316 ILE A CA 1
ATOM 2465 C C . ILE A 1 316 ? 18.565 0.716 4.805 1.00 85.62 316 ILE A C 1
ATOM 2467 O O . ILE A 1 316 ? 19.049 -0.254 5.391 1.00 85.62 316 ILE A O 1
ATOM 2471 N N . PHE A 1 317 ? 17.328 0.722 4.318 1.00 83.44 317 PHE A N 1
ATOM 2472 C CA . PHE A 1 317 ? 16.407 -0.406 4.283 1.00 83.44 317 PHE A CA 1
ATOM 2473 C C . PHE A 1 317 ? 16.091 -0.736 2.815 1.00 83.44 317 PHE A C 1
ATOM 2475 O O . PHE A 1 317 ? 15.447 0.059 2.118 1.00 83.44 317 PHE A O 1
ATOM 2482 N N . PRO A 1 318 ? 16.543 -1.893 2.302 1.00 71.62 318 PRO A N 1
ATOM 2483 C CA . PRO A 1 318 ? 16.257 -2.296 0.930 1.00 71.62 318 PRO A CA 1
ATOM 2484 C C . PRO A 1 318 ? 14.743 -2.425 0.671 1.00 71.62 318 PRO A C 1
ATOM 2486 O O . PRO A 1 318 ? 14.015 -2.844 1.570 1.00 71.62 318 PRO A O 1
ATOM 2489 N N . PRO A 1 319 ? 14.249 -2.132 -0.549 1.00 75.94 319 PRO A N 1
ATOM 2490 C CA . PRO A 1 319 ? 15.041 -1.810 -1.737 1.00 75.94 319 PRO A CA 1
ATOM 2491 C C . PRO A 1 319 ? 15.424 -0.327 -1.891 1.00 75.94 319 PRO A C 1
ATOM 2493 O O . PRO A 1 319 ? 16.424 -0.056 -2.546 1.00 75.94 319 PRO A O 1
ATOM 2496 N N . LYS A 1 320 ? 14.654 0.628 -1.346 1.00 79.06 320 LYS A N 1
ATOM 2497 C CA . LYS A 1 320 ? 14.813 2.071 -1.651 1.00 79.06 320 LYS A CA 1
ATOM 2498 C C . LYS A 1 320 ? 14.525 3.022 -0.479 1.00 79.06 320 LYS A C 1
ATOM 2500 O O . LYS A 1 320 ? 14.232 4.198 -0.692 1.00 79.06 320 LYS A O 1
ATOM 2505 N N . LEU A 1 321 ? 14.576 2.545 0.763 1.00 87.00 321 LEU A N 1
ATOM 2506 C CA . LEU A 1 321 ? 14.222 3.364 1.919 1.00 87.00 321 LEU A CA 1
ATOM 2507 C C . LEU A 1 321 ? 15.467 3.805 2.695 1.00 87.00 321 LEU A C 1
ATOM 2509 O O . LEU A 1 321 ? 16.082 3.014 3.399 1.00 87.00 321 LEU A O 1
ATOM 2513 N N . ASN A 1 322 ? 15.789 5.096 2.611 1.00 90.00 322 ASN A N 1
ATOM 2514 C CA . ASN A 1 322 ? 16.872 5.719 3.370 1.00 90.00 322 ASN A CA 1
ATOM 2515 C C . ASN A 1 322 ? 16.285 6.619 4.460 1.00 90.00 322 ASN A C 1
ATOM 2517 O O . ASN A 1 322 ? 15.542 7.560 4.170 1.00 90.00 322 ASN A O 1
ATOM 2521 N N . VAL A 1 323 ? 16.627 6.336 5.711 1.00 91.31 323 VAL A N 1
ATOM 2522 C CA . VAL A 1 323 ? 16.053 6.971 6.902 1.00 91.31 323 VAL A CA 1
ATOM 2523 C C . VAL A 1 323 ? 17.157 7.638 7.709 1.00 91.31 323 VAL A C 1
ATOM 2525 O O . VAL A 1 323 ? 18.240 7.077 7.821 1.00 91.31 323 VAL A O 1
ATOM 2528 N N . LYS A 1 324 ? 16.903 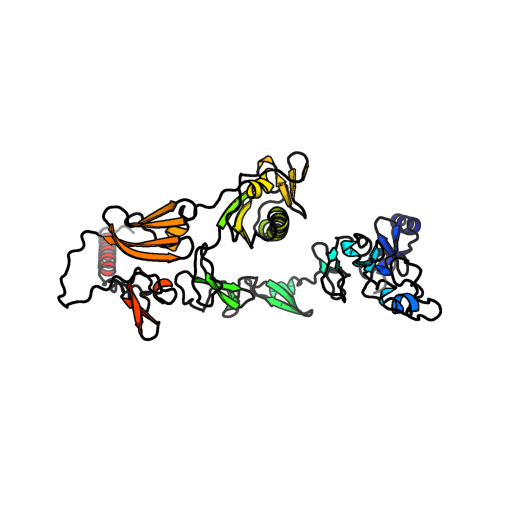8.802 8.310 1.00 91.94 324 LYS A N 1
ATOM 2529 C CA . LYS A 1 324 ? 17.855 9.411 9.252 1.00 91.94 324 LYS A CA 1
ATOM 2530 C C . LYS A 1 324 ? 17.888 8.595 10.541 1.00 91.94 324 LYS A C 1
ATOM 2532 O O . LYS A 1 324 ? 16.848 8.454 11.189 1.00 91.94 324 LYS A O 1
ATOM 2537 N N . ALA A 1 325 ? 19.045 8.061 10.920 1.00 86.56 325 ALA A N 1
ATOM 2538 C CA . ALA A 1 325 ? 19.182 7.130 12.040 1.00 86.56 325 ALA A CA 1
ATOM 2539 C C . ALA A 1 325 ? 18.690 7.751 13.357 1.00 86.56 325 ALA A C 1
ATOM 2541 O O . ALA A 1 325 ? 17.915 7.136 14.088 1.00 86.56 325 ALA A O 1
ATOM 2542 N N . THR A 1 326 ? 19.045 9.015 13.597 1.00 87.69 326 THR A N 1
ATOM 2543 C CA . THR A 1 326 ? 18.603 9.809 14.758 1.00 87.69 326 THR A CA 1
ATOM 2544 C C . THR A 1 326 ? 17.092 10.057 14.831 1.00 87.69 326 THR A C 1
ATOM 2546 O O . THR A 1 326 ? 16.569 10.349 15.906 1.00 87.69 326 THR A O 1
ATOM 2549 N N . SER A 1 327 ? 16.368 9.924 13.717 1.00 91.06 327 SER A N 1
ATOM 2550 C CA . SER A 1 327 ? 14.922 10.178 13.657 1.00 91.06 327 SER A CA 1
ATOM 2551 C C . SER A 1 327 ? 14.054 8.956 13.975 1.00 91.06 327 SER A C 1
ATOM 2553 O O . SER A 1 327 ? 12.847 9.104 14.177 1.00 91.06 327 SER A O 1
ATOM 2555 N N . LEU A 1 328 ? 14.637 7.751 14.003 1.00 88.94 328 LEU A N 1
ATOM 2556 C CA . LEU A 1 328 ? 13.906 6.502 14.214 1.00 88.94 328 LEU A CA 1
ATOM 2557 C C . LEU A 1 328 ? 13.396 6.404 15.654 1.00 88.94 328 LEU A C 1
ATOM 2559 O O . LEU A 1 328 ? 14.155 6.145 16.590 1.00 88.94 328 LEU A O 1
ATOM 2563 N N . LYS A 1 329 ? 12.082 6.554 15.837 1.00 90.81 329 LYS A N 1
ATOM 2564 C CA . LYS A 1 329 ? 11.440 6.358 17.144 1.00 90.81 329 LYS A CA 1
ATOM 2565 C C . LYS A 1 329 ? 11.133 4.875 17.360 1.00 90.81 329 LYS A C 1
ATOM 2567 O O . LYS A 1 329 ? 10.858 4.132 16.417 1.00 90.81 329 LYS A O 1
ATOM 2572 N N . ALA A 1 330 ? 11.159 4.439 18.620 1.00 89.62 330 ALA A N 1
ATOM 2573 C CA . ALA A 1 330 ? 10.773 3.078 18.977 1.00 89.62 330 ALA A CA 1
ATOM 2574 C C . ALA A 1 330 ? 9.324 2.804 18.549 1.00 89.62 330 ALA A C 1
ATOM 2576 O O . ALA A 1 330 ? 8.424 3.579 18.881 1.00 89.62 330 ALA A O 1
ATOM 2577 N N . ILE A 1 331 ? 9.111 1.690 17.847 1.00 93.75 331 ILE A N 1
ATOM 2578 C CA . ILE A 1 331 ? 7.781 1.270 17.410 1.00 93.75 331 ILE A CA 1
ATOM 2579 C C . ILE A 1 331 ? 6.966 0.871 18.639 1.00 93.75 331 ILE A C 1
ATOM 2581 O O . ILE A 1 331 ? 7.388 0.018 19.425 1.00 93.75 331 ILE A O 1
ATOM 2585 N N . LYS A 1 332 ? 5.800 1.495 18.805 1.00 91.69 332 LYS A N 1
ATOM 2586 C CA . LYS A 1 332 ? 4.888 1.241 19.926 1.00 91.69 332 LYS A CA 1
ATOM 2587 C C . LYS A 1 332 ? 3.550 0.760 19.402 1.00 91.69 332 LYS A C 1
ATOM 2589 O O . LYS A 1 332 ? 3.086 1.232 18.368 1.00 91.69 332 LYS A O 1
ATOM 2594 N N . GLU A 1 333 ? 2.939 -0.170 20.124 1.00 92.56 333 GLU A N 1
ATOM 2595 C CA . GLU A 1 333 ? 1.564 -0.574 19.848 1.00 92.56 333 GLU A CA 1
ATOM 2596 C C . GLU A 1 333 ? 0.629 0.623 20.057 1.00 92.56 333 GLU A C 1
ATOM 2598 O O . GLU A 1 333 ? 0.777 1.381 21.021 1.00 92.56 333 GLU A O 1
ATOM 2603 N N . GLU A 1 334 ? -0.314 0.814 19.144 1.00 91.12 334 GLU A N 1
ATOM 2604 C CA . GLU A 1 334 ? -1.275 1.906 19.214 1.00 91.12 334 GLU A CA 1
ATOM 2605 C C . GLU A 1 334 ? -2.295 1.628 20.327 1.00 91.12 334 GLU A C 1
ATOM 2607 O O . GLU A 1 334 ? -2.947 0.581 20.383 1.00 91.12 334 GLU A O 1
ATOM 2612 N N . ASN A 1 335 ? -2.460 2.576 21.249 1.00 90.44 335 ASN A N 1
ATOM 2613 C CA . ASN A 1 335 ? -3.528 2.480 22.234 1.00 90.44 335 ASN A CA 1
ATOM 2614 C C . ASN A 1 335 ? -4.838 2.972 21.609 1.00 90.44 335 ASN A C 1
ATOM 2616 O O . ASN A 1 335 ? -5.082 4.172 21.544 1.00 90.44 335 ASN A O 1
ATOM 2620 N N . LEU A 1 336 ? -5.699 2.045 21.192 1.00 91.94 336 LEU A N 1
ATOM 2621 C CA . LEU A 1 336 ? -6.981 2.370 20.567 1.00 91.94 336 LEU A CA 1
ATOM 2622 C C . LEU A 1 336 ? -7.953 3.103 21.513 1.00 91.94 336 LEU A C 1
ATOM 2624 O O . LEU A 1 336 ? -8.851 3.786 21.032 1.00 91.94 336 LEU A O 1
ATOM 2628 N N . CYS A 1 337 ? -7.777 3.030 22.839 1.00 91.00 337 CYS A N 1
ATOM 2629 C CA . CYS A 1 337 ? -8.560 3.847 23.774 1.00 91.00 337 CYS A CA 1
ATOM 2630 C C . CYS A 1 337 ? -8.141 5.327 23.787 1.00 91.00 337 CYS A C 1
ATOM 2632 O O . CYS A 1 337 ? -8.882 6.148 24.319 1.00 91.00 337 CYS A O 1
ATOM 2634 N N . ALA A 1 338 ? -6.991 5.692 23.206 1.00 87.00 338 ALA A N 1
ATOM 2635 C CA . ALA A 1 338 ? -6.524 7.075 23.115 1.00 87.00 338 ALA A CA 1
ATOM 2636 C C . ALA A 1 338 ? -7.222 7.828 21.961 1.00 87.00 338 ALA A C 1
ATOM 2638 O O . ALA A 1 338 ? -6.585 8.229 20.991 1.00 87.00 338 ALA A O 1
ATOM 2639 N N . GLY A 1 339 ? -8.547 7.968 22.046 1.00 80.94 339 GLY A N 1
ATOM 2640 C CA . GLY A 1 339 ? -9.384 8.694 21.084 1.00 80.94 339 GLY A CA 1
ATOM 2641 C C . GLY A 1 339 ? -10.110 7.804 20.072 1.00 80.94 339 GLY A C 1
ATOM 2642 O O . GLY A 1 339 ? -11.311 7.955 19.891 1.00 80.94 339 GLY A O 1
ATOM 2643 N N . ILE A 1 340 ? -9.448 6.806 19.479 1.00 87.50 340 ILE A N 1
ATOM 2644 C CA . ILE A 1 340 ? -10.019 6.031 18.354 1.00 87.50 340 ILE A CA 1
ATOM 2645 C C . ILE A 1 340 ? -11.319 5.298 18.734 1.00 87.50 340 ILE A C 1
ATOM 2647 O O . ILE A 1 340 ? -12.358 5.485 18.101 1.00 87.50 340 ILE A O 1
ATOM 2651 N N . LEU A 1 341 ? -11.289 4.458 19.773 1.00 88.25 341 LEU A N 1
ATOM 2652 C CA . LEU A 1 341 ? -12.479 3.739 20.245 1.00 88.25 341 LEU A CA 1
ATOM 2653 C C . LEU A 1 341 ? -13.478 4.680 20.922 1.00 88.25 341 LEU A C 1
ATOM 2655 O O . LEU A 1 341 ? -14.679 4.413 20.892 1.00 88.25 341 LEU A O 1
ATOM 2659 N N . GLN A 1 342 ? -12.996 5.774 21.513 1.00 85.12 342 GLN A N 1
ATOM 2660 C CA . GLN A 1 342 ? -13.860 6.768 22.140 1.00 85.12 342 GLN A CA 1
ATOM 2661 C C . GLN A 1 342 ? -14.753 7.443 21.096 1.00 85.12 342 GLN A C 1
ATOM 2663 O O . GLN A 1 342 ? -15.971 7.466 21.261 1.00 85.12 342 GLN A O 1
ATOM 2668 N N . GLU A 1 343 ? -14.169 7.889 19.985 1.00 84.81 343 GLU A N 1
ATOM 2669 C CA . GLU A 1 343 ? -14.889 8.473 18.853 1.00 84.81 343 GLU A CA 1
ATOM 2670 C C . GLU A 1 343 ? -15.802 7.445 18.177 1.00 84.81 343 GLU A C 1
ATOM 2672 O O . GLU A 1 343 ? -16.992 7.697 17.984 1.00 84.81 343 GLU A O 1
ATOM 2677 N N . LEU A 1 344 ? -15.280 6.251 17.872 1.00 84.44 344 LEU A N 1
ATOM 2678 C CA . LEU A 1 344 ? -16.018 5.233 17.119 1.00 84.44 344 LEU A CA 1
ATOM 2679 C C . LEU A 1 344 ? -17.286 4.750 17.839 1.00 84.44 344 LEU A C 1
ATOM 2681 O O . LEU A 1 344 ? -18.310 4.493 17.200 1.00 84.44 344 LEU A O 1
ATOM 2685 N N . PHE A 1 345 ? -17.228 4.611 19.165 1.00 81.94 345 PHE A N 1
ATOM 2686 C CA . PHE A 1 345 ? -18.353 4.138 19.975 1.00 81.94 345 PHE A CA 1
ATOM 2687 C C . PHE A 1 345 ? -19.105 5.259 20.692 1.00 81.94 345 PHE A C 1
ATOM 2689 O O . PHE A 1 345 ? -20.040 4.958 21.439 1.00 81.94 345 PHE A O 1
ATOM 2696 N N . ASN A 1 346 ? -18.742 6.522 20.443 1.00 78.44 346 ASN A N 1
ATOM 2697 C CA . ASN A 1 346 ? -19.261 7.683 21.160 1.00 78.44 346 ASN A CA 1
ATOM 2698 C C . ASN A 1 346 ? -19.213 7.463 22.683 1.00 78.44 346 ASN A C 1
ATOM 2700 O O . ASN A 1 346 ? -20.217 7.611 23.386 1.00 78.44 346 ASN A O 1
ATOM 2704 N N . VAL A 1 347 ? -18.058 7.007 23.175 1.00 74.69 347 VAL A N 1
ATOM 2705 C CA . VAL A 1 347 ? -17.812 6.791 24.602 1.00 74.69 347 VAL A CA 1
ATOM 2706 C C . VAL A 1 347 ? -17.819 8.163 25.258 1.00 74.69 347 VAL A C 1
ATOM 2708 O O . VAL A 1 347 ? -16.851 8.911 25.162 1.00 74.69 347 VAL A O 1
ATOM 2711 N N . SER A 1 348 ? -18.941 8.519 25.878 1.00 66.62 348 SER A N 1
ATOM 2712 C CA . SER A 1 348 ? -19.038 9.769 26.614 1.00 66.62 348 SER A CA 1
ATOM 2713 C C . SER A 1 348 ? -18.303 9.639 27.940 1.00 66.62 348 SER A C 1
ATOM 2715 O O . SER A 1 348 ? -18.490 8.658 28.668 1.00 66.62 348 SER A O 1
ATOM 2717 N N . ASP A 1 349 ? -17.553 10.678 28.308 1.00 62.12 349 ASP A N 1
ATOM 2718 C CA . ASP A 1 349 ? -16.899 10.765 29.617 1.00 62.12 349 ASP A CA 1
ATOM 2719 C C . ASP A 1 349 ? -17.883 10.676 30.793 1.00 62.12 349 ASP A C 1
ATOM 2721 O O . ASP A 1 349 ? -17.463 10.456 31.926 1.00 62.12 349 ASP A O 1
ATOM 2725 N N . ALA A 1 350 ? -19.187 10.802 30.546 1.00 68.25 350 ALA A N 1
ATOM 2726 C CA . ALA A 1 350 ? -20.211 10.704 31.572 1.00 68.25 350 ALA A CA 1
ATOM 2727 C C . ALA A 1 350 ? -20.575 9.257 31.948 1.00 68.25 350 ALA A C 1
ATOM 2729 O O . ALA A 1 350 ? -20.817 9.007 33.119 1.00 68.25 350 ALA A O 1
ATOM 2730 N N . SER A 1 351 ? -20.628 8.310 30.999 1.00 77.88 351 SER A N 1
ATOM 2731 C CA . SER A 1 351 ? -21.303 7.010 31.226 1.00 77.88 351 SER A CA 1
ATOM 2732 C C . SER A 1 351 ? -20.437 5.767 31.033 1.00 77.88 351 SER A C 1
ATOM 2734 O O . SER A 1 351 ? -20.769 4.688 31.533 1.00 77.88 351 SER A O 1
ATOM 2736 N N . SER A 1 352 ? -19.330 5.877 30.301 1.00 86.75 352 SER A N 1
ATOM 2737 C CA . SER A 1 352 ? -18.473 4.735 29.984 1.00 86.75 352 SER A CA 1
ATOM 2738 C C . SER A 1 352 ? -17.006 5.140 29.925 1.00 86.75 352 SER A C 1
ATOM 2740 O O . SER A 1 352 ? -16.674 6.297 29.686 1.00 86.75 352 SER A O 1
ATOM 2742 N N . GLU A 1 353 ? -16.115 4.183 30.148 1.00 90.50 353 GLU A N 1
ATOM 2743 C CA . GLU A 1 353 ? -14.671 4.361 30.042 1.00 90.50 353 GLU A CA 1
ATOM 2744 C C . GLU A 1 353 ? -14.036 3.237 29.232 1.00 90.50 353 GLU A C 1
ATOM 2746 O O . GLU A 1 353 ? -14.471 2.088 29.297 1.00 90.50 353 GLU A O 1
ATOM 2751 N N . CYS A 1 354 ? -13.011 3.588 28.456 1.00 92.19 354 CYS A N 1
ATOM 2752 C CA . CYS A 1 354 ? -12.242 2.646 27.655 1.00 92.19 354 CYS A CA 1
ATOM 2753 C C . CYS A 1 354 ? -10.937 2.319 28.378 1.00 92.19 354 CYS A C 1
ATOM 2755 O O . CYS A 1 354 ? -10.137 3.217 28.647 1.00 92.19 354 CYS A O 1
ATOM 2757 N N . THR A 1 355 ? -10.704 1.041 28.652 1.00 92.19 355 THR A N 1
ATOM 2758 C CA . THR A 1 355 ? -9.455 0.530 29.211 1.00 92.19 355 THR A CA 1
ATOM 2759 C C . THR A 1 355 ? -8.827 -0.491 28.273 1.00 92.19 355 THR A C 1
ATOM 2761 O O . THR A 1 355 ? -9.511 -1.195 27.529 1.00 92.19 355 THR A O 1
ATOM 2764 N N . LYS A 1 356 ? -7.495 -0.557 28.296 1.00 92.00 356 LYS A N 1
ATOM 2765 C CA . LYS A 1 356 ? -6.722 -1.617 27.651 1.00 92.00 356 LYS A CA 1
ATOM 2766 C C . LYS A 1 356 ? -6.143 -2.505 28.747 1.00 92.00 356 LYS A C 1
ATOM 2768 O O . LYS A 1 356 ? -5.371 -2.020 29.572 1.00 92.00 356 LYS A O 1
ATOM 2773 N N . GLU A 1 357 ? -6.507 -3.778 28.734 1.00 88.88 357 GLU A N 1
ATOM 2774 C CA . GLU A 1 357 ? -6.004 -4.807 29.643 1.00 88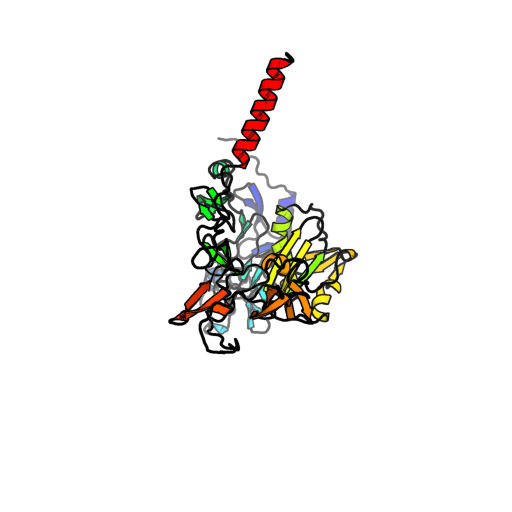.88 357 GLU A CA 1
ATOM 2775 C C . GLU A 1 357 ? -5.261 -5.848 28.803 1.00 88.88 357 GLU A C 1
ATOM 2777 O O . GLU A 1 357 ? -5.867 -6.590 28.033 1.00 88.88 357 GLU A O 1
ATOM 2782 N N . GLU A 1 358 ? -3.929 -5.852 28.907 1.00 86.88 358 GLU A N 1
ATOM 2783 C CA . GLU A 1 358 ? -3.035 -6.642 28.049 1.00 86.88 358 GLU A CA 1
ATOM 2784 C C . GLU A 1 358 ? -3.298 -6.412 26.549 1.00 86.88 358 GLU A C 1
ATOM 2786 O O . GLU A 1 358 ? -2.914 -5.372 26.010 1.00 86.88 358 GLU A O 1
ATOM 2791 N N . ASP A 1 359 ? -3.943 -7.374 25.885 1.00 87.88 359 ASP A N 1
ATOM 2792 C CA . ASP A 1 359 ? -4.291 -7.357 24.463 1.00 87.88 359 ASP A CA 1
ATOM 2793 C C . ASP A 1 359 ? -5.763 -7.060 24.195 1.00 87.88 359 ASP A C 1
ATOM 2795 O O . ASP A 1 359 ? -6.147 -6.895 23.038 1.00 87.88 359 ASP A O 1
ATOM 2799 N N . ASN A 1 360 ? -6.585 -6.974 25.236 1.00 91.50 360 ASN A N 1
ATOM 2800 C CA . ASN A 1 360 ? -8.011 -6.741 25.104 1.00 91.50 360 ASN A CA 1
ATOM 2801 C C . ASN A 1 360 ? -8.360 -5.289 25.424 1.00 91.50 360 ASN A C 1
ATOM 2803 O O . ASN A 1 360 ? -7.760 -4.638 26.282 1.00 91.50 360 ASN A O 1
ATOM 2807 N N . TYR A 1 361 ? -9.361 -4.784 24.717 1.00 93.25 361 TYR A N 1
ATOM 2808 C CA . TYR A 1 361 ? -9.943 -3.472 24.942 1.00 93.25 361 TYR A CA 1
ATOM 2809 C C . TYR A 1 361 ? -11.323 -3.650 25.561 1.00 93.25 361 TYR A C 1
ATOM 2811 O O . TYR A 1 361 ? -12.120 -4.472 25.108 1.00 93.25 361 TYR A O 1
ATOM 2819 N N . THR A 1 362 ? -11.610 -2.853 26.579 1.00 91.81 362 THR A N 1
ATOM 2820 C CA . THR A 1 362 ? -12.826 -2.939 27.379 1.00 91.81 362 THR A CA 1
ATOM 2821 C C . THR A 1 362 ? -13.462 -1.561 27.448 1.00 91.81 362 THR A C 1
ATOM 2823 O O . THR A 1 362 ? -12.841 -0.615 27.914 1.00 91.81 362 THR A O 1
ATOM 2826 N N . ILE A 1 363 ? -14.711 -1.435 26.998 1.00 91.44 363 ILE A N 1
ATOM 2827 C CA . ILE A 1 363 ? -15.525 -0.228 27.195 1.00 91.44 363 ILE A CA 1
ATOM 2828 C C . ILE A 1 363 ? -16.563 -0.533 28.271 1.00 91.44 363 ILE A C 1
ATOM 2830 O O . ILE A 1 363 ? -17.613 -1.106 27.972 1.00 91.44 363 ILE A O 1
ATOM 2834 N N . ARG A 1 364 ? -16.253 -0.180 29.520 1.00 90.25 364 ARG A N 1
ATOM 2835 C CA . ARG A 1 364 ? -17.059 -0.495 30.711 1.00 90.25 364 ARG A CA 1
ATOM 2836 C C . ARG A 1 364 ? -17.841 0.713 31.216 1.00 90.25 364 ARG A C 1
ATOM 2838 O O . ARG A 1 364 ? -17.537 1.850 30.868 1.00 90.25 364 ARG A O 1
ATOM 2845 N N . CYS A 1 365 ? -18.851 0.461 32.042 1.00 89.44 365 CYS A N 1
ATOM 2846 C CA . CYS A 1 365 ? -19.640 1.516 32.672 1.00 89.44 365 CYS A CA 1
ATOM 2847 C C . CYS A 1 365 ? -18.853 2.194 33.792 1.00 89.44 365 CYS A C 1
ATOM 2849 O O . CYS A 1 365 ? -18.197 1.513 34.578 1.00 89.44 365 CYS A O 1
ATOM 2851 N N . LYS A 1 366 ? -18.934 3.527 33.858 1.00 89.38 366 LYS A N 1
ATOM 2852 C CA . LYS A 1 366 ? -18.383 4.295 34.980 1.00 89.38 366 LYS A CA 1
ATOM 2853 C C . LYS A 1 366 ? -19.240 4.107 36.234 1.00 89.38 366 LYS A C 1
ATOM 2855 O O . LYS A 1 366 ? -20.387 3.662 36.165 1.00 89.38 366 LYS A O 1
ATOM 2860 N N . GLU A 1 367 ? -18.677 4.465 37.382 1.00 84.62 367 GLU A N 1
ATOM 2861 C CA . GLU A 1 367 ? -19.397 4.479 38.655 1.00 84.62 367 GLU A CA 1
ATOM 2862 C C . GLU A 1 367 ? -20.681 5.327 38.550 1.00 84.62 367 GLU A C 1
ATOM 2864 O O . GLU A 1 367 ? -20.698 6.374 37.903 1.00 84.62 367 GLU A O 1
ATOM 2869 N N . GLY A 1 368 ? -21.785 4.845 39.129 1.00 83.06 368 GLY A N 1
ATOM 2870 C CA . GLY A 1 368 ? -23.114 5.459 38.975 1.00 83.06 368 GLY A CA 1
ATOM 2871 C C . GLY A 1 368 ? -23.926 4.968 37.766 1.00 83.06 368 GLY A C 1
ATOM 2872 O O . GLY A 1 368 ? -25.089 5.350 37.621 1.00 83.06 368 GLY A O 1
ATOM 2873 N N . PHE A 1 369 ? -23.364 4.076 36.943 1.00 87.12 369 PHE A N 1
ATOM 2874 C CA . PHE A 1 369 ? -24.063 3.416 35.841 1.00 87.12 369 PHE A CA 1
ATOM 2875 C C . PHE A 1 369 ? -24.065 1.894 36.015 1.00 87.12 369 PHE A C 1
ATOM 2877 O O . PHE A 1 369 ? -23.077 1.292 36.431 1.00 87.12 369 PHE A O 1
ATOM 2884 N N . THR A 1 370 ? -25.171 1.248 35.644 1.00 85.44 370 THR A N 1
ATOM 2885 C CA . THR A 1 370 ? -25.295 -0.215 35.614 1.00 85.44 370 THR A CA 1
ATOM 2886 C C . THR A 1 370 ? -25.173 -0.747 34.193 1.00 85.44 370 THR A C 1
ATOM 2888 O O . THR A 1 370 ? -25.728 -0.183 33.245 1.00 85.44 370 THR A O 1
ATOM 2891 N N . ALA A 1 371 ? -24.458 -1.864 34.045 1.00 85.50 371 ALA A N 1
ATOM 2892 C CA . ALA A 1 371 ? -24.409 -2.607 32.796 1.00 85.50 371 ALA A CA 1
ATOM 2893 C C . ALA A 1 371 ? -25.685 -3.446 32.629 1.00 85.50 371 ALA A C 1
ATOM 2895 O O . ALA A 1 371 ? -26.093 -4.142 33.557 1.00 85.50 371 ALA A O 1
ATOM 2896 N N . TYR A 1 372 ? -26.313 -3.397 31.454 1.00 83.44 372 TYR A N 1
ATOM 2897 C CA . TYR A 1 372 ? -27.503 -4.208 31.141 1.00 83.44 372 TYR A CA 1
ATOM 2898 C C . TYR A 1 372 ? -27.319 -5.140 29.936 1.00 83.44 372 TYR A C 1
ATOM 2900 O O . TYR A 1 372 ? -28.238 -5.868 29.574 1.00 83.44 372 TYR A O 1
ATOM 2908 N N . GLY A 1 373 ? -26.141 -5.128 29.317 1.00 79.94 373 GLY A N 1
ATOM 2909 C CA . GLY A 1 373 ? -25.776 -6.038 28.239 1.00 79.94 373 GLY A CA 1
ATOM 2910 C C . GLY A 1 373 ? -24.294 -5.928 27.900 1.00 79.94 373 GLY A C 1
ATOM 2911 O O . GLY A 1 373 ? -23.646 -4.938 28.251 1.00 79.94 373 GLY A O 1
ATOM 2912 N N . GLU A 1 374 ? -23.781 -6.933 27.200 1.00 84.88 374 GLU A N 1
ATOM 2913 C CA . GLU A 1 374 ? -22.377 -7.070 26.814 1.00 84.88 374 GLU A CA 1
ATOM 2914 C C . GLU A 1 374 ? -22.287 -7.555 25.365 1.00 84.88 374 GLU A C 1
ATOM 2916 O O . GLU A 1 374 ? -23.064 -8.409 24.939 1.00 84.88 374 GLU A O 1
ATOM 2921 N N . VAL A 1 375 ? -21.335 -7.011 24.607 1.00 83.00 375 VAL A N 1
ATOM 2922 C CA . VAL A 1 375 ? -20.975 -7.511 23.277 1.00 83.00 375 VAL A CA 1
ATOM 2923 C C . VAL A 1 375 ? -19.473 -7.723 23.221 1.00 83.00 375 VAL A C 1
ATOM 2925 O O . VAL A 1 375 ? -18.700 -6.804 23.503 1.00 83.00 375 VAL A O 1
ATOM 2928 N N . LYS A 1 376 ? -19.076 -8.926 22.805 1.00 84.56 376 LYS A N 1
ATOM 2929 C CA . LYS A 1 376 ? -17.694 -9.280 22.479 1.00 84.56 376 LYS A CA 1
ATOM 2930 C C . LYS A 1 376 ? -17.516 -9.295 20.967 1.00 84.56 376 LYS A C 1
ATOM 2932 O O . LYS A 1 376 ? -18.344 -9.845 20.249 1.00 84.56 376 LYS A O 1
ATOM 2937 N N . SER A 1 377 ? -16.451 -8.664 20.491 1.00 84.62 377 SER A N 1
ATOM 2938 C CA . SER A 1 377 ? -16.175 -8.459 19.071 1.00 84.62 377 SER A CA 1
ATOM 2939 C C . SER A 1 377 ? -14.665 -8.500 18.825 1.00 84.62 377 SER A C 1
ATOM 2941 O O . SER A 1 377 ? -13.994 -7.462 18.807 1.00 84.62 377 SER A O 1
ATOM 2943 N N . GLY A 1 378 ? -14.128 -9.708 18.645 1.00 86.94 378 GLY A N 1
ATOM 2944 C CA . GLY A 1 378 ? -12.684 -9.949 18.627 1.00 86.94 378 GLY A CA 1
ATOM 2945 C C . GLY A 1 378 ? -12.072 -9.603 19.986 1.00 86.94 378 GLY A C 1
ATOM 2946 O O . GLY A 1 378 ? -12.597 -9.993 21.029 1.00 86.94 378 GLY A O 1
ATOM 2947 N N . ARG A 1 379 ? -11.012 -8.790 19.984 1.00 90.44 379 ARG A N 1
ATOM 2948 C CA . ARG A 1 379 ? -10.321 -8.303 21.194 1.00 90.44 379 ARG A CA 1
ATOM 2949 C C . ARG A 1 379 ? -11.040 -7.156 21.917 1.00 90.44 379 ARG A C 1
ATOM 2951 O O . ARG A 1 379 ? -10.491 -6.591 22.859 1.00 90.44 379 ARG A O 1
ATOM 2958 N N . LEU A 1 380 ? -12.234 -6.757 21.471 1.00 90.38 380 LEU A N 1
ATOM 2959 C CA . LEU A 1 380 ? -13.023 -5.686 22.085 1.00 90.38 380 LEU A CA 1
ATOM 2960 C C . LEU A 1 380 ? -14.220 -6.255 22.850 1.00 90.38 380 LEU A C 1
ATOM 2962 O O . LEU A 1 380 ? -15.066 -6.932 22.266 1.00 90.38 380 LEU A O 1
ATOM 2966 N N . THR A 1 381 ? -14.341 -5.891 24.123 1.00 89.88 381 THR A N 1
ATOM 2967 C CA . THR A 1 381 ? -15.535 -6.124 24.941 1.00 89.88 381 THR A CA 1
ATOM 2968 C C . THR A 1 381 ? -16.188 -4.794 25.292 1.00 89.88 381 THR A C 1
ATOM 2970 O O . THR A 1 381 ? -15.523 -3.854 25.724 1.00 89.88 381 THR A O 1
ATOM 2973 N N . ARG A 1 382 ? -17.501 -4.678 25.094 1.00 88.81 382 ARG A N 1
ATOM 2974 C CA . ARG A 1 382 ? -18.243 -3.443 25.366 1.00 88.81 382 ARG A CA 1
ATOM 2975 C C . ARG A 1 382 ? -19.511 -3.730 26.148 1.00 88.81 382 ARG A C 1
ATOM 2977 O O . ARG A 1 382 ? -20.321 -4.556 25.732 1.00 88.81 382 ARG A O 1
ATOM 2984 N N . TRP A 1 383 ? -19.718 -2.964 27.212 1.00 86.69 383 TRP A N 1
ATOM 2985 C CA . TRP A 1 383 ? -20.935 -2.987 28.010 1.00 86.69 383 TRP A CA 1
ATOM 2986 C C . TRP A 1 383 ? -21.873 -1.852 27.609 1.00 86.69 383 TRP A C 1
ATOM 2988 O O . TRP A 1 383 ? -21.448 -0.760 27.225 1.00 86.69 383 TRP A O 1
ATOM 2998 N N . PHE A 1 384 ? -23.174 -2.110 27.700 1.00 83.69 384 PHE A N 1
ATOM 2999 C CA . PHE A 1 384 ? -24.188 -1.073 27.569 1.00 83.69 384 PHE A CA 1
ATOM 3000 C C . PHE A 1 384 ? -24.572 -0.539 28.945 1.00 83.69 384 PHE A C 1
ATOM 3002 O O . PHE A 1 384 ? -24.992 -1.303 29.812 1.00 83.69 384 PHE A O 1
ATOM 3009 N N . CYS A 1 385 ? -24.465 0.778 29.113 1.00 85.06 385 CYS A N 1
ATOM 3010 C CA . CYS A 1 385 ? -24.626 1.446 30.400 1.00 85.06 385 CYS A CA 1
ATOM 3011 C C . CYS A 1 385 ? -25.957 2.196 30.486 1.00 85.06 385 CYS A C 1
ATOM 3013 O O . CYS A 1 385 ? -26.385 2.841 29.521 1.00 85.06 385 CYS A O 1
ATOM 3015 N N . LYS A 1 386 ? -26.614 2.110 31.643 1.00 85.50 386 LYS A N 1
ATOM 3016 C CA . LYS A 1 386 ? -27.789 2.909 32.021 1.00 85.50 386 LYS A CA 1
ATOM 3017 C C . LYS A 1 386 ? -27.545 3.555 33.384 1.00 85.50 386 LYS A C 1
ATOM 3019 O O . LYS A 1 386 ? -26.842 2.974 34.205 1.00 85.50 386 LYS A O 1
ATOM 3024 N N . GLU A 1 387 ? -28.100 4.739 33.624 1.00 83.06 387 GLU A N 1
ATOM 3025 C CA . GLU A 1 387 ? -28.012 5.378 34.943 1.00 83.06 387 GLU A CA 1
ATOM 3026 C C . GLU A 1 387 ? -28.639 4.478 36.007 1.00 83.06 387 GLU A C 1
ATOM 3028 O O . GLU A 1 387 ? -29.710 3.902 35.797 1.00 83.06 387 GLU A O 1
ATOM 3033 N N . SER A 1 388 ? -27.978 4.359 37.155 1.00 72.81 388 SER A N 1
ATOM 3034 C CA . SER A 1 388 ? -28.453 3.514 38.253 1.00 72.81 388 SER A CA 1
ATOM 3035 C C . SER A 1 388 ? -29.741 4.032 38.917 1.00 72.81 388 SER A C 1
ATOM 3037 O O . SER A 1 388 ? -30.385 3.266 39.624 1.00 72.81 388 SER A O 1
ATOM 3039 N N . ASN A 1 389 ? -30.148 5.286 38.661 1.00 62.78 389 ASN A N 1
ATOM 3040 C CA . ASN A 1 389 ? -31.268 5.974 39.328 1.00 62.78 389 ASN A CA 1
ATOM 3041 C C . ASN A 1 389 ? -32.449 6.331 38.400 1.00 62.78 389 ASN A C 1
ATOM 3043 O O . ASN A 1 389 ? -33.200 7.262 38.694 1.00 62.78 389 ASN A O 1
ATOM 3047 N N . ALA A 1 390 ? -32.644 5.632 37.278 1.00 45.09 390 ALA A N 1
ATOM 3048 C CA . ALA A 1 390 ? -33.882 5.803 36.515 1.00 45.09 390 ALA A CA 1
ATOM 3049 C C . ALA A 1 390 ? -35.060 5.220 37.329 1.00 45.09 390 ALA A C 1
ATOM 3051 O O . ALA A 1 390 ? -35.003 4.038 37.675 1.00 45.09 390 ALA A O 1
ATOM 3052 N N . PRO A 1 391 ? -36.113 5.998 37.654 1.00 40.81 391 PRO A N 1
ATOM 3053 C CA . PRO A 1 391 ? -37.255 5.476 38.391 1.00 40.81 391 PRO A CA 1
ATOM 3054 C C . PRO A 1 391 ? -37.902 4.348 37.586 1.00 40.81 391 PRO A C 1
ATOM 3056 O O . PRO A 1 391 ? -38.228 4.519 36.408 1.00 40.81 391 PRO A O 1
ATOM 3059 N N . GLU A 1 392 ? -38.077 3.195 38.229 1.00 40.38 392 GLU A N 1
ATOM 3060 C CA . GLU A 1 392 ? -38.883 2.090 37.723 1.00 40.38 392 GLU A CA 1
ATOM 3061 C C . GLU A 1 392 ? -40.309 2.602 37.497 1.00 40.38 392 GLU A C 1
ATOM 3063 O O . GLU A 1 392 ? -41.145 2.631 38.398 1.00 40.38 392 GLU A O 1
ATOM 3068 N N . THR A 1 393 ? -40.611 3.029 36.274 1.00 32.72 393 THR A N 1
ATOM 3069 C CA . THR A 1 393 ? -41.997 3.073 35.822 1.00 32.72 393 THR A CA 1
ATOM 3070 C C . THR A 1 393 ? -42.394 1.629 35.572 1.00 32.72 393 THR A C 1
ATOM 3072 O O . THR A 1 393 ? -42.158 1.054 34.514 1.00 32.72 393 THR A O 1
ATOM 3075 N N . VAL A 1 394 ? -42.924 1.020 36.630 1.00 36.12 394 VAL A N 1
ATOM 3076 C CA . VAL A 1 394 ? -43.592 -0.275 36.602 1.00 36.12 394 VAL A CA 1
ATOM 3077 C C . VAL A 1 394 ? -44.708 -0.189 35.563 1.00 36.12 394 VAL A C 1
ATOM 3079 O O . VAL A 1 394 ? -45.761 0.393 35.810 1.00 36.12 394 VAL A O 1
ATOM 3082 N N . SER A 1 395 ? -44.469 -0.751 34.382 1.00 30.89 395 SER A N 1
ATOM 3083 C CA . SER A 1 395 ? -45.545 -1.232 33.526 1.00 30.89 395 SER A CA 1
ATOM 3084 C C . SER A 1 395 ? -45.714 -2.712 33.869 1.00 30.89 395 SER A C 1
ATOM 3086 O O . SER A 1 395 ? -44.746 -3.467 33.742 1.00 30.89 395 SER A O 1
ATOM 3088 N N . PRO A 1 396 ? -46.866 -3.130 34.414 1.00 40.56 396 PRO A N 1
ATOM 3089 C CA . PRO A 1 396 ? -47.050 -4.500 34.836 1.00 40.56 396 PRO A CA 1
ATOM 3090 C C . PRO A 1 396 ? -47.395 -5.324 33.603 1.00 40.56 396 PRO A C 1
ATOM 3092 O O . PRO A 1 396 ? -48.501 -5.213 33.099 1.00 40.56 396 PRO A O 1
ATOM 3095 N N . GLU A 1 397 ? -46.485 -6.178 33.149 1.00 34.72 397 GLU A N 1
ATOM 3096 C CA . GLU A 1 397 ? -46.901 -7.450 32.566 1.00 34.72 397 GLU A CA 1
ATOM 3097 C C . GLU A 1 397 ? -45.802 -8.504 32.707 1.00 34.72 397 GLU A C 1
ATOM 3099 O O . GLU A 1 397 ? -44.607 -8.261 32.546 1.00 34.72 397 GLU A O 1
ATOM 3104 N N . ALA A 1 398 ? -46.250 -9.663 33.171 1.00 34.41 398 ALA A N 1
ATOM 3105 C CA . ALA A 1 398 ? -45.471 -10.718 33.775 1.00 34.41 398 ALA A CA 1
ATOM 3106 C C . ALA A 1 398 ? -44.522 -11.434 32.801 1.00 34.41 398 ALA A C 1
ATOM 3108 O O . ALA A 1 398 ? -44.904 -11.829 31.709 1.00 34.41 398 ALA A O 1
ATOM 3109 N N . GLY A 1 399 ? -43.332 -11.752 33.315 1.00 32.19 399 GLY A N 1
ATOM 3110 C CA . GLY A 1 399 ?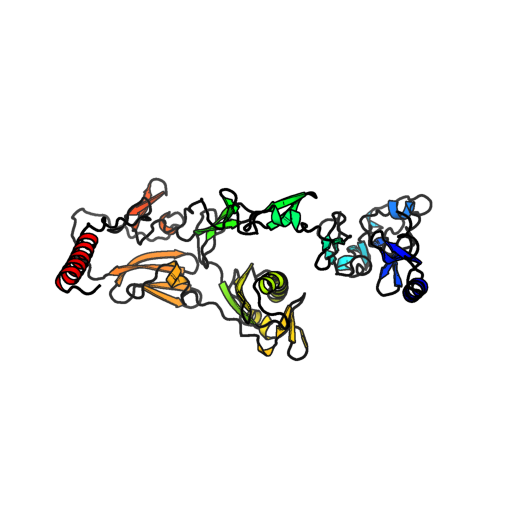 -42.895 -13.146 33.394 1.00 32.19 399 GLY A CA 1
ATOM 3111 C C . GLY A 1 399 ? -42.294 -13.785 32.143 1.00 32.19 399 GLY A C 1
ATOM 3112 O O . GLY A 1 399 ? -42.958 -14.554 31.469 1.00 32.19 399 GLY A O 1
ATOM 3113 N N . SER A 1 400 ? -40.977 -13.649 31.987 1.00 31.92 400 SER A N 1
ATOM 3114 C CA . SER A 1 400 ? -40.066 -14.806 31.940 1.00 31.92 400 SER A CA 1
ATOM 3115 C C . SER A 1 400 ? -38.621 -14.317 31.966 1.00 31.92 400 SER A C 1
ATOM 3117 O O . SER A 1 400 ? -38.171 -13.559 31.111 1.00 31.92 400 SER A O 1
ATOM 3119 N N . ARG A 1 401 ? -37.897 -14.741 32.998 1.00 45.16 401 ARG A N 1
ATOM 3120 C CA . ARG A 1 401 ? -36.488 -14.444 33.229 1.00 45.16 401 ARG A CA 1
ATOM 3121 C C . ARG A 1 401 ? -35.657 -15.355 32.323 1.00 45.16 401 ARG A C 1
ATOM 3123 O O . ARG A 1 401 ? -35.285 -16.444 32.738 1.00 45.16 401 ARG A O 1
ATOM 3130 N N . GLU A 1 402 ? -35.377 -14.919 31.101 1.00 32.50 402 GLU A N 1
ATOM 3131 C CA . GLU A 1 402 ? -34.306 -15.506 30.295 1.00 32.50 402 GLU A CA 1
ATOM 3132 C C . GLU A 1 402 ? -33.049 -14.654 30.462 1.00 32.50 402 GLU A C 1
ATOM 3134 O O . GLU A 1 402 ? -32.898 -13.574 29.898 1.00 32.50 402 GLU A O 1
ATOM 3139 N N . THR A 1 403 ? -32.131 -15.148 31.288 1.00 36.75 403 THR A N 1
ATOM 3140 C CA . THR A 1 403 ? -30.708 -14.829 31.188 1.00 36.75 403 THR A CA 1
ATOM 3141 C C . THR A 1 403 ? -30.221 -15.264 29.807 1.00 36.75 403 THR A C 1
ATOM 3143 O O . THR A 1 403 ? -29.817 -16.412 29.622 1.00 36.75 403 THR A O 1
ATOM 3146 N N . THR A 1 404 ? -30.267 -14.364 28.827 1.00 38.00 404 THR A N 1
ATOM 3147 C CA . THR A 1 404 ? -29.608 -14.550 27.532 1.00 38.00 404 THR A CA 1
ATOM 3148 C C . THR A 1 404 ? -28.102 -14.469 27.741 1.00 38.00 404 THR A C 1
ATOM 3150 O O . THR A 1 404 ? -27.473 -13.416 27.690 1.00 38.00 404 THR A O 1
ATOM 3153 N N . THR A 1 405 ? -27.510 -15.625 28.012 1.00 39.44 405 THR A N 1
ATOM 3154 C CA . THR A 1 405 ? -26.092 -15.858 27.765 1.00 39.44 405 THR A CA 1
ATOM 3155 C C . THR A 1 405 ? -25.870 -15.723 26.259 1.00 39.44 405 THR A C 1
ATOM 3157 O O . THR A 1 405 ? -26.288 -16.564 25.466 1.00 39.44 405 THR A O 1
ATOM 3160 N N . LEU A 1 406 ? -25.255 -14.616 25.846 1.00 46.44 406 LEU A N 1
ATOM 3161 C CA . LEU A 1 406 ? -24.958 -14.289 24.451 1.00 46.44 406 LEU A CA 1
ATOM 3162 C C . LEU A 1 406 ? -23.711 -15.068 23.991 1.00 46.44 406 LEU A C 1
ATOM 3164 O O . LEU A 1 406 ? -22.666 -14.504 23.699 1.00 46.44 406 LEU A O 1
ATOM 3168 N N . ASN A 1 407 ? -23.823 -16.399 23.988 1.00 44.94 407 ASN A N 1
ATOM 3169 C CA . ASN A 1 407 ? -22.794 -17.333 23.517 1.00 44.94 407 ASN A CA 1
ATOM 3170 C C . ASN A 1 407 ? -23.214 -18.050 22.219 1.00 44.94 407 ASN A C 1
ATOM 3172 O O . ASN A 1 407 ? -22.661 -19.099 21.896 1.00 44.94 407 ASN A O 1
ATOM 3176 N N . ASN A 1 408 ? -24.188 -17.516 21.470 1.00 49.12 408 ASN A N 1
ATOM 3177 C CA . ASN A 1 408 ? -24.575 -18.073 20.174 1.00 49.12 408 ASN A CA 1
ATOM 3178 C C . ASN A 1 408 ? -24.047 -17.192 19.019 1.00 49.12 408 ASN A C 1
ATOM 3180 O O . ASN A 1 408 ? -24.549 -16.079 18.858 1.00 49.12 408 ASN A O 1
ATOM 3184 N N . PRO A 1 409 ? -23.090 -17.665 18.193 1.00 52.47 409 PRO A N 1
ATOM 3185 C CA . PRO A 1 409 ? -22.554 -16.921 17.044 1.00 52.47 409 PRO A CA 1
ATOM 3186 C C . PRO A 1 409 ? -23.592 -16.590 15.953 1.00 52.47 409 PRO A C 1
ATOM 3188 O O . PRO A 1 409 ? -23.280 -15.854 15.019 1.00 52.47 409 PRO A O 1
ATOM 3191 N N . GLU A 1 410 ? -24.825 -17.092 16.067 1.00 59.12 410 GLU A N 1
ATOM 3192 C CA . GLU A 1 410 ? -25.934 -16.776 15.163 1.00 59.12 410 GLU A CA 1
ATOM 3193 C C . GLU A 1 410 ? -26.833 -15.619 15.633 1.00 59.12 410 GLU A C 1
ATOM 3195 O O . GLU A 1 410 ? -27.815 -15.328 14.957 1.00 59.12 410 GLU A O 1
ATOM 3200 N N . ASP A 1 411 ? -26.572 -14.959 16.770 1.00 71.75 411 ASP A N 1
ATOM 3201 C CA . ASP A 1 411 ? -27.426 -13.850 17.222 1.00 71.75 411 ASP A CA 1
ATOM 3202 C C . ASP A 1 411 ? -27.247 -12.588 16.337 1.00 71.75 411 ASP A C 1
ATOM 3204 O O . ASP A 1 411 ? -26.181 -11.964 16.351 1.00 71.75 411 ASP A O 1
ATOM 3208 N N . PRO A 1 412 ? -28.283 -12.154 15.588 1.00 66.50 412 PRO A N 1
ATOM 3209 C CA . PRO A 1 412 ? -28.214 -10.982 14.711 1.00 66.50 412 PRO A CA 1
ATOM 3210 C C . PRO A 1 412 ? -28.043 -9.657 15.476 1.00 66.50 412 PRO A C 1
ATOM 3212 O O . PRO A 1 412 ? -27.718 -8.631 14.876 1.00 66.50 412 PRO A O 1
ATOM 3215 N N . CYS A 1 413 ? -28.210 -9.648 16.802 1.00 70.56 413 CYS A N 1
ATOM 3216 C CA . CYS A 1 413 ? -27.890 -8.492 17.633 1.00 70.56 413 CYS A CA 1
ATOM 3217 C C . CYS A 1 413 ? -26.392 -8.326 17.919 1.00 70.56 413 CYS A C 1
ATOM 3219 O O . CYS A 1 413 ? -25.974 -7.223 18.285 1.00 70.56 413 CYS A O 1
ATOM 3221 N N . ILE A 1 414 ? -25.566 -9.351 17.667 1.00 66.56 414 ILE A N 1
ATOM 3222 C CA . ILE A 1 414 ? -24.100 -9.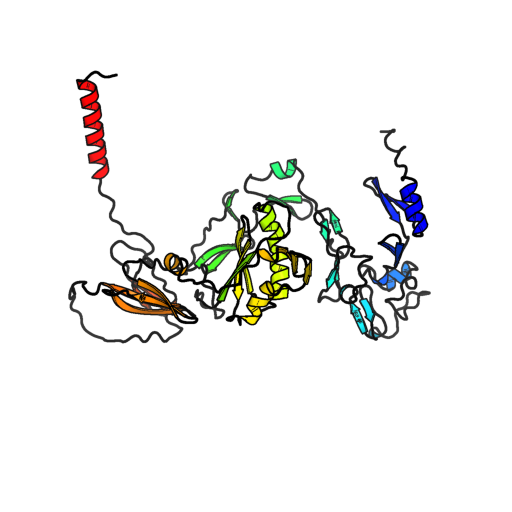259 17.775 1.00 66.56 414 ILE A CA 1
ATOM 3223 C C . ILE A 1 414 ? -23.548 -8.201 16.812 1.00 66.56 414 ILE A C 1
ATOM 3225 O O . ILE A 1 414 ? -22.621 -7.475 17.165 1.00 66.56 414 ILE A O 1
ATOM 3229 N N . SER A 1 415 ? -24.159 -8.023 15.632 1.00 59.41 415 SER A N 1
ATOM 3230 C CA . SER A 1 415 ? -23.757 -6.993 14.658 1.00 59.41 415 SER A CA 1
ATOM 3231 C C . SER A 1 415 ? -24.173 -5.564 15.039 1.00 59.41 415 SER A C 1
ATOM 3233 O O . SER A 1 415 ? -24.018 -4.645 14.236 1.00 59.41 415 SER A O 1
ATOM 3235 N N . ILE A 1 416 ? -24.723 -5.367 16.246 1.00 67.50 416 ILE A N 1
ATOM 3236 C CA . ILE A 1 416 ? -25.185 -4.084 16.806 1.00 67.50 416 ILE A CA 1
ATOM 3237 C C . ILE A 1 416 ? -25.928 -3.260 15.741 1.00 67.50 416 ILE A C 1
ATOM 3239 O O . ILE A 1 416 ? -25.510 -2.159 15.361 1.00 67.50 416 ILE A O 1
ATOM 3243 N N . PRO A 1 417 ? -27.026 -3.802 15.197 1.00 70.75 417 PRO A N 1
ATOM 3244 C CA . PRO A 1 417 ? -27.683 -3.174 14.070 1.00 70.75 417 PRO A CA 1
ATOM 3245 C C . PRO A 1 417 ? -28.367 -1.852 14.452 1.00 70.75 417 PRO A C 1
ATOM 3247 O O . PRO A 1 417 ? -28.550 -1.011 13.578 1.00 70.75 417 PRO A O 1
ATOM 3250 N N . CYS A 1 418 ? -28.688 -1.620 15.728 1.00 77.56 418 CYS A N 1
ATOM 3251 C CA . CYS A 1 418 ? -29.388 -0.421 16.193 1.00 77.56 418 CYS A CA 1
ATOM 3252 C C . CYS A 1 418 ? -28.439 0.771 16.449 1.00 77.56 418 CYS A C 1
ATOM 3254 O O . CYS A 1 418 ? -27.462 0.692 17.202 1.00 77.56 418 CYS A O 1
ATOM 3256 N N . PHE A 1 419 ? -28.740 1.915 15.837 1.00 71.31 419 PHE A N 1
ATOM 3257 C CA . PHE A 1 419 ? -28.081 3.206 16.030 1.00 71.31 419 PHE A CA 1
ATOM 3258 C C . PHE A 1 419 ? -28.567 3.913 17.306 1.00 71.31 419 PHE A C 1
ATOM 3260 O O . PHE A 1 419 ? -29.512 3.475 17.958 1.00 71.31 419 PHE A O 1
ATOM 3267 N N . ASN A 1 420 ? -27.876 4.995 17.694 1.00 70.50 420 ASN A N 1
ATOM 3268 C CA . ASN A 1 420 ? -28.284 5.910 18.775 1.00 70.50 420 ASN A CA 1
ATOM 3269 C C . ASN A 1 420 ? -28.705 5.228 20.093 1.00 70.50 420 ASN A C 1
ATOM 3271 O O . ASN A 1 420 ? -29.685 5.604 20.733 1.00 70.50 420 ASN A O 1
ATOM 3275 N N . ASN A 1 421 ? -27.954 4.197 20.494 1.00 70.94 421 ASN A N 1
ATOM 3276 C CA . ASN A 1 421 ? -28.197 3.411 21.707 1.00 70.94 421 ASN A CA 1
ATOM 3277 C C . ASN A 1 421 ? -29.589 2.745 21.753 1.00 70.94 421 ASN A C 1
ATOM 3279 O O . ASN A 1 421 ? -30.095 2.494 22.848 1.00 70.94 421 ASN A O 1
ATOM 3283 N N . GLY A 1 422 ? -30.197 2.459 20.596 1.00 77.69 422 GLY A N 1
ATOM 3284 C CA . GLY A 1 422 ? -31.394 1.627 20.500 1.00 77.69 422 GLY A CA 1
ATOM 3285 C C . GLY A 1 422 ? -31.138 0.208 21.012 1.00 77.69 422 GLY A C 1
ATOM 3286 O O . GLY A 1 422 ? -30.038 -0.331 20.854 1.00 77.69 422 GLY A O 1
ATOM 3287 N N . LEU A 1 423 ? -32.149 -0.385 21.643 1.00 78.06 423 LEU A N 1
ATOM 3288 C CA . LEU A 1 423 ? -32.085 -1.739 22.180 1.00 78.06 423 LEU A CA 1
ATOM 3289 C C . LEU A 1 423 ? -32.341 -2.742 21.050 1.00 78.06 423 LEU A C 1
ATOM 3291 O O . LEU A 1 423 ? -33.378 -2.686 20.395 1.00 78.06 423 LEU A O 1
ATOM 3295 N N . CYS A 1 424 ? -31.396 -3.653 20.821 1.00 81.25 424 CYS A N 1
ATOM 3296 C CA . CYS A 1 424 ? -31.564 -4.724 19.844 1.00 81.25 424 CYS A CA 1
ATOM 3297 C C . CYS A 1 424 ? -32.245 -5.933 20.483 1.00 81.25 424 CYS A C 1
ATOM 3299 O O . CYS A 1 424 ? -31.836 -6.376 21.556 1.00 81.25 424 CYS A O 1
ATOM 3301 N N . LYS A 1 425 ? -33.246 -6.485 19.797 1.00 83.56 425 LYS A N 1
ATOM 3302 C CA . LYS A 1 425 ? -33.903 -7.747 20.142 1.00 83.56 425 LYS A CA 1
ATOM 3303 C C . LYS A 1 425 ? -33.815 -8.718 18.970 1.00 83.56 425 LYS A C 1
ATOM 3305 O O . LYS A 1 425 ? -33.967 -8.316 17.816 1.00 83.56 425 LYS A O 1
ATOM 3310 N N . LYS A 1 426 ? -33.601 -10.003 19.260 1.00 75.62 426 LYS A N 1
ATOM 3311 C CA . LYS A 1 426 ? -33.653 -11.060 18.245 1.00 75.62 426 LYS A CA 1
ATOM 3312 C C . LYS A 1 426 ? -35.087 -11.194 17.724 1.00 75.62 426 LYS A C 1
ATOM 3314 O O . LYS A 1 426 ? -36.015 -11.435 18.491 1.00 75.62 426 LYS A O 1
ATOM 3319 N N . GLY A 1 427 ? -35.256 -10.996 16.424 1.00 77.19 427 GLY A N 1
ATOM 3320 C CA . GLY A 1 427 ? -36.513 -11.131 15.700 1.00 77.19 427 GLY A CA 1
ATOM 3321 C C . GLY A 1 427 ? -36.731 -12.543 15.131 1.00 77.19 427 GLY A C 1
ATOM 3322 O O . GLY A 1 427 ? -35.846 -13.406 15.194 1.00 77.19 427 GLY A O 1
ATOM 3323 N N . PRO A 1 428 ? -37.912 -12.807 14.543 1.00 73.69 428 PRO A N 1
ATOM 3324 C CA . PRO A 1 428 ? -38.227 -14.090 13.914 1.00 73.69 428 PRO A CA 1
ATOM 3325 C C . PRO A 1 428 ? -37.249 -14.427 12.777 1.00 73.69 428 PRO A C 1
ATOM 3327 O O . PRO A 1 428 ? -36.778 -13.533 12.080 1.00 73.69 428 PRO A O 1
ATOM 3330 N N . LYS A 1 429 ? -36.971 -15.717 12.535 1.00 70.25 429 LYS A N 1
ATOM 3331 C CA . LYS A 1 429 ? -36.100 -16.189 11.430 1.00 70.25 429 LYS A CA 1
ATOM 3332 C C . LYS A 1 429 ? -34.670 -15.618 11.451 1.00 70.25 429 LYS A C 1
ATOM 3334 O O . LYS A 1 429 ? -34.108 -15.321 10.403 1.00 70.25 429 LYS A O 1
ATOM 3339 N N . ASN A 1 430 ? -34.084 -15.473 12.638 1.00 69.38 430 ASN A N 1
ATOM 3340 C CA . ASN A 1 430 ? -32.724 -14.953 12.815 1.00 69.38 430 ASN A CA 1
ATOM 3341 C C . ASN A 1 430 ? -32.518 -13.516 12.291 1.00 69.38 430 ASN A C 1
ATOM 3343 O O . ASN A 1 430 ? -31.419 -13.137 11.895 1.00 69.38 430 ASN A O 1
ATOM 3347 N N . THR A 1 431 ? -33.586 -12.716 12.301 1.00 71.75 431 THR A N 1
ATOM 3348 C CA . THR A 1 431 ? -33.553 -11.270 12.025 1.00 71.75 431 THR A CA 1
ATOM 3349 C C . THR A 1 431 ? -33.394 -10.477 13.326 1.00 71.75 431 THR A C 1
ATOM 3351 O O . THR A 1 431 ? -33.424 -11.058 14.409 1.00 71.75 431 THR A O 1
ATOM 3354 N N . TYR A 1 432 ? -33.220 -9.158 13.261 1.00 79.44 432 TYR A N 1
ATOM 3355 C CA . TYR A 1 432 ? -33.168 -8.290 14.443 1.00 79.44 432 TYR A CA 1
ATOM 3356 C C . TYR A 1 432 ? -34.311 -7.270 14.427 1.00 79.44 432 TYR A C 1
ATOM 3358 O O . TYR A 1 432 ? -34.852 -6.947 13.373 1.00 79.44 432 TYR A O 1
ATOM 3366 N N . MET A 1 433 ? -34.638 -6.723 15.595 1.00 84.00 433 MET A N 1
ATOM 3367 C CA . MET A 1 433 ? -35.569 -5.610 15.757 1.00 84.00 433 MET A CA 1
ATOM 3368 C C . MET A 1 433 ? -34.962 -4.567 16.695 1.00 84.00 433 MET A C 1
ATOM 3370 O O . MET A 1 433 ? -34.377 -4.922 17.719 1.00 84.00 433 MET A O 1
ATOM 3374 N N . CYS A 1 434 ? -35.086 -3.287 16.344 1.00 84.31 434 CYS A N 1
ATOM 3375 C CA . CYS A 1 434 ? -34.552 -2.187 17.140 1.00 84.31 434 CYS A CA 1
ATOM 3376 C C . CYS A 1 434 ? -35.659 -1.430 17.866 1.00 84.31 434 CYS A C 1
ATOM 3378 O O . CYS A 1 434 ? -36.573 -0.892 17.246 1.00 84.31 434 CYS A O 1
ATOM 3380 N N . GLU A 1 435 ? -35.532 -1.327 19.183 1.00 85.12 435 GLU A N 1
ATOM 3381 C CA . GLU A 1 435 ? -36.353 -0.451 20.009 1.00 85.12 435 GLU A CA 1
ATOM 3382 C C . GLU A 1 435 ? -35.617 0.866 20.240 1.00 85.12 435 GLU A C 1
ATOM 3384 O O . GLU A 1 435 ? -34.567 0.926 20.888 1.00 85.12 435 GLU A O 1
ATOM 3389 N N . CYS A 1 436 ? -36.155 1.940 19.669 1.00 81.94 436 CYS A N 1
ATOM 3390 C CA . CYS A 1 436 ? -35.504 3.240 19.680 1.00 81.94 436 CYS A CA 1
ATOM 3391 C C . CYS A 1 436 ? -35.732 3.993 20.981 1.00 81.94 436 CYS A C 1
ATOM 3393 O O . CYS A 1 436 ? -36.845 4.058 21.500 1.00 81.94 436 CYS A O 1
ATOM 3395 N N . LYS A 1 437 ? -34.662 4.617 21.484 1.00 79.00 437 LYS A N 1
ATOM 3396 C CA . LYS A 1 437 ? -34.759 5.555 22.601 1.00 79.00 437 LYS A CA 1
ATOM 3397 C C . LYS A 1 437 ? -35.567 6.790 22.202 1.00 79.00 437 LYS A C 1
ATOM 3399 O O . LYS A 1 437 ? -35.623 7.172 21.032 1.00 79.00 437 LYS A O 1
ATOM 3404 N N . GLN A 1 438 ? -36.162 7.435 23.202 1.00 77.88 438 GLN A N 1
ATOM 3405 C CA . GLN A 1 438 ? -36.949 8.650 23.017 1.00 77.88 438 GLN A CA 1
ATOM 3406 C C . GLN A 1 438 ? -36.135 9.727 22.283 1.00 77.88 438 GLN A C 1
ATOM 3408 O O . GLN A 1 438 ? -34.980 9.979 22.619 1.00 77.88 438 GLN A O 1
ATOM 3413 N N . GLY A 1 439 ? -36.740 10.352 21.270 1.00 73.19 439 GLY A N 1
ATOM 3414 C CA . GLY A 1 439 ? -36.058 11.322 20.408 1.00 73.19 439 GLY A CA 1
ATOM 3415 C C . GLY A 1 439 ? -35.333 10.708 19.208 1.00 73.19 439 GLY A C 1
ATOM 3416 O O . GLY A 1 439 ? -34.750 11.454 18.427 1.00 73.19 439 GLY A O 1
ATOM 3417 N N . PHE A 1 440 ? -35.418 9.389 19.004 1.00 79.31 440 PHE A N 1
ATOM 3418 C CA . PHE A 1 440 ? -34.916 8.697 17.815 1.00 79.31 440 PHE A CA 1
ATOM 3419 C C . PHE A 1 440 ? -36.001 7.816 17.177 1.00 79.31 440 PHE A C 1
ATOM 3421 O O . PHE A 1 440 ? -36.951 7.396 17.831 1.00 79.31 440 PHE A O 1
ATOM 3428 N N . SER A 1 441 ? -35.887 7.566 15.876 1.00 79.94 441 SER A N 1
ATOM 3429 C CA . SER A 1 441 ? -36.834 6.782 15.077 1.00 79.94 441 SER A CA 1
ATOM 3430 C C . SER A 1 441 ? -36.142 6.142 13.869 1.00 79.94 441 SER A C 1
ATOM 3432 O O . SER A 1 441 ? -34.973 6.414 13.595 1.00 79.94 441 SER A O 1
ATOM 3434 N N . GLY A 1 442 ? -36.871 5.304 13.133 1.00 77.56 442 GLY A N 1
ATOM 3435 C CA . GLY A 1 442 ? -36.340 4.512 12.021 1.00 77.56 442 GLY A CA 1
ATOM 3436 C C . GLY A 1 442 ? -36.185 3.044 12.401 1.00 77.56 442 GLY A C 1
ATOM 3437 O O . GLY A 1 442 ? -36.165 2.706 13.581 1.00 77.56 442 GLY A O 1
ATOM 3438 N N . GLU A 1 443 ? -36.086 2.176 11.396 1.00 80.94 443 GLU A N 1
ATOM 3439 C CA . GLU A 1 443 ? -35.976 0.718 11.573 1.00 80.94 443 GLU A CA 1
ATOM 3440 C C . GLU A 1 443 ? -34.754 0.331 12.410 1.00 80.94 443 GLU A C 1
ATOM 3442 O O . GLU A 1 443 ? -34.755 -0.680 13.106 1.00 80.94 443 GLU A O 1
ATOM 3447 N N . ARG A 1 444 ? -33.721 1.177 12.384 1.00 80.38 444 ARG A N 1
ATOM 3448 C CA . ARG A 1 444 ? -32.490 0.993 13.141 1.00 80.38 444 ARG A CA 1
ATOM 3449 C C . ARG A 1 444 ? -32.224 2.155 14.086 1.00 80.38 444 ARG A C 1
ATOM 3451 O O . ARG A 1 444 ? -31.106 2.285 14.563 1.00 80.38 444 ARG A O 1
ATOM 3458 N N . CYS A 1 445 ? -33.211 2.999 14.378 1.00 81.81 445 CYS A N 1
ATOM 3459 C CA . CYS A 1 445 ? -33.056 4.185 15.228 1.00 81.81 445 CYS A CA 1
ATOM 3460 C C . CYS A 1 445 ? -32.073 5.228 14.680 1.00 81.81 445 CYS A C 1
ATOM 3462 O O . CYS A 1 445 ? -31.465 5.980 15.440 1.00 81.81 445 CYS A O 1
ATOM 3464 N N . GLU A 1 446 ? -31.893 5.267 13.362 1.00 76.19 446 GLU A N 1
ATOM 3465 C CA . GLU A 1 446 ? -30.921 6.120 12.682 1.00 76.19 446 GLU A CA 1
ATOM 3466 C C . GLU A 1 446 ? -31.361 7.585 12.542 1.00 76.19 446 GLU A C 1
ATOM 3468 O O . GLU A 1 446 ? -30.544 8.442 12.211 1.00 76.19 446 GLU A O 1
ATOM 3473 N N . ARG A 1 447 ? -32.640 7.897 12.784 1.00 76.44 447 ARG A N 1
ATOM 3474 C CA . ARG A 1 447 ? -33.204 9.243 12.605 1.00 76.44 447 ARG A CA 1
ATOM 3475 C C . ARG A 1 447 ? -33.426 9.910 13.948 1.00 76.44 447 ARG A C 1
ATOM 3477 O O . ARG A 1 447 ? -34.040 9.319 14.829 1.00 76.44 447 ARG A O 1
ATOM 3484 N N . ASN A 1 448 ? -33.041 11.174 14.076 1.00 71.00 448 ASN A N 1
ATOM 3485 C CA . ASN A 1 448 ? -33.405 11.985 15.235 1.00 71.00 448 ASN A CA 1
ATOM 3486 C C . ASN A 1 448 ? -34.877 12.396 15.103 1.00 71.00 448 ASN A C 1
ATOM 3488 O O . ASN A 1 448 ? -35.226 13.234 14.276 1.00 71.00 448 ASN A O 1
ATOM 3492 N N . ALA A 1 449 ? -35.744 11.828 15.935 1.00 62.88 449 ALA A N 1
ATOM 3493 C CA . ALA A 1 449 ? -37.119 12.272 16.142 1.00 62.88 449 ALA A CA 1
ATOM 3494 C C . ALA A 1 449 ? -37.165 13.453 17.130 1.00 62.88 449 ALA A C 1
ATOM 3496 O O . ALA A 1 449 ? -37.947 13.469 18.083 1.00 62.88 449 ALA A O 1
ATOM 3497 N N . GLY A 1 450 ? -36.292 14.443 16.924 1.00 52.66 450 GLY A N 1
ATOM 3498 C CA . GLY A 1 450 ? -36.386 15.714 17.624 1.00 52.66 450 GLY A CA 1
ATOM 3499 C C . GLY A 1 450 ? -37.674 16.409 17.198 1.00 52.66 450 GLY A C 1
ATOM 3500 O O . GLY A 1 450 ? -37.917 16.590 16.005 1.00 52.66 450 GLY A O 1
ATOM 3501 N N . LYS A 1 451 ? -38.508 16.773 18.178 1.00 40.28 451 LYS A N 1
ATOM 3502 C CA . LYS A 1 451 ? -39.651 17.675 17.999 1.00 40.28 451 LYS A CA 1
ATOM 3503 C C . LYS A 1 451 ? -39.226 18.827 17.082 1.00 40.28 451 LYS A C 1
ATOM 3505 O O . LYS A 1 451 ? -38.151 19.388 17.294 1.00 40.28 451 LYS A O 1
ATOM 3510 N N . LYS A 1 452 ? -40.064 19.185 16.095 1.00 40.12 452 LYS A N 1
ATOM 3511 C CA . LYS A 1 452 ? -39.996 20.502 15.438 1.00 40.12 452 LYS A CA 1
ATOM 3512 C C . LYS A 1 452 ? -39.700 21.515 16.541 1.00 40.12 452 LYS A C 1
ATOM 3514 O O . LYS A 1 452 ? -40.500 21.612 17.470 1.00 40.12 452 LYS A O 1
ATOM 3519 N N . LEU A 1 453 ? -38.557 22.199 16.480 1.00 37.59 453 LEU A N 1
ATOM 3520 C CA . LEU A 1 453 ? -38.351 23.373 17.315 1.00 37.59 453 LEU A CA 1
ATOM 3521 C C . LEU A 1 453 ? -39.523 24.297 17.009 1.00 37.59 453 LEU A C 1
ATOM 3523 O O . LEU A 1 453 ? -39.674 24.777 15.884 1.00 37.59 453 LEU A O 1
ATOM 3527 N N . GLU A 1 454 ? -40.409 24.434 17.987 1.00 39.56 454 GLU A N 1
ATOM 3528 C CA . GLU A 1 454 ? -41.510 25.363 17.900 1.00 39.56 454 GLU A CA 1
ATOM 3529 C C . GLU A 1 454 ? -40.961 26.766 17.654 1.00 39.56 454 GLU A C 1
ATOM 3531 O O . GLU A 1 454 ? -39.914 27.161 18.167 1.00 39.56 454 GLU A O 1
ATOM 3536 N N . ALA A 1 455 ? -41.720 27.488 16.842 1.00 42.59 455 ALA A N 1
ATOM 3537 C CA . ALA A 1 455 ? -41.667 28.878 16.413 1.00 42.59 455 ALA A CA 1
ATOM 3538 C C . ALA A 1 455 ? -41.315 29.977 17.454 1.00 42.59 455 ALA A C 1
ATOM 3540 O O . ALA A 1 455 ? -41.553 31.151 17.184 1.00 42.59 455 ALA A O 1
ATOM 3541 N N . GLN A 1 456 ? -40.750 29.676 18.624 1.00 47.81 456 GLN A N 1
ATOM 3542 C CA . GLN A 1 456 ? -40.529 30.658 19.691 1.00 47.81 456 GLN A CA 1
ATOM 3543 C C . GLN A 1 456 ? -39.229 31.470 19.550 1.00 47.81 456 GLN A C 1
ATOM 3545 O O . GLN A 1 456 ? -39.176 32.603 20.020 1.00 47.81 456 GLN A O 1
ATOM 3550 N N . VAL A 1 457 ? -38.203 30.977 18.843 1.00 45.31 457 VAL A N 1
ATOM 3551 C CA . VAL A 1 457 ? -36.941 31.735 18.667 1.00 45.31 457 VAL A CA 1
ATOM 3552 C C . VAL A 1 457 ? -37.072 32.830 17.599 1.00 45.31 457 VAL A C 1
ATOM 3554 O O . VAL A 1 457 ? -36.537 33.924 17.767 1.00 45.31 457 VAL A O 1
ATOM 3557 N N . VAL A 1 458 ? -37.846 32.583 16.534 1.00 51.31 458 VAL A N 1
ATOM 3558 C CA . VAL A 1 458 ? -38.080 33.581 15.473 1.00 51.31 458 VAL A CA 1
ATOM 3559 C C . VAL A 1 458 ? -38.873 34.770 16.019 1.00 51.31 458 VAL A C 1
ATOM 3561 O O . VAL A 1 458 ? -38.508 35.906 15.735 1.00 51.31 458 VAL A O 1
ATOM 3564 N N . ALA A 1 459 ? -39.874 34.527 16.877 1.00 51.84 459 ALA A N 1
ATOM 3565 C CA . ALA A 1 459 ? -40.685 35.578 17.491 1.00 51.84 459 ALA A CA 1
ATOM 3566 C C . ALA A 1 459 ? -39.850 36.532 18.367 1.00 51.84 459 ALA A C 1
ATOM 3568 O O . ALA A 1 459 ? -39.970 37.749 18.229 1.00 51.84 459 ALA A O 1
ATOM 3569 N N . VAL A 1 460 ? -38.951 35.999 19.206 1.00 57.97 460 VAL A N 1
ATOM 3570 C CA . VAL A 1 460 ? -38.075 36.803 20.082 1.00 57.97 460 VAL A CA 1
ATOM 3571 C C . VAL A 1 460 ? -37.079 37.632 19.267 1.00 57.97 460 VAL A C 1
ATOM 3573 O O . VAL A 1 460 ? -36.887 38.813 19.553 1.00 57.97 460 VAL A O 1
ATOM 3576 N N . ILE A 1 461 ? -36.501 37.060 18.206 1.00 60.56 461 ILE A N 1
ATOM 3577 C CA . ILE A 1 461 ? -35.573 37.781 17.322 1.00 60.56 461 ILE A CA 1
ATOM 3578 C C . ILE A 1 461 ? -36.310 38.884 16.547 1.00 60.56 461 ILE A C 1
ATOM 3580 O O . ILE A 1 461 ? -35.824 40.012 16.489 1.00 60.56 461 ILE A O 1
ATOM 3584 N N . THR A 1 462 ? -37.515 38.621 16.027 1.00 64.19 462 THR A N 1
ATOM 3585 C CA . THR A 1 462 ? -38.322 39.660 15.362 1.00 64.19 462 THR A CA 1
ATOM 3586 C C . THR A 1 462 ? -38.762 40.773 16.317 1.00 64.19 462 THR A C 1
ATOM 3588 O O . THR A 1 462 ? -38.791 41.934 15.915 1.00 64.19 462 THR A O 1
ATOM 3591 N N . PHE A 1 463 ? -39.035 40.458 17.590 1.00 63.81 463 PHE A N 1
ATOM 3592 C CA . PHE A 1 463 ? -39.428 41.448 18.598 1.00 63.81 463 PHE A CA 1
ATOM 3593 C C . PHE A 1 463 ? -38.248 42.343 19.015 1.00 63.81 463 PHE A C 1
ATOM 3595 O O . PHE A 1 463 ? -38.401 43.559 19.118 1.00 63.81 463 PHE A O 1
ATOM 3602 N N . LEU A 1 464 ? -37.048 41.771 19.175 1.00 62.12 464 LEU A N 1
ATOM 3603 C CA . LEU A 1 464 ? -35.825 42.515 19.505 1.00 62.12 464 LEU A CA 1
ATOM 3604 C C . LEU A 1 464 ? -35.348 43.409 18.350 1.00 62.12 464 LEU A C 1
ATOM 3606 O O . LEU A 1 464 ? -34.953 44.553 18.583 1.00 62.12 464 LEU A O 1
ATOM 3610 N N . ILE A 1 465 ? -35.435 42.930 17.104 1.00 67.88 465 ILE A N 1
ATOM 3611 C CA . ILE A 1 465 ? -35.115 43.733 15.912 1.00 67.88 465 ILE A CA 1
ATOM 3612 C C . ILE A 1 465 ? -36.150 44.860 15.732 1.00 67.88 465 ILE A C 1
ATOM 3614 O O . ILE A 1 465 ? -35.780 45.997 15.437 1.00 67.88 465 ILE A O 1
ATOM 3618 N N . GLY A 1 466 ? -37.435 44.582 15.990 1.00 64.69 466 GLY A N 1
ATOM 3619 C CA . GLY A 1 466 ? -38.511 45.580 15.989 1.00 64.69 466 GLY A CA 1
ATOM 3620 C C . GLY A 1 466 ? -38.340 46.673 17.055 1.00 64.69 466 GLY A C 1
ATOM 3621 O O . GLY A 1 466 ? -38.527 47.856 16.758 1.00 64.69 466 GLY A O 1
ATOM 3622 N N . MET A 1 467 ? -37.908 46.313 18.270 1.00 61.34 467 MET A N 1
ATOM 3623 C CA . MET A 1 467 ? -37.558 47.275 19.327 1.00 61.34 467 MET A CA 1
ATOM 3624 C C . MET A 1 467 ? -36.335 48.130 18.966 1.00 61.34 467 MET A C 1
ATOM 3626 O O . MET A 1 467 ? -36.353 49.336 19.197 1.00 61.34 467 MET A O 1
ATOM 3630 N N . GLN A 1 468 ? -35.289 47.558 18.356 1.00 57.44 468 GLN A N 1
ATOM 3631 C CA . GLN A 1 468 ? -34.128 48.351 17.933 1.00 57.44 468 GLN A CA 1
ATOM 3632 C C . GLN A 1 468 ? -34.457 49.331 16.802 1.00 57.44 468 GLN A C 1
ATOM 3634 O O . GLN A 1 468 ? -33.993 50.469 16.833 1.00 57.44 468 GLN A O 1
ATOM 3639 N N . LEU A 1 469 ? -35.273 48.926 15.825 1.00 56.44 469 LEU A N 1
ATOM 3640 C CA . LEU A 1 469 ? -35.675 49.797 14.717 1.00 56.44 469 LEU A CA 1
ATOM 3641 C C . LEU A 1 469 ? -36.583 50.947 15.183 1.00 56.44 469 LEU A C 1
ATOM 3643 O O . LEU A 1 469 ? -36.433 52.066 14.698 1.00 56.44 469 LEU A O 1
ATOM 3647 N N . SER A 1 470 ? -37.464 50.716 16.160 1.00 57.62 470 SER A N 1
ATOM 3648 C CA . SER A 1 470 ? -38.325 51.769 16.728 1.00 57.62 470 SER A CA 1
ATOM 3649 C C . SER A 1 470 ? -37.557 52.757 17.620 1.00 57.62 470 SER A C 1
ATOM 3651 O O . SER A 1 470 ? -37.791 53.963 17.535 1.00 57.62 470 SER A O 1
ATOM 3653 N N . LEU A 1 471 ? -36.568 52.292 18.393 1.00 54.19 471 LEU A N 1
ATOM 3654 C CA . LEU A 1 471 ? -35.639 53.160 19.132 1.00 54.19 471 LEU A CA 1
ATOM 3655 C C . LEU A 1 471 ? -34.786 54.032 18.195 1.00 54.19 471 LEU A C 1
ATOM 3657 O O . LEU A 1 471 ? -34.549 55.202 18.485 1.00 54.19 471 LEU A O 1
ATOM 3661 N N . ARG A 1 472 ? -34.379 53.506 17.036 1.00 55.75 472 ARG A N 1
ATOM 3662 C CA . ARG A 1 472 ? -33.592 54.255 16.044 1.00 55.75 472 ARG A CA 1
ATOM 3663 C C . ARG A 1 472 ? -34.391 55.376 15.364 1.00 55.75 472 ARG A C 1
ATOM 3665 O O . ARG A 1 472 ? -33.837 56.438 15.099 1.00 55.75 472 ARG A O 1
ATOM 3672 N N . TRP A 1 473 ? -35.695 55.172 15.157 1.00 51.69 473 TRP A N 1
ATOM 3673 C CA . TRP A 1 473 ? -36.611 56.201 14.647 1.00 51.69 473 TRP A CA 1
ATOM 3674 C C . TRP A 1 473 ? -36.925 57.299 15.673 1.00 51.69 473 TRP A C 1
ATOM 3676 O O . TRP A 1 473 ? -37.043 58.458 15.289 1.00 51.69 473 TRP A O 1
ATOM 3686 N N . MET A 1 474 ? -37.022 56.972 16.968 1.00 52.22 474 MET A N 1
ATOM 3687 C CA . MET A 1 474 ? -37.303 57.974 18.009 1.00 52.22 474 MET A CA 1
ATOM 3688 C C . MET A 1 474 ? -36.101 58.864 18.361 1.00 52.22 474 MET A C 1
ATOM 3690 O O . MET A 1 474 ? -36.302 59.991 18.804 1.00 52.22 474 MET A O 1
ATOM 3694 N N . PHE A 1 475 ? -34.866 58.392 18.153 1.00 54.25 475 PHE A N 1
ATOM 3695 C CA . PHE A 1 475 ? -33.646 59.130 18.517 1.00 54.25 475 PHE A CA 1
ATOM 3696 C C . PHE A 1 475 ? -32.885 59.760 17.341 1.00 54.25 475 PHE A C 1
ATOM 3698 O O . PHE A 1 475 ? -31.839 60.361 17.567 1.00 54.25 475 PHE A O 1
ATOM 3705 N N . GLY A 1 476 ? -33.400 59.678 16.107 1.00 53.50 476 GLY A N 1
ATOM 3706 C CA . GLY A 1 476 ? -32.914 60.486 14.979 1.00 53.50 476 GLY A CA 1
ATOM 3707 C C . GLY A 1 476 ? -31.406 60.404 14.707 1.00 53.50 476 GLY A C 1
ATOM 3708 O O . GLY A 1 476 ? -30.806 61.400 14.313 1.00 53.50 476 GLY A O 1
ATOM 3709 N N . LEU A 1 477 ? -30.784 59.246 14.930 1.00 51.28 477 LEU A N 1
ATOM 3710 C CA . LEU A 1 477 ? -29.385 59.004 14.576 1.00 51.28 477 LEU A CA 1
ATOM 3711 C C . LEU A 1 477 ? -29.356 58.215 13.265 1.00 51.28 477 LEU A C 1
ATOM 3713 O O . LEU A 1 477 ? -29.644 57.013 13.254 1.00 51.28 477 LEU A O 1
ATOM 3717 N N . ALA A 1 478 ? -29.078 58.938 12.176 1.00 47.72 478 ALA A N 1
ATOM 3718 C CA . ALA A 1 478 ? -28.810 58.375 10.854 1.00 47.72 478 ALA A CA 1
ATOM 3719 C C . ALA A 1 478 ? -27.600 57.430 10.902 1.00 47.72 478 ALA A C 1
ATOM 3721 O O . ALA A 1 478 ? -26.562 57.844 11.467 1.00 47.72 478 ALA A O 1
#

Radius of gyration: 34.1 Å; chains: 1; bounding box: 83×95×87 Å

Foldseek 3Di:
DPPPPDPLDDPPVLQVLLVQQVFGWDADPVSDIDTHNDPQWFDDPSHTHGCVLLQLLAWCLRCLVVVNNPVDPFWQPPQDSVVRDHDPDPQQTAIRQWGDDPNHTDGCQVVVNCCRQQVVGWAADPDPSARIAHDDDPQWDGDPSRGDTDGQDADDPVLQVVADPQWGFHQDPNDTDTHHDAFWAQDPRHTDNDDPDDDLFLQWDWIQHPNDTDTAGHPPWGADPPPPRATFRQKWKKKWKFAFPDPDAQDPVVCVVCVVQVVVLVCVLLPPQFPDWDFPDGHRMTIIMTIGRDDDDLVSQCSVLVQPDDDPQWRDGPPDTITRNVGTDRMDTDDCQPPNVCVSVVLDPQFWHWDDDPQAIEIGTDPQWDFDDWAHGHRYIYTDTDGPPDDPPDPDDDDDDDPPPVPDPLQQCNSVSAPPSWDWDQDPPSDIATHEDPQFDDRRSPHGVDPDPPPPVVVVVVVVVVVVVVVCVVVVDD

Sequence (478 aa):
MKDLYENCQIKKEKEISCEEAQAIARIDQNGRVYCDCGPAKTYHNGKCELTGCLNYSKTCQDLCNDNILYKDDRCCEGWNASNCSRPPIASTFCPTGYVRLRGQCRDACTANVTSPICPEGCTPMTNDQMPFHCKCKSGFELAEDGLTCREKVVCNEEEKKKCHESEICTIIDTKAVCTCAEGLQRLNGVCTDKCTTKCDHKFAKCVIIDRYERCTCIYPLSKTSNGNQMCTLEFYSYILVFQTNDTEPYTSSFCDNKLPDITSALKVVFGRELLKVETVSCKNEFVLRLVFENKQHPAVLRRMSNCQYPQGDVCIFPPKLNVKATSLKAIKEENLCAGILQELFNVSDASSECTKEEDNYTIRCKEGFTAYGEVKSGRLTRWFCKESNAPETVSPEAGSRETTTLNNPEDPCISIPCFNNGLCKKGPKNTYMCECKQGFSGERCERNAGKKLEAQVVAVITFLIGMQLSLRWMFGLA

pLDDT: mean 79.42, std 14.57, range [30.8, 95.75]